Protein AF-A0A838IGV4-F1 (afdb_monomer_lite)

pLDDT: mean 86.22, std 18.33, range [22.19, 98.5]

Structure (mmCIF, N/CA/C/O backbone):
data_AF-A0A838IGV4-F1
#
_entry.id   AF-A0A838IGV4-F1
#
loop_
_atom_site.group_PDB
_atom_site.id
_atom_site.type_symbol
_atom_site.label_atom_id
_atom_site.label_alt_id
_atom_site.label_comp_id
_atom_site.label_asym_id
_atom_site.label_entity_id
_atom_site.label_seq_id
_atom_site.pdbx_PDB_ins_code
_atom_site.Cartn_x
_atom_site.Cartn_y
_atom_site.Cartn_z
_atom_site.occupancy
_atom_site.B_iso_or_equiv
_atom_site.auth_seq_id
_atom_site.auth_comp_id
_atom_site.auth_asym_id
_atom_site.auth_atom_id
_atom_site.pdbx_PDB_model_num
ATOM 1 N N . MET A 1 1 ? -0.440 34.270 -3.666 1.00 32.97 1 MET A N 1
ATOM 2 C CA . MET A 1 1 ? 0.703 34.297 -4.602 1.00 32.97 1 MET A CA 1
ATOM 3 C C . MET A 1 1 ? 0.413 33.243 -5.664 1.00 32.97 1 MET A C 1
ATOM 5 O O . MET A 1 1 ? 0.350 32.076 -5.325 1.00 32.97 1 MET A O 1
ATOM 9 N N . LYS A 1 2 ? 0.025 33.662 -6.878 1.00 31.09 2 LYS A N 1
ATOM 10 C CA . LYS A 1 2 ? -0.442 32.782 -7.965 1.00 31.09 2 LYS A CA 1
ATOM 11 C C . LYS A 1 2 ? 0.719 32.559 -8.929 1.00 31.09 2 LYS A C 1
ATOM 13 O O . LYS A 1 2 ? 1.104 33.513 -9.602 1.00 31.09 2 LYS A O 1
ATOM 18 N N . ILE A 1 3 ? 1.257 31.347 -8.999 1.00 28.14 3 ILE A N 1
ATOM 19 C CA . ILE A 1 3 ? 2.253 30.990 -10.011 1.00 28.14 3 ILE A CA 1
ATOM 20 C C . ILE A 1 3 ? 1.522 30.307 -11.167 1.00 28.14 3 ILE A C 1
ATOM 22 O O . ILE A 1 3 ? 1.052 29.181 -11.065 1.00 28.14 3 ILE A O 1
ATOM 26 N N . LYS A 1 4 ? 1.378 31.080 -12.246 1.00 29.06 4 LYS A N 1
ATOM 27 C CA . LYS A 1 4 ? 1.119 30.626 -13.611 1.00 29.06 4 LYS A CA 1
ATOM 28 C C . LYS A 1 4 ? 2.466 30.260 -14.240 1.00 29.06 4 LYS A C 1
ATOM 30 O O . LYS A 1 4 ? 3.323 31.134 -14.289 1.00 29.06 4 LYS A O 1
ATOM 35 N N . TYR A 1 5 ? 2.597 29.066 -14.802 1.00 30.11 5 TYR A N 1
ATOM 36 C CA . TYR A 1 5 ? 3.527 28.734 -15.891 1.00 30.11 5 TYR A CA 1
ATOM 37 C C . TYR A 1 5 ? 2.909 27.567 -16.681 1.00 30.11 5 TYR A C 1
ATOM 39 O O . TYR A 1 5 ? 2.267 26.724 -16.073 1.00 30.11 5 TYR A O 1
ATOM 47 N N . LEU A 1 6 ? 3.055 27.399 -17.992 1.00 26.36 6 LEU A N 1
ATOM 48 C CA . LEU A 1 6 ? 3.182 28.312 -19.130 1.00 26.36 6 LEU A CA 1
ATOM 49 C C . LEU A 1 6 ? 3.033 27.398 -20.359 1.00 26.36 6 LEU A C 1
ATOM 51 O O . LEU A 1 6 ? 3.820 26.479 -20.543 1.00 26.36 6 LEU A O 1
ATOM 55 N N . LEU A 1 7 ? 2.004 27.637 -21.167 1.00 26.16 7 LEU A N 1
ATOM 56 C CA . LEU A 1 7 ? 1.762 27.008 -22.467 1.00 26.16 7 LEU A CA 1
ATOM 57 C C . LEU A 1 7 ? 2.091 28.064 -23.535 1.00 26.16 7 LEU A C 1
ATOM 59 O O . LEU A 1 7 ? 1.450 29.114 -23.521 1.00 26.16 7 LEU A O 1
ATOM 63 N N . ALA A 1 8 ? 3.092 27.811 -24.393 1.00 24.94 8 ALA A N 1
ATOM 64 C CA . ALA A 1 8 ? 3.331 28.376 -25.746 1.00 24.94 8 ALA A CA 1
ATOM 65 C C . ALA A 1 8 ? 4.812 28.133 -26.139 1.00 24.94 8 ALA A C 1
ATOM 67 O O . ALA A 1 8 ? 5.703 28.612 -25.451 1.00 24.94 8 ALA A O 1
ATOM 68 N N . SER A 1 9 ? 5.131 27.279 -27.119 1.00 24.42 9 SER A N 1
ATOM 69 C CA . SER A 1 9 ? 5.064 27.457 -28.589 1.00 24.42 9 SER A CA 1
ATOM 70 C C . SER A 1 9 ? 6.417 27.856 -29.193 1.00 24.42 9 SER A C 1
ATOM 72 O O . SER A 1 9 ? 6.902 28.952 -28.925 1.00 24.42 9 SER A O 1
ATOM 74 N N . LEU A 1 10 ? 6.969 27.014 -30.080 1.00 22.19 10 LEU A N 1
ATOM 75 C CA . LEU A 1 10 ? 7.683 27.488 -31.273 1.00 22.19 10 LEU A CA 1
ATOM 76 C C . LEU A 1 10 ? 7.781 26.401 -32.360 1.00 22.19 10 LEU A C 1
ATOM 78 O O . LEU A 1 10 ? 8.513 25.424 -32.246 1.00 22.19 10 LEU A O 1
ATOM 82 N N . LEU A 1 11 ? 7.021 26.626 -33.434 1.00 23.59 11 LEU A N 1
ATOM 83 C CA . LEU A 1 11 ? 7.184 26.044 -34.765 1.00 23.59 11 LEU A CA 1
ATOM 84 C C . LEU A 1 11 ? 8.374 26.701 -35.479 1.00 23.59 11 LEU A C 1
ATOM 86 O O . LEU A 1 11 ? 8.467 27.929 -35.502 1.00 23.59 11 LEU A O 1
ATOM 90 N N . ALA A 1 12 ? 9.189 25.906 -36.172 1.00 23.08 12 ALA A N 1
ATOM 91 C CA . ALA A 1 12 ? 9.965 26.368 -37.322 1.00 23.08 12 ALA A CA 1
ATOM 92 C C . ALA A 1 12 ? 10.081 25.249 -38.368 1.00 23.08 12 ALA A C 1
ATOM 94 O O . ALA A 1 12 ? 10.734 24.229 -38.172 1.00 23.08 12 ALA A O 1
ATOM 95 N N . THR A 1 13 ? 9.399 25.466 -39.487 1.00 24.09 13 THR A N 1
ATOM 96 C CA . THR A 1 13 ? 9.387 24.665 -40.711 1.00 24.09 13 THR A CA 1
ATOM 97 C C . THR A 1 13 ? 10.686 24.855 -41.502 1.00 24.09 13 THR A C 1
ATOM 99 O O . THR A 1 13 ? 11.160 25.981 -41.652 1.00 24.09 13 THR A O 1
ATOM 102 N N . SER A 1 14 ? 11.209 23.801 -42.132 1.00 23.38 14 SER A N 1
ATOM 103 C CA . SER A 1 14 ? 11.954 23.930 -43.397 1.00 23.38 14 SER A CA 1
ATOM 104 C C . SER A 1 14 ? 11.794 22.660 -44.235 1.00 23.38 14 SER A C 1
ATOM 106 O O . SER A 1 14 ? 12.361 21.615 -43.934 1.00 23.38 14 SER A O 1
ATOM 108 N N . LEU A 1 15 ? 10.994 22.764 -45.300 1.00 22.91 15 LEU A N 1
ATOM 109 C CA . LEU A 1 15 ? 11.023 21.838 -46.428 1.00 22.91 15 LEU A CA 1
ATOM 110 C C . LEU A 1 15 ? 12.292 22.100 -47.246 1.00 22.91 15 LEU A C 1
ATOM 112 O O . LEU A 1 15 ? 12.503 23.228 -47.691 1.00 22.91 15 LEU A O 1
ATOM 116 N N . THR A 1 16 ? 13.045 21.044 -47.551 1.00 25.69 16 THR A N 1
ATOM 117 C CA . THR A 1 16 ? 13.975 21.044 -48.686 1.00 25.69 16 THR A CA 1
ATOM 118 C C . THR A 1 16 ? 13.707 19.803 -49.531 1.00 25.69 16 THR A C 1
ATOM 120 O O . THR A 1 16 ? 13.990 18.683 -49.121 1.00 25.69 16 THR A O 1
ATOM 123 N N . PHE A 1 17 ? 13.116 20.012 -50.709 1.00 26.23 17 PHE A N 1
ATOM 124 C CA . PHE A 1 17 ? 13.030 19.017 -51.776 1.00 26.23 17 PHE A CA 1
ATOM 125 C C . PHE A 1 17 ? 14.403 18.922 -52.453 1.00 26.23 17 PHE A C 1
ATOM 127 O O . PHE A 1 17 ? 14.853 19.894 -53.059 1.00 26.23 17 PHE A O 1
ATOM 134 N N . ALA A 1 18 ? 15.041 17.754 -52.392 1.00 26.88 18 ALA A N 1
ATOM 135 C CA . ALA A 1 18 ? 16.200 17.420 -53.213 1.00 26.88 18 ALA A CA 1
ATOM 136 C C . ALA A 1 18 ? 15.847 16.227 -54.110 1.00 26.88 18 ALA A C 1
ATOM 138 O O . ALA A 1 18 ? 15.678 15.104 -53.646 1.00 26.88 18 ALA A O 1
ATOM 139 N N . TRP A 1 19 ? 15.712 16.490 -55.411 1.00 27.39 19 TRP A N 1
ATOM 140 C CA . TRP A 1 19 ? 15.726 15.463 -56.448 1.00 27.39 19 TRP A CA 1
ATOM 141 C C . TRP A 1 19 ? 17.176 15.010 -56.651 1.00 27.39 19 TRP A C 1
ATOM 143 O O . TRP A 1 19 ? 17.990 15.769 -57.174 1.00 27.39 19 TRP A O 1
ATOM 153 N N . GLY A 1 20 ? 17.495 13.785 -56.236 1.00 29.52 20 GLY A N 1
ATOM 154 C CA . GLY A 1 20 ? 18.781 13.136 -56.483 1.00 29.52 20 GLY A CA 1
ATOM 155 C C . GLY A 1 20 ? 18.582 11.833 -57.252 1.00 29.52 20 GLY A C 1
ATOM 156 O O . GLY A 1 20 ? 17.887 10.939 -56.785 1.00 29.52 20 GLY A O 1
ATOM 157 N N . CYS A 1 21 ? 19.177 11.731 -58.441 1.00 29.00 21 CYS A N 1
ATOM 158 C CA . CYS A 1 21 ? 19.277 10.482 -59.193 1.00 29.00 21 CYS A CA 1
ATOM 159 C C . CYS A 1 21 ? 20.160 9.485 -58.425 1.00 29.00 21 CYS A C 1
ATOM 161 O O . CYS A 1 21 ? 21.349 9.749 -58.250 1.00 29.00 21 CYS A O 1
ATOM 163 N N . GLN A 1 22 ? 19.608 8.344 -58.007 1.00 31.97 22 GLN A N 1
ATOM 164 C CA . GLN A 1 22 ? 20.394 7.214 -57.506 1.00 31.97 22 GLN A CA 1
ATOM 165 C C . GLN A 1 22 ? 20.899 6.359 -58.683 1.00 31.97 22 GLN A C 1
ATOM 167 O O . GLN A 1 22 ? 20.092 5.950 -59.525 1.00 31.97 22 GLN A O 1
ATOM 172 N N . PRO A 1 23 ? 22.212 6.081 -58.780 1.00 34.94 23 PRO A N 1
ATOM 173 C CA . PRO A 1 23 ? 22.720 5.033 -59.652 1.00 34.94 23 PRO A CA 1
ATOM 174 C C . PRO A 1 23 ? 22.253 3.659 -59.150 1.00 34.94 23 PRO A C 1
ATOM 176 O O . PRO A 1 23 ? 22.049 3.438 -57.961 1.00 34.94 23 PRO A O 1
ATOM 179 N N . ARG A 1 24 ? 22.047 2.746 -60.098 1.00 34.66 24 ARG A N 1
ATOM 180 C CA . ARG A 1 24 ? 21.592 1.373 -59.877 1.00 34.66 24 ARG A CA 1
ATOM 181 C C . ARG A 1 24 ? 22.766 0.562 -59.320 1.00 34.66 24 ARG A C 1
ATOM 183 O O . ARG A 1 24 ? 23.705 0.296 -60.070 1.00 34.66 24 ARG A O 1
ATOM 190 N N . ASP A 1 25 ? 22.725 0.224 -58.033 1.00 44.06 25 ASP A N 1
ATOM 191 C CA . ASP A 1 25 ? 23.723 -0.655 -57.421 1.00 44.06 25 ASP A CA 1
ATOM 192 C C . ASP A 1 25 ? 23.622 -2.086 -57.987 1.00 44.06 25 ASP A C 1
ATOM 194 O O . ASP A 1 25 ? 22.524 -2.543 -58.331 1.00 44.06 25 ASP A O 1
ATOM 198 N N . PRO A 1 26 ? 24.763 -2.781 -58.145 1.00 47.31 26 PRO A N 1
ATOM 199 C CA . PRO A 1 26 ? 24.810 -4.163 -58.603 1.00 47.31 26 PRO A CA 1
ATOM 200 C C . PRO A 1 26 ? 24.131 -5.095 -57.591 1.00 47.31 26 PRO A C 1
ATOM 202 O O . PRO A 1 26 ? 24.249 -4.896 -56.385 1.00 47.31 26 PRO A O 1
ATOM 205 N N . GLU A 1 27 ? 23.426 -6.108 -58.103 1.00 50.34 27 GLU A N 1
ATOM 206 C CA . GLU A 1 27 ? 22.735 -7.142 -57.324 1.00 50.34 27 GLU A CA 1
ATOM 207 C C . GLU A 1 27 ? 23.624 -7.671 -56.190 1.00 50.34 27 GLU A C 1
ATOM 209 O O . GLU A 1 27 ? 24.684 -8.258 -56.430 1.00 50.34 27 GLU A O 1
ATOM 214 N N . ALA A 1 28 ? 23.186 -7.433 -54.952 1.00 52.56 28 ALA A N 1
ATOM 215 C CA . ALA A 1 28 ? 23.816 -7.982 -53.765 1.00 52.56 28 ALA A CA 1
ATOM 216 C C . ALA A 1 28 ? 23.734 -9.523 -53.801 1.00 52.56 28 ALA A C 1
ATOM 218 O O . ALA A 1 28 ? 22.724 -10.071 -54.256 1.00 52.56 28 ALA A O 1
ATOM 219 N N . PRO A 1 29 ? 24.783 -10.233 -53.348 1.00 55.28 29 PRO A N 1
ATOM 220 C CA . PRO A 1 29 ? 24.750 -11.685 -53.211 1.00 55.28 29 PRO A CA 1
ATOM 221 C C . PRO A 1 29 ? 23.560 -12.080 -52.333 1.00 55.28 29 PRO A C 1
ATOM 223 O O . PRO A 1 29 ? 23.349 -11.475 -51.285 1.00 55.28 29 PRO A O 1
ATOM 226 N N . GLY A 1 30 ? 22.773 -13.056 -52.797 1.00 54.28 30 GLY A N 1
ATOM 227 C CA . GLY A 1 30 ? 21.547 -13.487 -52.130 1.00 54.28 30 GLY A CA 1
ATOM 228 C C . GLY A 1 30 ? 21.794 -13.773 -50.653 1.00 54.28 30 GLY A C 1
ATOM 229 O O . GLY A 1 30 ? 22.644 -14.601 -50.327 1.00 54.28 30 GLY A O 1
ATOM 230 N N . GLU A 1 31 ? 21.068 -13.056 -49.794 1.00 56.09 31 GLU A N 1
ATOM 231 C CA . GLU A 1 31 ? 21.045 -13.277 -48.353 1.00 56.09 31 GLU A CA 1
ATOM 232 C C . GLU A 1 31 ? 20.677 -14.740 -48.101 1.00 56.09 31 GLU A C 1
ATOM 234 O O . GLU A 1 31 ? 19.576 -15.201 -48.411 1.00 56.09 31 GLU A O 1
ATOM 239 N N . GLU A 1 32 ? 21.653 -15.494 -47.604 1.00 60.25 32 GLU A N 1
ATOM 240 C CA . GLU A 1 32 ? 21.437 -16.819 -47.049 1.00 60.25 32 GLU A CA 1
ATOM 241 C C . GLU A 1 32 ? 20.386 -16.662 -45.938 1.00 60.25 32 GLU A C 1
ATOM 243 O O . GLU A 1 32 ? 20.561 -15.794 -45.077 1.00 60.25 32 GLU A O 1
ATOM 248 N N . PRO A 1 33 ? 19.257 -17.397 -45.979 1.00 61.00 33 PRO A N 1
ATOM 249 C CA . PRO A 1 33 ? 18.184 -17.208 -45.013 1.00 61.00 33 PRO A CA 1
ATOM 250 C C . PRO A 1 33 ? 18.763 -17.381 -43.611 1.00 61.00 33 PRO A C 1
ATOM 252 O O . PRO A 1 33 ? 19.333 -18.432 -43.308 1.00 61.00 33 PRO A O 1
ATOM 255 N N . ALA A 1 34 ? 18.657 -16.331 -42.791 1.00 68.38 34 ALA A N 1
ATOM 256 C CA . ALA A 1 34 ? 19.118 -16.355 -41.413 1.00 68.38 34 ALA A CA 1
ATOM 257 C C . ALA A 1 34 ? 18.563 -17.614 -40.738 1.00 68.38 34 ALA A C 1
ATOM 259 O O . ALA A 1 34 ? 17.371 -17.909 -40.863 1.00 68.38 34 ALA A O 1
ATOM 260 N N . ALA A 1 35 ? 19.442 -18.387 -40.095 1.00 70.12 35 ALA A N 1
ATOM 261 C CA . ALA A 1 35 ? 19.039 -19.575 -39.360 1.00 70.12 35 ALA A CA 1
ATOM 262 C C . ALA A 1 35 ? 17.891 -19.192 -38.417 1.00 70.12 35 ALA A C 1
ATOM 264 O O . ALA A 1 35 ? 18.025 -18.245 -37.643 1.00 70.12 35 ALA A O 1
ATOM 265 N N . VAL A 1 36 ? 16.758 -19.887 -38.543 1.00 74.31 36 VAL A N 1
ATOM 266 C CA . VAL A 1 36 ? 15.608 -19.678 -37.664 1.00 74.31 36 VAL A CA 1
ATOM 267 C C . VAL A 1 36 ? 16.079 -19.978 -36.246 1.00 74.31 36 VAL A C 1
ATOM 269 O O . VAL A 1 36 ? 16.580 -21.066 -35.964 1.00 74.31 36 VAL A O 1
ATOM 272 N N . ASP A 1 37 ? 16.009 -18.970 -35.387 1.00 80.75 37 ASP A N 1
ATOM 273 C CA . ASP A 1 37 ? 16.368 -19.090 -33.985 1.00 80.75 37 ASP A CA 1
ATOM 274 C C . ASP A 1 37 ? 15.240 -19.836 -33.260 1.00 80.75 37 ASP A C 1
ATOM 276 O O . ASP A 1 37 ? 14.283 -19.226 -32.794 1.00 80.75 37 ASP A O 1
ATOM 280 N N . ASP A 1 38 ? 15.324 -21.170 -33.220 1.00 86.81 38 ASP A N 1
ATOM 281 C CA . ASP A 1 38 ? 14.333 -22.073 -32.600 1.00 86.81 38 ASP A CA 1
ATOM 282 C C . ASP A 1 38 ? 14.332 -22.010 -31.052 1.00 86.81 38 ASP A C 1
ATOM 284 O O . ASP A 1 38 ? 13.921 -22.957 -30.375 1.00 86.81 38 ASP A O 1
ATOM 288 N N . ARG A 1 39 ? 14.837 -20.926 -30.450 1.00 91.06 39 ARG A N 1
ATOM 289 C CA . ARG A 1 39 ? 14.793 -20.749 -28.995 1.00 91.06 39 ARG A CA 1
ATOM 290 C C . ARG A 1 39 ? 13.345 -20.562 -28.521 1.00 91.06 39 ARG A C 1
ATOM 292 O O . ARG A 1 39 ? 12.575 -19.866 -29.183 1.00 91.06 39 ARG A O 1
ATOM 299 N N . PRO A 1 40 ? 12.963 -21.138 -27.367 1.00 92.69 40 PRO A N 1
ATOM 300 C CA . PRO A 1 40 ? 11.666 -20.868 -26.768 1.00 92.69 40 PRO A CA 1
ATOM 301 C C . PRO A 1 40 ? 11.620 -19.397 -26.342 1.00 92.69 40 PRO A C 1
ATOM 303 O O . PRO A 1 40 ? 12.495 -18.915 -25.616 1.00 92.69 40 PRO A O 1
ATOM 306 N N . THR A 1 41 ? 10.606 -18.676 -26.814 1.00 96.19 41 THR A N 1
ATOM 307 C CA . THR A 1 41 ? 10.474 -17.233 -26.593 1.00 96.19 41 THR A CA 1
ATOM 308 C C . THR A 1 41 ? 9.123 -16.862 -26.003 1.00 96.19 41 THR A C 1
ATOM 310 O O . THR A 1 41 ? 8.152 -17.611 -26.105 1.00 96.19 41 THR A O 1
ATOM 313 N N . ALA A 1 42 ? 9.071 -15.689 -25.382 1.00 97.44 42 ALA A N 1
ATOM 314 C CA . ALA A 1 42 ? 7.843 -15.017 -24.978 1.00 97.44 42 ALA A CA 1
ATOM 315 C C . ALA A 1 42 ? 7.909 -13.544 -25.395 1.00 97.44 42 ALA A C 1
ATOM 317 O O . ALA A 1 42 ? 8.995 -13.011 -25.643 1.00 97.44 42 ALA A O 1
ATOM 318 N N . THR A 1 43 ? 6.753 -12.893 -25.468 1.00 97.62 43 THR A N 1
ATOM 319 C CA . THR A 1 43 ? 6.628 -11.499 -25.901 1.00 97.62 43 THR A CA 1
ATOM 320 C C . THR A 1 43 ? 6.075 -10.634 -24.777 1.00 97.62 43 THR A C 1
ATOM 322 O O . THR A 1 43 ? 5.102 -10.997 -24.118 1.00 97.62 43 THR A O 1
ATOM 325 N N . ILE A 1 44 ? 6.693 -9.474 -24.565 1.00 97.69 44 ILE A N 1
ATOM 326 C CA . ILE A 1 44 ? 6.247 -8.461 -23.611 1.00 97.69 44 ILE A CA 1
ATOM 327 C C . ILE A 1 44 ? 5.888 -7.190 -24.377 1.00 97.69 44 ILE A C 1
ATOM 329 O O . ILE A 1 44 ? 6.705 -6.660 -25.127 1.00 97.69 44 ILE A O 1
ATOM 333 N N . GLN A 1 45 ? 4.675 -6.697 -24.165 1.00 97.75 45 GLN A N 1
ATOM 334 C CA . GLN A 1 45 ? 4.131 -5.489 -24.773 1.00 97.75 45 GLN A CA 1
ATOM 335 C C . GLN A 1 45 ? 3.900 -4.426 -23.704 1.00 97.75 45 GLN A C 1
ATOM 337 O O . GLN A 1 45 ? 3.455 -4.726 -22.596 1.00 97.75 45 GLN A O 1
ATOM 342 N N . GLY A 1 46 ? 4.174 -3.170 -24.035 1.00 97.31 46 GLY A N 1
ATOM 343 C CA . GLY A 1 46 ? 3.955 -2.067 -23.111 1.00 97.31 46 GLY A CA 1
ATOM 344 C C . GLY A 1 46 ? 4.032 -0.707 -23.784 1.00 97.31 46 GLY A C 1
ATOM 345 O O . GLY A 1 46 ? 4.146 -0.596 -25.006 1.00 97.31 46 GLY A O 1
ATOM 346 N N . ARG A 1 47 ? 3.960 0.340 -22.961 1.00 96.75 47 ARG A N 1
ATOM 347 C CA . ARG A 1 47 ? 4.023 1.739 -23.392 1.00 96.75 47 ARG A CA 1
ATOM 348 C C . ARG A 1 47 ? 4.981 2.523 -22.505 1.00 96.75 47 ARG A C 1
ATOM 350 O O . ARG A 1 47 ? 5.049 2.276 -21.308 1.00 96.75 47 ARG A O 1
ATOM 357 N N . LEU A 1 48 ? 5.739 3.443 -23.087 1.00 96.19 48 LEU A N 1
ATOM 358 C CA . LEU A 1 48 ? 6.649 4.344 -22.387 1.00 96.19 48 LEU A CA 1
ATOM 359 C C . LEU A 1 48 ? 6.028 5.739 -22.281 1.00 96.19 48 LEU A C 1
ATOM 361 O O . LEU A 1 48 ? 5.903 6.433 -23.288 1.00 96.19 48 LEU A O 1
ATOM 365 N N . GLU A 1 49 ? 5.689 6.150 -21.060 1.00 92.94 49 GLU A N 1
ATOM 366 C CA . GLU A 1 49 ? 5.106 7.448 -20.707 1.00 92.94 49 GLU A CA 1
ATOM 367 C C . GLU A 1 49 ? 6.071 8.223 -19.802 1.00 92.94 49 GLU A C 1
ATOM 369 O O . GLU A 1 49 ? 5.857 8.388 -18.602 1.00 92.94 49 GLU A O 1
ATOM 374 N N . ALA A 1 50 ? 7.172 8.710 -20.376 1.00 82.94 50 ALA A N 1
ATOM 375 C CA . ALA A 1 50 ? 8.075 9.578 -19.625 1.00 82.94 50 ALA A CA 1
ATOM 376 C C . ALA A 1 50 ? 7.358 10.878 -19.197 1.00 82.94 50 ALA A C 1
ATOM 378 O O . ALA A 1 50 ? 6.307 11.230 -19.728 1.00 82.94 50 ALA A O 1
ATOM 379 N N . GLU A 1 51 ? 7.968 11.652 -18.292 1.00 79.75 51 GLU A N 1
ATOM 380 C CA . GLU A 1 51 ? 7.399 12.903 -17.745 1.00 79.75 51 GLU A CA 1
ATOM 381 C C . GLU A 1 51 ? 6.856 13.886 -18.805 1.00 79.75 51 GLU A C 1
ATOM 383 O O . GLU A 1 51 ? 5.942 14.662 -18.533 1.00 79.75 51 GLU A O 1
ATOM 388 N N . LEU A 1 52 ? 7.426 13.873 -20.015 1.00 79.81 52 LEU A N 1
ATOM 389 C CA . LEU A 1 52 ? 7.069 14.769 -21.120 1.00 79.81 52 LEU A CA 1
ATOM 390 C C . LEU A 1 52 ? 6.172 14.112 -22.186 1.00 79.81 52 LEU A C 1
ATOM 392 O O . LEU A 1 52 ? 5.962 14.698 -23.250 1.00 79.81 52 LEU A O 1
ATOM 396 N N . GLY A 1 53 ? 5.642 12.920 -21.908 1.00 87.25 53 GLY A N 1
ATOM 397 C CA . GLY A 1 53 ? 4.810 12.133 -22.813 1.00 87.25 53 GLY A CA 1
ATOM 398 C C . GLY A 1 53 ? 5.558 10.970 -23.481 1.00 87.25 53 GLY A C 1
ATOM 399 O O . GLY A 1 53 ? 6.627 10.562 -23.015 1.00 87.25 53 GLY A O 1
ATOM 400 N N . PRO A 1 54 ? 4.998 10.407 -24.569 1.00 90.81 54 PRO A N 1
ATOM 401 C CA . PRO A 1 54 ? 5.560 9.231 -25.220 1.00 90.81 54 PRO A CA 1
ATOM 402 C C . PRO A 1 54 ? 6.948 9.504 -25.805 1.00 90.81 54 PRO A C 1
ATOM 404 O O . PRO A 1 54 ? 7.189 10.553 -26.408 1.00 90.81 54 PRO A O 1
ATOM 407 N N . VAL A 1 55 ? 7.860 8.538 -25.660 1.00 91.94 55 VAL A N 1
ATOM 408 C CA . VAL A 1 55 ? 9.239 8.648 -26.164 1.00 91.94 55 VAL A CA 1
ATOM 409 C C . VAL A 1 55 ? 9.492 7.611 -27.247 1.00 91.94 55 VAL A C 1
ATOM 411 O O . VAL A 1 55 ? 9.404 6.412 -26.998 1.00 91.94 55 VAL A O 1
ATOM 414 N N . ALA A 1 56 ? 9.860 8.082 -28.437 1.00 93.56 56 ALA A N 1
ATOM 415 C CA . ALA A 1 56 ? 10.182 7.242 -29.584 1.00 93.56 56 ALA A CA 1
ATOM 416 C C . ALA A 1 56 ? 11.652 6.816 -29.620 1.00 93.56 56 ALA A C 1
ATOM 418 O O . ALA A 1 56 ? 12.535 7.541 -29.156 1.00 93.56 56 ALA A O 1
ATOM 419 N N . ASN A 1 57 ? 11.922 5.686 -30.277 1.00 93.69 57 ASN A N 1
ATOM 420 C CA . ASN A 1 57 ? 13.259 5.132 -30.506 1.00 93.69 57 ASN A CA 1
ATOM 421 C C . ASN A 1 57 ? 14.062 4.824 -29.228 1.00 93.69 57 ASN A C 1
ATOM 423 O O . ASN A 1 57 ? 15.287 4.667 -29.318 1.00 93.69 57 ASN A O 1
ATOM 427 N N . ALA A 1 58 ? 13.403 4.728 -28.070 1.00 94.56 58 ALA A N 1
ATOM 428 C CA . ALA A 1 58 ? 14.025 4.270 -26.835 1.00 94.56 58 ALA A CA 1
ATOM 429 C C . ALA A 1 58 ? 14.384 2.792 -26.979 1.00 94.56 58 ALA A C 1
ATOM 431 O O . ALA A 1 58 ? 13.575 2.020 -27.484 1.00 94.56 58 ALA A O 1
ATOM 432 N N . THR A 1 59 ? 15.587 2.400 -26.568 1.00 95.44 59 THR A N 1
ATOM 433 C CA . THR A 1 59 ? 16.000 0.993 -26.598 1.00 95.44 59 THR A CA 1
ATOM 434 C C . THR A 1 59 ? 15.362 0.263 -25.426 1.00 95.44 59 THR A C 1
ATOM 436 O O . THR A 1 59 ? 15.490 0.710 -24.286 1.00 95.44 59 THR A O 1
ATOM 439 N N . MET A 1 60 ? 14.725 -0.871 -25.702 1.00 97.00 60 MET A N 1
ATOM 440 C CA . MET A 1 60 ? 14.062 -1.680 -24.683 1.00 97.00 60 MET A CA 1
ATOM 441 C C . MET A 1 60 ? 14.934 -2.865 -24.286 1.00 97.00 60 MET A C 1
ATOM 443 O O . MET A 1 60 ? 15.443 -3.586 -25.144 1.00 97.00 60 MET A O 1
ATOM 447 N N . VAL A 1 61 ? 15.097 -3.071 -22.981 1.00 97.19 61 VAL A N 1
ATOM 448 C CA . VAL A 1 61 ? 15.849 -4.193 -22.415 1.00 97.19 61 VAL A CA 1
ATOM 449 C C . VAL A 1 61 ? 14.995 -4.861 -21.350 1.00 97.19 61 VAL A C 1
ATOM 451 O O . VAL A 1 61 ? 14.500 -4.196 -20.450 1.00 97.19 61 VAL A O 1
ATOM 454 N N . VAL A 1 62 ? 14.852 -6.179 -21.421 1.00 97.62 62 VAL A N 1
ATOM 455 C CA . VAL A 1 62 ? 14.257 -6.990 -20.361 1.00 97.62 62 VAL A CA 1
ATOM 456 C C . VAL A 1 62 ? 15.359 -7.680 -19.573 1.00 97.62 62 VAL A C 1
ATOM 458 O O . VAL A 1 62 ? 16.263 -8.313 -20.132 1.00 97.62 62 VAL A O 1
ATOM 461 N N . GLN A 1 63 ? 15.280 -7.549 -18.255 1.00 97.75 63 GLN A N 1
ATOM 462 C CA . GLN A 1 63 ? 16.226 -8.117 -17.314 1.00 97.75 63 GLN A CA 1
ATOM 463 C C . GLN A 1 63 ? 15.492 -8.981 -16.294 1.00 97.75 63 GLN A C 1
ATOM 465 O O . GLN A 1 63 ? 14.452 -8.589 -15.775 1.00 97.75 63 GLN A O 1
ATOM 470 N N . ARG A 1 64 ? 16.051 -10.143 -15.973 1.00 96.31 64 ARG A N 1
ATOM 471 C CA . ARG A 1 64 ? 15.649 -10.934 -14.814 1.00 96.31 64 ARG A CA 1
ATOM 472 C C . ARG A 1 64 ? 16.291 -10.355 -13.557 1.00 96.31 64 ARG A C 1
ATOM 474 O O . ARG A 1 64 ? 17.486 -10.057 -13.568 1.00 96.31 64 ARG A O 1
ATOM 481 N N . VAL A 1 65 ? 15.510 -10.223 -12.491 1.00 96.50 65 VAL A N 1
ATOM 482 C CA . VAL A 1 65 ? 15.983 -9.840 -11.160 1.00 96.50 65 VAL A CA 1
ATOM 483 C C . VAL A 1 65 ? 16.331 -11.105 -10.382 1.00 96.50 65 VAL A C 1
ATOM 485 O O . VAL A 1 65 ? 15.479 -11.944 -10.102 1.00 96.50 65 VAL A O 1
ATOM 488 N N . GLU A 1 66 ? 17.602 -11.257 -10.034 1.00 95.69 66 GLU A N 1
ATOM 489 C CA . GLU A 1 66 ? 18.079 -12.360 -9.207 1.00 95.69 66 GLU A CA 1
ATOM 490 C C . GLU A 1 66 ? 17.734 -12.142 -7.725 1.00 95.69 66 GLU A C 1
ATOM 492 O O . GLU A 1 66 ? 17.413 -11.037 -7.283 1.00 95.69 66 GLU A O 1
ATOM 497 N N . ALA A 1 67 ? 17.847 -13.197 -6.910 1.00 91.62 67 ALA A N 1
ATOM 498 C CA . ALA A 1 67 ? 17.500 -13.141 -5.485 1.00 91.62 67 ALA A CA 1
ATOM 499 C C . ALA A 1 67 ? 18.279 -12.070 -4.691 1.00 91.62 67 ALA A C 1
ATOM 501 O O . ALA A 1 67 ? 17.782 -11.576 -3.686 1.00 91.62 67 ALA A O 1
ATOM 502 N N . ASN A 1 68 ? 19.479 -11.705 -5.152 1.00 94.31 68 ASN A N 1
ATOM 503 C CA . ASN A 1 68 ? 20.333 -10.657 -4.587 1.00 94.31 68 ASN A CA 1
ATOM 504 C C . ASN A 1 68 ? 20.177 -9.295 -5.295 1.00 94.31 68 ASN A C 1
ATOM 506 O O . ASN A 1 68 ? 21.079 -8.463 -5.214 1.00 94.31 68 ASN A O 1
ATOM 510 N N . GLY A 1 69 ? 19.112 -9.096 -6.074 1.00 95.50 69 GLY A N 1
ATOM 511 C CA . GLY A 1 69 ? 18.851 -7.867 -6.826 1.00 95.50 69 GLY A CA 1
ATOM 512 C C . GLY A 1 69 ? 19.729 -7.656 -8.065 1.00 95.50 69 GLY A C 1
ATOM 513 O O . GLY A 1 69 ? 19.582 -6.636 -8.734 1.00 95.50 69 GLY A O 1
ATOM 514 N N . ALA A 1 70 ? 20.636 -8.582 -8.404 1.00 96.94 70 ALA A N 1
ATOM 515 C CA . ALA A 1 70 ? 21.417 -8.477 -9.634 1.00 96.94 70 ALA A CA 1
ATOM 516 C C . ALA A 1 70 ? 20.512 -8.606 -10.870 1.00 96.94 70 ALA A C 1
ATOM 518 O O . ALA A 1 70 ? 19.563 -9.387 -10.876 1.00 96.94 70 ALA A O 1
ATOM 519 N N . LEU A 1 71 ? 20.822 -7.853 -11.927 1.00 96.44 71 LEU A N 1
ATOM 520 C CA . LEU A 1 71 ? 20.029 -7.822 -13.157 1.00 96.44 71 LEU A CA 1
ATOM 521 C C . LEU A 1 71 ? 20.722 -8.613 -14.273 1.00 96.44 71 LEU A C 1
ATOM 523 O O . LEU A 1 71 ? 21.832 -8.268 -14.683 1.00 96.44 71 LEU A O 1
ATOM 527 N N . GLN A 1 72 ? 20.055 -9.636 -14.807 1.00 96.56 72 GLN A N 1
ATOM 528 C CA . GLN A 1 72 ? 20.530 -10.435 -15.940 1.00 96.56 72 GLN A CA 1
ATOM 529 C C . GLN A 1 72 ? 19.732 -10.096 -17.205 1.00 96.56 72 GLN A C 1
ATOM 531 O O . GLN A 1 72 ? 18.527 -10.307 -17.243 1.00 96.56 72 GLN A O 1
ATOM 536 N N . ASN A 1 73 ? 20.387 -9.607 -18.264 1.00 95.62 73 ASN A N 1
ATOM 537 C CA . ASN A 1 73 ? 19.715 -9.352 -19.546 1.00 95.62 73 ASN A CA 1
ATOM 538 C C . ASN A 1 73 ? 19.276 -10.668 -20.214 1.00 95.62 73 ASN A C 1
ATOM 540 O O . ASN A 1 73 ? 20.089 -11.580 -20.360 1.00 95.62 73 ASN A O 1
ATOM 544 N N . ILE A 1 74 ? 18.014 -10.725 -20.641 1.00 96.56 74 ILE A N 1
ATOM 545 C CA . ILE A 1 74 ? 17.386 -11.872 -21.319 1.00 96.56 74 ILE A CA 1
ATOM 546 C C . ILE A 1 74 ? 16.699 -11.479 -22.641 1.00 96.56 74 ILE A C 1
ATOM 548 O O . ILE A 1 74 ? 15.943 -12.257 -23.219 1.00 96.56 74 ILE A O 1
ATOM 552 N N . THR A 1 75 ? 16.939 -10.257 -23.118 1.00 96.19 75 THR A N 1
ATOM 553 C CA . THR A 1 75 ? 16.367 -9.719 -24.362 1.00 96.19 75 THR A CA 1
ATOM 554 C C . THR A 1 75 ? 16.950 -10.428 -25.584 1.00 96.19 75 THR A C 1
ATOM 556 O O . THR A 1 75 ? 18.170 -10.585 -25.673 1.00 96.19 75 THR A O 1
ATOM 559 N N . ILE A 1 76 ? 16.109 -10.801 -26.556 1.00 94.00 76 ILE A N 1
ATOM 560 C CA . ILE A 1 76 ? 16.552 -11.366 -27.841 1.00 94.00 76 ILE A CA 1
ATOM 561 C C . ILE A 1 76 ? 16.361 -10.347 -28.965 1.00 94.00 76 ILE A C 1
ATOM 563 O O . ILE A 1 76 ? 15.295 -10.266 -29.563 1.00 94.00 76 ILE A O 1
ATOM 567 N N . GLY A 1 77 ? 17.426 -9.623 -29.300 1.00 91.56 77 GLY A N 1
ATOM 568 C CA . GLY A 1 77 ? 17.436 -8.660 -30.403 1.00 91.56 77 GLY A CA 1
ATOM 569 C C . GLY A 1 77 ? 17.401 -7.207 -29.940 1.00 91.56 77 GLY A C 1
ATOM 570 O O . GLY A 1 77 ? 17.554 -6.913 -28.755 1.00 91.56 77 GLY A O 1
ATOM 571 N N . ASP A 1 78 ? 17.223 -6.305 -30.905 1.00 93.06 78 ASP A N 1
ATOM 572 C CA . ASP A 1 78 ? 17.236 -4.859 -30.695 1.00 93.06 78 ASP A CA 1
ATOM 573 C C . ASP A 1 78 ? 15.822 -4.292 -30.850 1.00 93.06 78 ASP A C 1
ATOM 575 O O . ASP A 1 78 ? 15.346 -4.056 -31.963 1.00 93.06 78 ASP A O 1
ATOM 579 N N . PHE A 1 79 ? 15.151 -4.046 -29.726 1.00 96.19 79 PHE A N 1
ATOM 580 C CA . PHE A 1 79 ? 13.794 -3.503 -29.710 1.00 96.19 79 PHE A CA 1
ATOM 581 C C . PHE A 1 79 ? 13.786 -2.016 -29.400 1.00 96.19 79 PHE A C 1
ATOM 583 O O . PHE A 1 79 ? 14.578 -1.520 -28.591 1.00 96.19 79 PHE A O 1
ATOM 590 N N . ARG A 1 80 ? 12.863 -1.302 -30.046 1.00 96.50 80 ARG A N 1
ATOM 591 C CA . ARG A 1 80 ? 12.684 0.135 -29.865 1.00 96.50 80 ARG A CA 1
ATOM 592 C C . ARG A 1 80 ? 11.221 0.502 -29.704 1.00 96.50 80 ARG A C 1
ATOM 594 O O . ARG A 1 80 ? 10.367 -0.120 -30.328 1.00 96.50 80 ARG A O 1
ATOM 601 N N . SER A 1 81 ? 10.961 1.543 -28.922 1.00 97.00 81 SER A N 1
ATOM 602 C CA . SER A 1 81 ? 9.634 2.150 -28.862 1.00 97.00 81 SER A CA 1
ATOM 603 C C . SER A 1 81 ? 9.279 2.887 -30.160 1.00 97.00 81 SER A C 1
ATOM 605 O O . SER A 1 81 ? 10.139 3.499 -30.808 1.00 97.00 81 SER A O 1
ATOM 607 N N . ASP A 1 82 ? 8.004 2.846 -30.538 1.00 97.00 82 ASP A N 1
ATOM 608 C CA . ASP A 1 82 ? 7.452 3.559 -31.690 1.00 97.00 82 ASP A CA 1
ATOM 609 C C . ASP A 1 82 ? 7.197 5.055 -31.397 1.00 97.00 82 ASP A C 1
ATOM 611 O O . ASP A 1 82 ? 7.546 5.584 -30.341 1.00 97.00 82 ASP A O 1
ATOM 615 N N . ALA A 1 83 ? 6.584 5.773 -32.344 1.00 95.25 83 ALA A N 1
ATOM 616 C CA . ALA A 1 83 ? 6.280 7.200 -32.194 1.00 95.25 83 ALA A CA 1
ATOM 617 C C . ALA A 1 83 ? 5.257 7.516 -31.083 1.00 95.25 83 ALA A C 1
ATOM 619 O O . ALA A 1 83 ? 5.175 8.659 -30.636 1.00 95.25 83 ALA A O 1
ATOM 620 N N . GLN A 1 84 ? 4.476 6.524 -30.663 1.00 95.62 84 GLN A N 1
ATOM 621 C CA . GLN A 1 84 ? 3.491 6.587 -29.590 1.00 95.62 84 GLN A CA 1
ATOM 622 C C . GLN A 1 84 ? 4.057 6.043 -28.269 1.00 95.62 84 GLN A C 1
ATOM 624 O O . GLN A 1 84 ? 3.345 6.015 -27.269 1.00 95.62 84 GLN A O 1
ATOM 629 N N . GLY A 1 85 ? 5.334 5.648 -28.243 1.00 95.75 85 GLY A N 1
ATOM 630 C CA . GLY A 1 85 ? 5.982 5.062 -27.077 1.00 95.75 85 GLY A CA 1
ATOM 631 C C . GLY A 1 85 ? 5.628 3.591 -26.850 1.00 95.75 85 GLY A C 1
ATOM 632 O O . GLY A 1 85 ? 6.064 3.036 -25.844 1.00 95.75 85 GLY A O 1
ATOM 633 N N . ASN A 1 86 ? 4.871 2.944 -27.740 1.00 97.69 86 ASN A N 1
ATOM 634 C CA . ASN A 1 86 ? 4.567 1.520 -27.608 1.00 97.69 86 ASN A CA 1
ATOM 635 C C . ASN A 1 86 ? 5.790 0.688 -27.978 1.00 97.69 86 ASN A C 1
ATOM 637 O O . ASN A 1 86 ? 6.575 1.068 -28.849 1.00 97.69 86 ASN A O 1
ATOM 641 N N . TYR A 1 87 ? 5.935 -0.466 -27.344 1.00 97.81 87 TYR A N 1
ATOM 642 C CA . TYR A 1 87 ? 6.997 -1.411 -27.647 1.00 97.81 87 TYR A CA 1
ATOM 643 C C . TYR A 1 87 ? 6.507 -2.851 -27.531 1.00 97.81 87 TYR A C 1
ATOM 645 O O . TYR A 1 87 ? 5.587 -3.161 -26.776 1.00 97.81 87 TYR A O 1
ATOM 653 N N . GLU A 1 88 ? 7.186 -3.730 -28.258 1.00 98.19 88 GLU A N 1
ATOM 654 C CA . GLU A 1 88 ? 7.048 -5.178 -28.174 1.00 98.19 88 GLU A CA 1
ATOM 655 C C . GLU A 1 88 ? 8.459 -5.767 -28.103 1.00 98.19 88 GLU A C 1
ATOM 657 O O . GLU A 1 88 ? 9.300 -5.445 -28.943 1.00 98.19 88 GLU A O 1
ATOM 662 N N . VAL A 1 89 ? 8.743 -6.559 -27.070 1.00 97.81 89 VAL A N 1
ATOM 663 C CA . VAL A 1 89 ? 10.066 -7.132 -26.799 1.00 97.81 89 VAL A CA 1
ATOM 664 C C . VAL A 1 89 ? 9.960 -8.642 -26.696 1.00 97.81 89 VAL A C 1
ATOM 666 O O . VAL A 1 89 ? 9.159 -9.161 -25.922 1.00 97.81 89 VAL A O 1
ATOM 669 N N . THR A 1 90 ? 10.813 -9.349 -27.428 1.00 97.44 90 THR A N 1
ATOM 670 C CA . THR A 1 90 ? 10.955 -10.802 -27.316 1.00 97.44 90 THR A CA 1
ATOM 671 C C . THR A 1 90 ? 12.062 -11.156 -26.330 1.00 97.44 90 THR A C 1
ATOM 673 O O . THR A 1 90 ? 13.158 -10.585 -26.361 1.00 97.44 90 THR A O 1
ATOM 676 N N . ILE A 1 91 ? 11.784 -12.123 -25.461 1.00 97.19 91 ILE A N 1
ATOM 677 C CA . ILE A 1 91 ? 12.716 -12.594 -24.435 1.00 97.19 91 ILE A CA 1
ATOM 678 C C . ILE A 1 91 ? 13.017 -14.080 -24.570 1.00 97.19 91 ILE A C 1
ATOM 680 O O . ILE A 1 91 ? 12.204 -14.854 -25.079 1.00 97.19 91 ILE A O 1
ATOM 684 N N . ASP A 1 92 ? 14.191 -14.460 -24.075 1.00 95.38 92 ASP A N 1
ATOM 685 C CA . ASP A 1 92 ? 14.627 -15.847 -23.961 1.00 95.38 92 ASP A CA 1
ATOM 686 C C . ASP A 1 92 ? 14.021 -16.491 -22.712 1.00 95.38 92 ASP A C 1
ATOM 688 O O . ASP A 1 92 ? 14.309 -16.050 -21.600 1.00 95.38 92 ASP A O 1
ATOM 692 N N . VAL A 1 93 ? 13.211 -17.541 -22.880 1.00 95.19 93 VAL A N 1
ATOM 693 C CA . VAL A 1 93 ? 12.687 -18.356 -21.764 1.00 95.19 93 VAL A CA 1
ATOM 694 C C . VAL A 1 93 ? 13.349 -19.740 -21.704 1.00 95.19 93 VAL A C 1
ATOM 696 O O . VAL A 1 93 ? 12.822 -20.695 -21.123 1.00 95.19 93 VAL A O 1
ATOM 699 N N . THR A 1 94 ? 14.535 -19.879 -22.305 1.00 91.88 94 THR A N 1
ATOM 700 C CA . THR A 1 94 ? 15.334 -21.104 -22.227 1.00 91.88 94 THR A CA 1
ATOM 701 C C . THR A 1 94 ? 15.690 -21.402 -20.772 1.00 91.88 94 THR A C 1
ATOM 703 O O . THR A 1 94 ? 16.337 -20.611 -20.090 1.00 91.88 94 THR A O 1
ATOM 706 N N . GLY A 1 95 ? 15.301 -22.586 -20.296 1.00 87.50 95 GLY A N 1
ATOM 707 C CA . GLY A 1 95 ? 15.502 -23.001 -18.903 1.00 87.50 95 GLY A CA 1
ATOM 708 C C . GLY A 1 95 ? 14.218 -23.066 -18.077 1.00 87.50 95 GLY A C 1
ATOM 709 O O . GLY A 1 95 ? 14.265 -23.544 -16.945 1.00 87.50 95 GLY A O 1
ATOM 710 N N . GLY A 1 96 ? 13.079 -22.684 -18.660 1.00 89.31 96 GLY A N 1
ATOM 711 C CA . GLY A 1 96 ? 11.757 -22.833 -18.061 1.00 89.31 96 GLY A CA 1
ATOM 712 C C . GLY A 1 96 ? 11.103 -21.492 -17.733 1.00 89.31 96 GLY A C 1
ATOM 713 O O . GLY A 1 96 ? 11.590 -20.445 -18.156 1.00 89.31 96 GLY A O 1
ATOM 714 N N . PRO A 1 97 ? 9.983 -21.520 -16.994 1.00 86.69 97 PRO A N 1
ATOM 715 C CA . PRO A 1 97 ? 9.216 -20.319 -16.722 1.00 86.69 97 PRO A CA 1
ATOM 716 C C . PRO A 1 97 ? 10.020 -19.275 -15.949 1.00 86.69 97 PRO A C 1
ATOM 718 O O . PRO A 1 97 ? 10.693 -19.600 -14.966 1.00 86.69 97 PRO A O 1
ATOM 721 N N . LEU A 1 98 ? 9.918 -18.021 -16.379 1.00 90.88 98 LEU A N 1
ATOM 722 C CA . LEU A 1 98 ? 10.596 -16.897 -15.742 1.00 90.88 98 LEU A CA 1
ATOM 723 C C . LEU A 1 98 ? 9.679 -16.173 -14.757 1.00 90.88 98 LEU A C 1
ATOM 725 O O . LEU A 1 98 ? 8.462 -16.157 -14.925 1.00 90.88 98 LEU A O 1
ATOM 729 N N . TRP A 1 99 ? 10.301 -15.567 -13.749 1.00 91.69 99 TRP A N 1
ATOM 730 C CA . TRP A 1 99 ? 9.686 -14.723 -12.725 1.00 91.69 99 TRP A CA 1
ATOM 731 C C . TRP A 1 99 ? 10.558 -13.485 -12.511 1.00 91.69 99 TRP A C 1
ATOM 733 O O . TRP A 1 99 ? 11.733 -13.495 -12.887 1.00 91.69 99 TRP A O 1
ATOM 743 N N . ASP A 1 100 ? 9.994 -12.468 -11.858 1.00 92.19 100 ASP A N 1
ATOM 744 C CA . ASP A 1 100 ? 10.704 -11.273 -11.395 1.00 92.19 100 ASP A CA 1
ATOM 745 C C . ASP A 1 100 ? 11.478 -10.575 -12.524 1.00 92.19 100 ASP A C 1
ATOM 747 O O . ASP A 1 100 ? 12.705 -10.469 -12.493 1.00 92.19 100 ASP A O 1
ATOM 751 N N . LEU A 1 101 ? 10.764 -10.123 -13.557 1.00 96.94 101 LEU A N 1
ATOM 752 C CA . LEU A 1 101 ? 11.374 -9.401 -14.673 1.00 96.94 101 LEU A CA 1
ATOM 753 C C . LEU A 1 101 ? 11.239 -7.890 -14.497 1.00 96.94 101 LEU A C 1
ATOM 755 O O . LEU A 1 101 ? 10.295 -7.402 -13.886 1.00 96.94 101 LEU A O 1
ATOM 759 N N . ILE A 1 102 ? 12.168 -7.146 -15.086 1.00 97.75 102 ILE A N 1
ATOM 760 C CA . ILE A 1 102 ? 12.094 -5.699 -15.254 1.00 97.75 102 ILE A CA 1
ATOM 761 C C . ILE A 1 102 ? 12.257 -5.391 -16.729 1.00 97.75 102 ILE A C 1
ATOM 763 O O . ILE A 1 102 ? 13.214 -5.837 -17.362 1.00 97.75 102 ILE A O 1
ATOM 767 N N . VAL A 1 103 ? 11.333 -4.605 -17.264 1.00 97.88 103 VAL A N 1
ATOM 768 C CA . VAL A 1 103 ? 11.498 -3.980 -18.572 1.00 97.88 103 VAL A CA 1
ATOM 769 C C . VAL A 1 103 ? 12.060 -2.583 -18.331 1.00 97.88 103 VAL A C 1
ATOM 771 O O . VAL A 1 103 ? 11.517 -1.818 -17.538 1.00 97.88 103 VAL A O 1
ATOM 774 N N . GLU A 1 104 ? 13.161 -2.246 -18.992 1.00 97.56 104 GLU A N 1
ATOM 775 C CA . GLU A 1 104 ? 13.845 -0.960 -18.898 1.00 97.56 104 GLU A CA 1
ATOM 776 C C . GLU A 1 104 ? 13.869 -0.277 -20.265 1.00 97.56 104 GLU A C 1
ATOM 778 O O . GLU A 1 104 ? 14.271 -0.874 -21.267 1.00 97.56 104 GLU A O 1
ATOM 783 N N . ALA A 1 105 ? 13.484 0.997 -20.290 1.00 96.75 105 ALA A N 1
ATOM 784 C CA . ALA A 1 105 ? 13.668 1.870 -21.437 1.00 96.75 105 ALA A CA 1
ATOM 785 C C . ALA A 1 105 ? 14.927 2.722 -21.261 1.00 96.75 105 ALA A C 1
ATOM 787 O O . ALA A 1 105 ? 15.095 3.434 -20.264 1.00 96.75 105 ALA A O 1
ATOM 788 N N . ARG A 1 106 ? 15.794 2.701 -22.269 1.00 94.25 106 ARG A N 1
ATOM 789 C CA . ARG A 1 106 ? 17.008 3.516 -22.346 1.00 94.25 106 ARG A CA 1
ATOM 790 C C . ARG A 1 106 ? 16.875 4.560 -23.440 1.00 94.25 106 ARG A C 1
ATOM 792 O O . ARG A 1 106 ? 16.336 4.285 -24.512 1.00 94.25 106 ARG A O 1
ATOM 799 N N . GLY A 1 107 ? 17.394 5.753 -23.174 1.00 87.25 107 GLY A N 1
ATOM 800 C CA . GLY A 1 107 ? 17.429 6.845 -24.135 1.00 87.25 107 GLY A CA 1
ATOM 801 C C . GLY A 1 107 ? 18.091 6.420 -25.445 1.00 87.25 107 GLY A C 1
ATOM 802 O O . GLY A 1 107 ? 18.938 5.519 -25.442 1.00 87.25 107 GLY A O 1
ATOM 803 N N . PRO A 1 108 ? 17.721 7.046 -26.577 1.00 74.25 108 PRO A N 1
ATOM 804 C CA . PRO A 1 108 ? 18.383 6.770 -27.839 1.00 74.25 108 PRO A CA 1
ATOM 805 C C . PRO A 1 108 ? 19.881 7.005 -27.652 1.00 74.25 108 PRO A C 1
ATOM 807 O O . PRO A 1 108 ? 20.288 8.086 -27.229 1.00 74.25 108 PRO A O 1
ATOM 810 N N . GLN A 1 109 ? 20.696 5.991 -27.943 1.00 67.00 109 GLN A N 1
ATOM 811 C CA . GLN A 1 109 ? 22.148 6.125 -27.905 1.00 67.00 109 GLN A CA 1
ATOM 812 C C . GLN A 1 109 ? 22.530 7.234 -28.893 1.00 67.00 109 GLN A C 1
ATOM 814 O O . GLN A 1 109 ? 22.386 7.080 -30.110 1.00 67.00 109 GLN A O 1
ATOM 819 N N . THR A 1 110 ? 22.895 8.406 -28.371 1.00 58.03 110 THR A N 1
ATOM 820 C CA . THR A 1 110 ? 23.171 9.591 -29.183 1.00 58.03 110 THR A CA 1
ATOM 821 C C . THR A 1 110 ? 24.518 9.405 -29.869 1.00 58.03 110 THR A C 1
ATOM 823 O O . THR A 1 110 ? 25.541 9.825 -29.345 1.00 58.03 110 THR A O 1
ATOM 826 N N . ALA A 1 111 ? 24.479 8.775 -31.044 1.00 56.75 111 ALA A N 1
ATOM 827 C CA . ALA A 1 111 ? 25.608 8.388 -31.888 1.00 56.75 111 ALA A CA 1
ATOM 828 C C . ALA A 1 111 ? 26.532 7.301 -31.290 1.00 56.75 111 ALA A C 1
ATOM 830 O O . ALA A 1 111 ? 26.765 7.266 -30.084 1.00 56.75 111 ALA A O 1
ATOM 831 N N . PRO A 1 112 ? 27.083 6.401 -32.131 1.00 57.97 112 PRO A N 1
ATOM 832 C CA . PRO A 1 112 ? 28.200 5.557 -31.726 1.00 57.97 112 PRO A CA 1
ATOM 833 C C . PRO A 1 112 ? 29.345 6.451 -31.238 1.00 57.97 112 PRO A C 1
ATOM 835 O O . PRO A 1 112 ? 29.538 7.523 -31.828 1.00 57.97 112 PRO A O 1
ATOM 838 N N . PRO A 1 113 ? 30.118 6.029 -30.226 1.00 58.19 113 PRO A N 1
ATOM 839 C CA . PRO A 1 113 ? 31.272 6.791 -29.785 1.00 58.19 113 PRO A CA 1
ATOM 840 C C . PRO A 1 113 ? 32.170 7.087 -30.988 1.00 58.19 113 PRO A C 1
ATOM 842 O O . PRO A 1 113 ? 32.588 6.182 -31.717 1.00 58.19 113 PRO A O 1
ATOM 845 N N . THR A 1 114 ? 32.401 8.369 -31.272 1.00 70.12 114 THR A N 1
ATOM 846 C CA . THR A 1 114 ? 33.317 8.752 -32.347 1.00 70.12 114 THR A CA 1
ATOM 847 C C . THR A 1 114 ? 34.740 8.449 -31.889 1.00 70.12 114 THR A C 1
ATOM 849 O O . THR A 1 114 ? 35.056 8.565 -30.708 1.00 70.12 114 THR A O 1
ATOM 852 N N . ALA A 1 115 ? 35.637 8.095 -32.815 1.00 74.44 115 ALA A N 1
ATOM 853 C CA . ALA A 1 115 ? 37.041 7.784 -32.502 1.00 74.44 115 ALA A CA 1
ATOM 854 C C . ALA A 1 115 ? 37.816 8.937 -31.815 1.00 74.44 115 ALA A C 1
ATOM 856 O O . ALA A 1 115 ? 38.965 8.758 -31.422 1.00 74.44 115 ALA A O 1
ATOM 857 N N . GLU A 1 116 ? 37.204 10.119 -31.695 1.00 77.25 116 GLU A N 1
ATOM 858 C CA . GLU A 1 116 ? 37.749 11.309 -31.041 1.00 77.25 116 GLU A CA 1
ATOM 859 C C . GLU A 1 116 ? 37.235 11.508 -29.601 1.00 77.25 116 GLU A C 1
ATOM 861 O O . GLU A 1 116 ? 37.668 12.452 -28.938 1.00 77.25 116 GLU A O 1
ATOM 866 N N . GLN A 1 117 ? 36.333 10.658 -29.088 1.00 66.19 117 GLN A N 1
ATOM 867 C CA . GLN A 1 117 ? 35.927 10.738 -27.684 1.00 66.19 117 GLN A CA 1
ATOM 868 C C . GLN A 1 117 ? 37.089 10.302 -26.775 1.00 66.19 117 GLN A C 1
ATOM 870 O O . GLN A 1 117 ? 37.637 9.215 -26.964 1.00 66.19 117 GLN A O 1
ATOM 875 N N . PRO A 1 118 ? 37.496 11.138 -25.801 1.00 66.44 118 PRO A N 1
ATOM 876 C CA . PRO A 1 118 ? 38.594 10.798 -24.913 1.00 66.44 118 PRO A CA 1
ATOM 877 C C . PRO A 1 118 ? 38.269 9.526 -24.124 1.00 66.44 118 PRO A C 1
ATOM 879 O O . PRO A 1 118 ? 37.222 9.445 -23.478 1.00 66.44 118 PRO A O 1
ATOM 882 N N . GLU A 1 119 ? 39.183 8.550 -24.161 1.00 61.03 119 GLU A N 1
ATOM 883 C CA . GLU A 1 119 ? 39.155 7.382 -23.276 1.00 61.03 119 GLU A CA 1
ATOM 884 C C . GLU A 1 119 ? 38.986 7.866 -21.825 1.00 61.03 119 GLU A C 1
ATOM 886 O O . GLU A 1 119 ? 39.833 8.592 -21.303 1.00 61.03 119 GLU A O 1
ATOM 891 N N . GLY A 1 120 ? 37.869 7.504 -21.187 1.00 56.06 120 GLY A N 1
ATOM 892 C CA . GLY A 1 120 ? 37.564 7.876 -19.800 1.00 56.06 120 GLY A CA 1
ATOM 893 C C . GLY A 1 120 ? 36.416 8.870 -19.607 1.00 56.06 120 GLY A C 1
ATOM 894 O O . GLY A 1 120 ? 36.087 9.170 -18.462 1.00 56.06 120 GLY A O 1
ATOM 895 N N . VAL A 1 121 ? 35.766 9.351 -20.673 1.00 55.25 121 VAL A N 1
ATOM 896 C CA . VAL A 1 121 ? 34.374 9.809 -20.537 1.00 55.25 121 VAL A CA 1
ATOM 897 C C . VAL A 1 121 ? 33.551 8.538 -20.433 1.00 55.25 121 VAL A C 1
ATOM 899 O O . VAL A 1 121 ? 33.434 7.822 -21.426 1.00 55.25 121 VAL A O 1
ATOM 902 N N . GLU A 1 122 ? 33.078 8.206 -19.228 1.00 53.28 122 GLU A N 1
ATOM 903 C CA . GLU A 1 122 ? 32.072 7.157 -19.066 1.00 53.28 122 GLU A CA 1
ATOM 904 C C . GLU A 1 122 ? 30.987 7.431 -20.103 1.00 53.28 122 GLU A C 1
ATOM 906 O O . GLU A 1 122 ? 30.387 8.510 -20.113 1.00 53.28 122 GLU A O 1
ATOM 911 N N . ASP A 1 123 ? 30.863 6.490 -21.045 1.00 49.59 123 ASP A N 1
ATOM 912 C CA . ASP A 1 123 ? 29.807 6.433 -22.046 1.00 49.59 123 ASP A CA 1
ATOM 913 C C . ASP A 1 123 ? 28.541 6.865 -21.321 1.00 49.59 123 ASP A C 1
ATOM 915 O O . ASP A 1 123 ? 28.250 6.276 -20.278 1.00 49.59 123 ASP A O 1
ATOM 919 N N . VAL A 1 124 ? 27.902 7.964 -21.748 1.00 48.19 124 VAL A N 1
ATOM 920 C CA . VAL A 1 124 ? 26.732 8.516 -21.053 1.00 48.19 124 VAL A CA 1
ATOM 921 C C . VAL A 1 124 ? 25.724 7.385 -21.034 1.00 48.19 124 VAL A C 1
ATOM 923 O O . VAL A 1 124 ? 25.066 7.139 -22.046 1.00 48.19 124 VAL A O 1
ATOM 926 N N . ALA A 1 125 ? 25.713 6.632 -19.930 1.00 54.31 125 ALA A N 1
ATOM 927 C CA . ALA A 1 125 ? 25.031 5.361 -19.832 1.00 54.31 125 ALA A CA 1
ATOM 928 C C . ALA A 1 125 ? 23.610 5.660 -20.256 1.00 54.31 125 ALA A C 1
ATOM 930 O O . ALA A 1 125 ? 23.008 6.568 -19.678 1.00 54.31 125 ALA A O 1
ATOM 931 N N . ALA A 1 126 ? 23.175 5.029 -21.354 1.00 61.69 126 ALA A N 1
ATOM 932 C CA . ALA A 1 126 ? 22.005 5.458 -22.104 1.00 61.69 126 ALA A CA 1
ATOM 933 C C . ALA A 1 126 ? 20.903 5.858 -21.123 1.00 61.69 126 ALA A C 1
ATOM 935 O O . ALA A 1 126 ? 20.452 5.017 -20.346 1.00 61.69 126 ALA A O 1
ATOM 936 N N . MET A 1 127 ? 20.595 7.163 -21.087 1.00 81.38 127 MET A N 1
ATOM 937 C CA . MET A 1 127 ? 19.832 7.777 -20.000 1.00 81.38 127 MET A CA 1
ATOM 938 C C . MET A 1 127 ? 18.598 6.926 -19.721 1.00 81.38 127 MET A C 1
ATOM 940 O O . MET A 1 127 ? 17.764 6.759 -20.609 1.00 81.38 127 MET A O 1
ATOM 944 N N . ARG A 1 128 ? 18.502 6.345 -18.524 1.00 90.31 128 ARG A N 1
ATOM 945 C CA . ARG A 1 128 ? 17.354 5.516 -18.154 1.00 90.31 128 ARG A CA 1
ATOM 946 C C . ARG A 1 128 ? 16.097 6.382 -18.199 1.00 90.31 128 ARG A C 1
ATOM 948 O O . ARG A 1 128 ? 16.019 7.382 -17.488 1.00 90.31 128 ARG A O 1
ATOM 955 N N . LEU A 1 129 ? 15.151 6.005 -19.053 1.00 93.38 129 LEU A N 1
ATOM 956 C CA . LEU A 1 129 ? 13.905 6.740 -19.269 1.00 93.38 129 LEU A CA 1
ATOM 957 C C . LEU A 1 129 ? 12.774 6.227 -18.383 1.00 93.38 129 LEU A C 1
ATOM 959 O O . LEU A 1 129 ? 11.937 7.019 -17.967 1.00 93.38 129 LEU A O 1
ATOM 963 N N . GLY A 1 130 ? 12.765 4.927 -18.087 1.00 95.25 130 GLY A N 1
ATOM 964 C CA . GLY A 1 130 ? 11.765 4.321 -17.218 1.00 95.25 130 GLY A CA 1
ATOM 965 C C . GLY A 1 130 ? 12.002 2.833 -16.994 1.00 95.25 130 GLY A C 1
ATOM 966 O O . GLY A 1 130 ? 12.807 2.206 -17.694 1.00 95.25 130 GLY A O 1
ATOM 967 N N . ARG A 1 131 ? 11.312 2.284 -15.994 1.00 97.00 131 ARG A N 1
ATOM 968 C CA . ARG A 1 131 ? 11.267 0.853 -15.682 1.00 97.00 131 ARG A CA 1
ATOM 969 C C . ARG A 1 131 ? 9.855 0.431 -15.288 1.00 97.00 131 ARG A C 1
ATOM 971 O O . ARG A 1 131 ? 9.078 1.245 -14.795 1.00 97.00 131 ARG A O 1
ATOM 978 N N . VAL A 1 132 ? 9.544 -0.844 -15.485 1.00 97.31 132 VAL A N 1
ATOM 979 C CA . VAL A 1 132 ? 8.350 -1.493 -14.930 1.00 97.31 132 VAL A CA 1
ATOM 980 C C . VAL A 1 132 ? 8.698 -2.919 -14.518 1.00 97.31 132 VAL A C 1
ATOM 982 O O . VAL A 1 132 ? 9.424 -3.617 -15.236 1.00 97.31 132 VAL A O 1
ATOM 985 N N . ILE A 1 133 ? 8.202 -3.341 -13.355 1.00 96.06 133 ILE A N 1
ATOM 986 C CA . ILE A 1 133 ? 8.357 -4.710 -12.860 1.00 96.06 133 ILE A CA 1
ATOM 987 C C . ILE A 1 133 ? 7.238 -5.574 -13.430 1.00 96.06 133 ILE A C 1
ATOM 989 O O . ILE A 1 133 ? 6.081 -5.165 -13.468 1.00 96.06 133 ILE A O 1
AT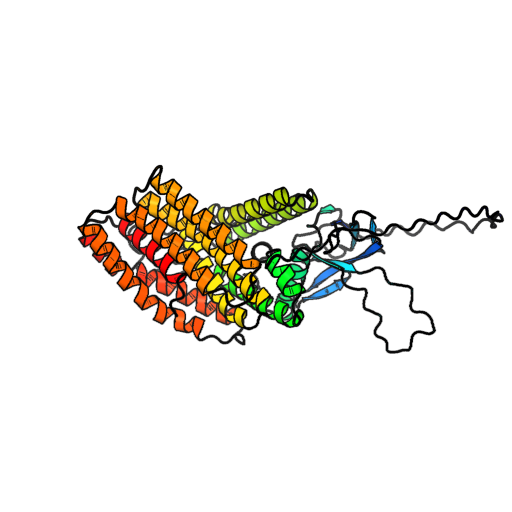OM 993 N N . LEU A 1 134 ? 7.578 -6.800 -13.801 1.00 94.00 134 LEU A N 1
ATOM 994 C CA . LEU A 1 134 ? 6.644 -7.842 -14.176 1.00 94.00 134 LEU A CA 1
ATOM 995 C C . LEU A 1 134 ? 6.797 -9.038 -13.228 1.00 94.00 134 LEU A C 1
ATOM 997 O O . LEU A 1 134 ? 7.738 -9.829 -13.342 1.00 94.00 134 LEU A O 1
ATOM 1001 N N . VAL A 1 135 ? 5.854 -9.171 -12.291 1.00 82.69 135 VAL A N 1
ATOM 1002 C CA . VAL A 1 135 ? 5.848 -10.232 -11.266 1.00 82.69 135 VAL A CA 1
ATOM 1003 C C . VAL A 1 135 ? 4.753 -11.247 -11.556 1.00 82.69 135 VAL A C 1
ATOM 1005 O O . VAL A 1 135 ? 3.732 -11.352 -10.878 1.00 82.69 135 VAL A O 1
ATOM 1008 N N . ARG A 1 136 ? 4.979 -12.015 -12.617 1.00 89.81 136 ARG A N 1
ATOM 1009 C CA . ARG A 1 136 ? 4.184 -13.191 -12.966 1.00 89.81 136 ARG A CA 1
ATOM 1010 C C . ARG A 1 136 ? 5.071 -14.240 -13.602 1.00 89.81 136 ARG A C 1
ATOM 1012 O O . ARG A 1 136 ? 6.136 -13.927 -14.129 1.00 89.81 136 ARG A O 1
ATOM 1019 N N . GLN A 1 137 ? 4.577 -15.470 -13.601 1.00 92.38 137 GLN A N 1
ATOM 1020 C CA . GLN A 1 137 ? 5.163 -16.527 -14.401 1.00 92.38 137 GLN A CA 1
ATOM 1021 C C . GLN A 1 137 ? 5.009 -16.200 -15.892 1.00 92.38 137 GLN A C 1
ATOM 1023 O O . GLN A 1 137 ? 3.906 -15.872 -16.341 1.00 92.38 137 GLN A O 1
ATOM 1028 N N . ILE A 1 138 ? 6.098 -16.328 -16.649 1.00 94.62 138 ILE A N 1
ATOM 1029 C CA . ILE A 1 138 ? 6.095 -16.235 -18.113 1.00 94.62 138 ILE A CA 1
ATOM 1030 C C . ILE A 1 138 ? 6.575 -17.556 -18.695 1.00 94.62 138 ILE A C 1
ATOM 1032 O O . ILE A 1 138 ? 7.665 -18.024 -18.363 1.00 94.62 138 ILE A O 1
ATOM 1036 N N . ASN A 1 139 ? 5.751 -18.152 -19.549 1.00 95.88 139 ASN A N 1
ATOM 1037 C CA . ASN A 1 139 ? 6.012 -19.408 -20.239 1.00 95.88 139 ASN A CA 1
ATOM 1038 C C . ASN A 1 139 ? 6.311 -19.165 -21.724 1.00 95.88 139 ASN A C 1
ATOM 1040 O O . ASN A 1 139 ? 6.094 -18.080 -22.260 1.00 95.88 139 ASN A O 1
ATOM 1044 N N . GLU A 1 140 ? 6.802 -20.202 -22.398 1.00 96.31 140 GLU A N 1
ATOM 1045 C CA . GLU A 1 140 ? 6.992 -20.191 -23.848 1.00 96.31 140 GLU A CA 1
ATOM 1046 C C . GLU A 1 140 ? 5.678 -19.893 -24.583 1.00 96.31 140 GLU A C 1
ATOM 1048 O O . GLU A 1 140 ? 4.643 -20.500 -24.305 1.00 96.31 140 GLU A O 1
ATOM 1053 N N . GLY A 1 141 ? 5.741 -18.968 -25.539 1.00 95.75 141 GLY A N 1
ATOM 1054 C CA . GLY A 1 141 ? 4.605 -18.531 -26.344 1.00 95.75 141 GLY A CA 1
ATOM 1055 C C . GLY A 1 141 ? 3.682 -17.524 -25.656 1.00 95.75 141 GLY A C 1
ATOM 1056 O O . GLY A 1 141 ? 2.740 -17.059 -26.298 1.00 95.75 141 GLY A O 1
ATOM 1057 N N . ASP A 1 142 ? 3.936 -17.160 -24.394 1.00 97.06 142 ASP A N 1
ATOM 1058 C CA . ASP A 1 142 ? 3.144 -16.138 -23.711 1.00 97.06 142 ASP A CA 1
ATOM 1059 C C . ASP A 1 142 ? 3.314 -14.770 -24.395 1.00 97.06 142 ASP A C 1
ATOM 1061 O O . ASP A 1 142 ? 4.409 -14.383 -24.813 1.00 97.06 142 ASP A O 1
ATOM 1065 N N . SER A 1 143 ? 2.216 -14.015 -24.454 1.00 96.25 143 SER A N 1
ATOM 1066 C CA . SER A 1 143 ? 2.198 -12.588 -24.782 1.00 96.25 143 SER A CA 1
ATOM 1067 C C . SER A 1 143 ? 1.646 -11.838 -23.578 1.00 96.25 143 SER A C 1
ATOM 1069 O O . SER A 1 143 ? 0.538 -12.133 -23.123 1.00 96.25 143 SER A O 1
ATOM 1071 N N . VAL A 1 144 ? 2.428 -10.911 -23.031 1.00 95.31 144 VAL A N 1
ATOM 1072 C CA . VAL A 1 144 ? 2.137 -10.257 -21.752 1.00 95.31 144 VAL A CA 1
ATOM 1073 C C . VAL A 1 144 ? 2.128 -8.746 -21.907 1.00 95.31 144 VAL A C 1
ATOM 1075 O O . VAL A 1 144 ? 3.112 -8.172 -22.362 1.00 95.31 144 VAL A O 1
ATOM 1078 N N . THR A 1 145 ? 1.046 -8.108 -21.470 1.00 95.44 145 THR A N 1
ATOM 1079 C CA . THR A 1 145 ? 0.952 -6.652 -21.336 1.00 95.44 145 THR A CA 1
ATOM 1080 C C . THR A 1 145 ? 1.479 -6.221 -19.972 1.00 95.44 145 THR A C 1
ATOM 1082 O O . THR A 1 145 ? 1.174 -6.864 -18.966 1.00 95.44 145 THR A O 1
ATOM 1085 N N . VAL A 1 146 ? 2.245 -5.134 -19.929 1.00 95.81 146 VAL A N 1
ATOM 1086 C CA . VAL A 1 146 ? 2.685 -4.487 -18.683 1.00 95.81 146 VAL A CA 1
ATOM 1087 C C . VAL A 1 146 ? 2.096 -3.086 -18.553 1.00 95.81 146 VAL A C 1
ATOM 1089 O O . VAL A 1 146 ? 1.752 -2.455 -19.561 1.00 95.81 146 VAL A O 1
ATOM 1092 N N . ALA A 1 147 ? 2.024 -2.584 -17.316 1.00 95.25 147 ALA A N 1
ATOM 1093 C CA . ALA A 1 147 ? 1.673 -1.192 -17.062 1.00 95.25 147 ALA A CA 1
ATOM 1094 C C . ALA A 1 147 ? 2.573 -0.223 -17.856 1.00 95.25 147 ALA A C 1
ATOM 1096 O O . ALA A 1 147 ? 3.728 -0.551 -18.165 1.00 95.25 147 ALA A O 1
ATOM 1097 N N . PRO A 1 148 ? 2.075 0.985 -18.175 1.00 95.75 148 PRO A N 1
ATOM 1098 C CA . PRO A 1 148 ? 2.902 2.030 -18.760 1.00 95.75 148 PRO A CA 1
ATOM 1099 C C . PRO A 1 148 ? 4.138 2.309 -17.898 1.00 95.75 148 PRO A C 1
ATOM 1101 O O . PRO A 1 148 ? 4.043 2.370 -16.677 1.00 95.75 148 PRO A O 1
ATOM 1104 N N . MET A 1 149 ? 5.298 2.492 -18.531 1.00 97.06 149 MET A N 1
ATOM 1105 C CA . MET A 1 149 ? 6.497 2.952 -17.837 1.00 97.06 149 MET A CA 1
ATOM 1106 C C . MET A 1 149 ? 6.382 4.447 -17.565 1.00 97.06 149 MET A C 1
ATOM 1108 O O . MET A 1 149 ? 6.549 5.247 -18.488 1.00 97.06 149 MET A O 1
ATOM 1112 N N . ASP A 1 150 ? 6.159 4.806 -16.311 1.00 95.25 150 ASP A N 1
ATOM 1113 C CA . ASP A 1 150 ? 6.111 6.184 -15.837 1.00 95.25 150 ASP A CA 1
ATOM 1114 C C . ASP A 1 150 ? 6.957 6.357 -14.564 1.00 95.25 150 ASP A C 1
ATOM 1116 O O . ASP A 1 150 ? 7.806 5.519 -14.235 1.00 95.25 150 ASP A O 1
ATOM 1120 N N . LEU A 1 151 ? 6.788 7.479 -13.858 1.00 95.00 151 LEU A N 1
ATOM 1121 C CA . LEU A 1 151 ? 7.509 7.722 -12.610 1.00 95.00 151 LEU A CA 1
ATOM 1122 C C . LEU A 1 151 ? 7.148 6.715 -11.513 1.00 95.00 151 LEU A C 1
ATOM 1124 O O . LEU A 1 151 ? 8.041 6.315 -10.765 1.00 95.00 151 LEU A O 1
ATOM 1128 N N . GLU A 1 152 ? 5.881 6.305 -11.416 1.00 95.31 152 GLU A N 1
ATOM 1129 C CA . GLU A 1 152 ? 5.398 5.385 -10.382 1.00 95.31 152 GLU A CA 1
ATOM 1130 C C . GLU A 1 152 ? 6.033 4.010 -10.571 1.00 95.31 152 GLU A C 1
ATOM 1132 O O . GLU A 1 152 ? 6.697 3.509 -9.662 1.00 95.31 152 GLU A O 1
ATOM 1137 N N . THR A 1 153 ? 5.927 3.437 -11.773 1.00 96.88 153 THR A N 1
ATOM 1138 C CA . THR A 1 153 ? 6.491 2.108 -12.061 1.00 96.88 153 THR A CA 1
ATOM 1139 C C . THR A 1 153 ? 8.018 2.108 -12.027 1.00 96.88 153 THR A C 1
ATOM 1141 O O . THR A 1 153 ? 8.646 1.095 -11.696 1.00 96.88 153 THR A O 1
ATOM 1144 N N . THR A 1 154 ? 8.645 3.246 -12.345 1.00 97.25 154 THR A N 1
ATOM 1145 C CA . THR A 1 154 ? 10.102 3.391 -12.260 1.00 97.25 154 THR A CA 1
ATOM 1146 C C . THR A 1 154 ? 10.565 3.404 -10.809 1.00 97.25 154 THR A C 1
ATOM 1148 O O . THR A 1 154 ? 11.497 2.670 -10.472 1.00 97.25 154 THR A O 1
ATOM 1151 N N . LEU A 1 155 ? 9.911 4.192 -9.946 1.00 97.75 155 LEU A N 1
ATOM 1152 C CA . LEU A 1 155 ? 10.228 4.216 -8.519 1.00 97.75 155 LEU A CA 1
ATOM 1153 C C . LEU A 1 155 ? 9.961 2.850 -7.877 1.00 97.75 155 LEU A C 1
ATOM 1155 O O . LEU A 1 155 ? 10.789 2.365 -7.111 1.00 97.75 155 LEU A O 1
ATOM 1159 N N . GLU A 1 156 ? 8.852 2.201 -8.227 1.00 97.88 156 GLU A N 1
ATOM 1160 C CA . GLU A 1 156 ? 8.535 0.843 -7.783 1.00 97.88 156 GLU A CA 1
ATOM 1161 C C . GLU A 1 156 ? 9.645 -0.147 -8.140 1.00 97.88 156 GLU A C 1
ATOM 1163 O O . GLU A 1 156 ? 10.142 -0.860 -7.267 1.00 97.88 156 GLU A O 1
ATOM 1168 N N . SER A 1 157 ? 10.083 -0.145 -9.402 1.00 98.12 157 SER A N 1
ATOM 1169 C CA . SER A 1 157 ? 11.175 -0.997 -9.883 1.00 98.12 157 SER A CA 1
ATOM 1170 C C . SER A 1 157 ? 12.469 -0.767 -9.114 1.00 98.12 157 SER A C 1
ATOM 1172 O O . SER A 1 157 ? 13.144 -1.723 -8.734 1.00 98.12 157 SER A O 1
ATOM 1174 N N . ASP A 1 158 ? 12.812 0.494 -8.862 1.00 98.19 158 ASP A N 1
ATOM 1175 C CA . ASP A 1 158 ? 14.024 0.851 -8.134 1.00 98.19 158 ASP A CA 1
ATOM 1176 C C . ASP A 1 158 ? 13.951 0.438 -6.657 1.00 98.19 158 ASP A C 1
ATOM 1178 O O . ASP A 1 158 ? 14.913 -0.136 -6.145 1.00 98.19 158 ASP A O 1
ATOM 1182 N N . ILE A 1 159 ? 12.803 0.629 -5.998 1.00 98.50 159 ILE A N 1
ATOM 1183 C CA . ILE A 1 159 ? 12.564 0.152 -4.629 1.00 98.50 159 ILE A CA 1
ATOM 1184 C C . ILE A 1 159 ? 12.677 -1.373 -4.556 1.00 98.50 159 ILE A C 1
ATOM 1186 O O . ILE A 1 159 ? 13.333 -1.897 -3.656 1.00 98.50 159 ILE A O 1
ATOM 1190 N N . TYR A 1 160 ? 12.074 -2.096 -5.500 1.00 98.06 160 TYR A N 1
ATOM 1191 C CA . TYR A 1 160 ? 12.114 -3.556 -5.527 1.00 98.06 160 TYR A CA 1
ATOM 1192 C C . TYR A 1 160 ? 13.539 -4.097 -5.700 1.00 98.06 160 TYR A C 1
ATOM 1194 O O . TYR A 1 160 ? 13.969 -4.964 -4.932 1.00 98.06 160 TYR A O 1
ATOM 1202 N N . ILE A 1 161 ? 14.300 -3.555 -6.660 1.00 97.88 161 ILE A N 1
ATOM 1203 C CA . ILE A 1 161 ? 15.711 -3.921 -6.859 1.00 97.88 161 ILE A CA 1
ATOM 1204 C C . ILE A 1 161 ? 16.515 -3.620 -5.594 1.00 97.88 161 ILE A C 1
ATOM 1206 O O . ILE A 1 161 ? 17.280 -4.473 -5.144 1.00 97.88 161 ILE A O 1
ATOM 1210 N N . GLN A 1 162 ? 16.334 -2.433 -5.010 1.00 98.19 162 GLN A N 1
ATOM 1211 C CA . GLN A 1 162 ? 17.067 -2.009 -3.821 1.00 98.19 162 GLN A CA 1
ATOM 1212 C C . GLN A 1 162 ? 16.743 -2.881 -2.599 1.00 98.19 162 GLN A C 1
ATOM 1214 O O . GLN A 1 162 ? 17.636 -3.270 -1.851 1.00 98.19 162 GLN A O 1
ATOM 1219 N N . ALA A 1 163 ? 15.477 -3.249 -2.408 1.00 97.94 163 ALA A N 1
ATOM 1220 C CA . ALA A 1 163 ? 15.063 -4.151 -1.341 1.00 97.94 163 ALA A CA 1
ATOM 1221 C C . ALA A 1 163 ? 15.663 -5.558 -1.508 1.00 97.94 163 ALA A C 1
ATOM 1223 O O . ALA A 1 163 ? 16.122 -6.157 -0.534 1.00 97.94 163 ALA A O 1
ATOM 1224 N N . ARG A 1 164 ? 15.692 -6.089 -2.738 1.00 97.25 164 ARG A N 1
ATOM 1225 C CA . ARG A 1 164 ? 16.323 -7.383 -3.055 1.00 97.25 164 ARG A CA 1
ATOM 1226 C C . ARG A 1 164 ? 17.837 -7.338 -2.852 1.00 97.25 164 ARG A C 1
ATOM 1228 O O . ARG A 1 164 ? 18.393 -8.251 -2.247 1.00 97.25 164 ARG A O 1
ATOM 1235 N N . SER A 1 165 ? 18.502 -6.279 -3.313 1.00 97.75 165 SER A N 1
ATOM 1236 C CA . SER A 1 165 ? 19.957 -6.126 -3.191 1.00 97.75 165 SER A CA 1
ATOM 1237 C C . SER A 1 165 ? 20.417 -5.986 -1.741 1.00 97.75 165 SER A C 1
ATOM 1239 O O . SER A 1 165 ? 21.444 -6.553 -1.364 1.00 97.75 165 SER A O 1
ATOM 1241 N N . ALA A 1 166 ? 19.615 -5.324 -0.907 1.00 97.06 166 ALA A N 1
ATOM 1242 C CA . ALA A 1 166 ? 19.839 -5.217 0.530 1.00 97.06 166 ALA A CA 1
ATOM 1243 C C . ALA A 1 166 ? 19.489 -6.502 1.311 1.00 97.06 166 ALA A C 1
ATOM 1245 O O . ALA A 1 166 ? 19.757 -6.577 2.509 1.00 97.06 166 ALA A O 1
ATOM 1246 N N . GLY A 1 167 ? 18.888 -7.513 0.667 1.00 96.88 167 GLY A N 1
ATOM 1247 C CA . GLY A 1 167 ? 18.384 -8.715 1.341 1.00 96.88 167 GLY A CA 1
ATOM 1248 C C . GLY A 1 167 ? 17.176 -8.446 2.247 1.00 96.88 167 GLY A C 1
ATOM 1249 O O . GLY A 1 167 ? 16.887 -9.233 3.145 1.00 96.88 167 GLY A O 1
ATOM 1250 N N . GLU A 1 168 ? 16.480 -7.329 2.031 1.00 96.19 168 GLU A N 1
ATOM 1251 C CA . GLU A 1 168 ? 15.310 -6.919 2.807 1.00 96.19 168 GLU A CA 1
ATOM 1252 C C . GLU A 1 168 ? 14.005 -7.488 2.232 1.00 96.19 168 GLU A C 1
ATOM 1254 O O . GLU A 1 168 ? 13.005 -7.554 2.943 1.00 96.19 168 GLU A O 1
ATOM 1259 N N . TRP A 1 169 ? 13.996 -7.936 0.976 1.00 96.69 169 TRP A N 1
ATOM 1260 C CA . TRP A 1 169 ? 12.832 -8.569 0.355 1.00 96.69 169 TRP A CA 1
ATOM 1261 C C . TRP A 1 169 ? 12.758 -10.072 0.673 1.00 96.69 169 TRP A C 1
ATOM 1263 O O . TRP A 1 169 ? 13.606 -10.840 0.217 1.00 96.69 169 TRP A O 1
ATOM 1273 N N . ASP A 1 170 ? 11.732 -10.502 1.414 1.00 94.88 170 ASP A N 1
ATOM 1274 C CA . ASP A 1 170 ? 11.468 -11.912 1.737 1.00 94.88 170 ASP A CA 1
ATOM 1275 C C . ASP A 1 170 ? 10.050 -12.351 1.322 1.00 94.88 170 ASP A C 1
ATOM 1277 O O . ASP A 1 170 ? 9.348 -11.643 0.601 1.00 94.88 170 ASP A O 1
ATOM 1281 N N . ASP A 1 171 ? 9.635 -13.545 1.742 1.00 92.19 171 ASP A N 1
ATOM 1282 C CA . ASP A 1 171 ? 8.334 -14.153 1.439 1.00 92.19 171 ASP A CA 1
ATOM 1283 C C . ASP A 1 171 ? 7.133 -13.442 2.089 1.00 92.19 171 ASP A C 1
ATOM 1285 O O . ASP A 1 171 ? 5.983 -13.818 1.847 1.00 92.19 171 ASP A O 1
ATOM 1289 N N . ARG A 1 172 ? 7.369 -12.408 2.902 1.00 93.50 172 ARG A N 1
ATOM 1290 C CA . ARG A 1 172 ? 6.330 -11.536 3.463 1.00 93.50 172 ARG A CA 1
ATOM 1291 C C . ARG A 1 172 ? 6.117 -10.270 2.639 1.00 93.50 172 ARG A C 1
ATOM 1293 O O . ARG A 1 172 ? 5.151 -9.555 2.892 1.00 93.50 172 ARG A O 1
ATOM 1300 N N . CYS A 1 173 ? 6.979 -10.004 1.662 1.00 95.69 173 CYS A N 1
ATOM 1301 C CA . CYS A 1 173 ? 6.850 -8.883 0.740 1.00 95.69 173 CYS A CA 1
ATOM 1302 C C . CYS A 1 173 ? 6.114 -9.314 -0.538 1.00 95.69 173 CYS A C 1
ATOM 1304 O O . CYS A 1 173 ? 6.337 -10.408 -1.057 1.00 95.69 173 CYS A O 1
ATOM 1306 N N . ASP A 1 174 ? 5.260 -8.439 -1.071 1.00 93.50 174 ASP A N 1
ATOM 1307 C CA . ASP A 1 174 ? 4.508 -8.684 -2.305 1.00 93.50 174 ASP A CA 1
ATOM 1308 C C . ASP A 1 174 ? 4.465 -7.411 -3.160 1.00 93.50 174 ASP A C 1
ATOM 1310 O O . ASP A 1 174 ? 4.258 -6.307 -2.649 1.00 93.50 174 ASP A O 1
ATOM 1314 N N . THR A 1 175 ? 4.674 -7.539 -4.470 1.00 93.88 175 THR A N 1
ATOM 1315 C CA . THR A 1 175 ? 4.696 -6.380 -5.370 1.00 93.88 175 THR A CA 1
ATOM 1316 C C . THR A 1 175 ? 3.329 -5.737 -5.554 1.00 93.88 175 THR A C 1
ATOM 1318 O O . THR A 1 175 ? 3.277 -4.542 -5.809 1.00 93.88 175 THR A O 1
ATOM 1321 N N . ALA A 1 176 ? 2.223 -6.459 -5.345 1.00 93.19 176 ALA A N 1
ATOM 1322 C CA . ALA A 1 176 ? 0.896 -5.845 -5.312 1.00 93.19 176 ALA A CA 1
ATOM 1323 C C . ALA A 1 176 ? 0.772 -4.838 -4.161 1.00 93.19 176 ALA A C 1
ATOM 1325 O O . ALA A 1 176 ? 0.225 -3.749 -4.337 1.00 93.19 176 ALA A O 1
ATOM 1326 N N . VAL A 1 177 ? 1.339 -5.165 -2.996 1.00 92.50 177 VAL A N 1
ATOM 1327 C CA . VAL A 1 177 ? 1.361 -4.247 -1.851 1.00 92.50 177 VAL A CA 1
ATOM 1328 C C . VAL A 1 177 ? 2.344 -3.101 -2.097 1.00 92.50 177 VAL A C 1
ATOM 1330 O O . VAL A 1 177 ? 2.014 -1.957 -1.797 1.00 92.50 177 VAL A O 1
ATOM 1333 N N . LEU A 1 178 ? 3.507 -3.371 -2.705 1.00 96.00 178 LEU A N 1
ATOM 1334 C CA . LEU A 1 178 ? 4.445 -2.316 -3.111 1.00 96.00 178 LEU A CA 1
ATOM 1335 C C . LEU A 1 178 ? 3.804 -1.315 -4.089 1.00 96.00 178 LEU A C 1
ATOM 1337 O O . LEU A 1 178 ? 3.946 -0.109 -3.907 1.00 96.00 178 LEU A O 1
ATOM 1341 N N . ARG A 1 179 ? 3.064 -1.800 -5.092 1.00 94.56 179 ARG A N 1
ATOM 1342 C CA . ARG A 1 179 ? 2.355 -0.956 -6.062 1.00 94.56 179 ARG A CA 1
ATOM 1343 C C . ARG A 1 179 ? 1.321 -0.061 -5.390 1.00 94.56 179 ARG A C 1
ATOM 1345 O O . ARG A 1 179 ? 1.158 1.082 -5.794 1.00 94.56 179 ARG A O 1
ATOM 1352 N N . ALA A 1 180 ? 0.636 -0.568 -4.367 1.00 91.31 180 ALA A N 1
ATOM 1353 C CA . ALA A 1 180 ? -0.370 0.198 -3.641 1.00 91.31 180 ALA A CA 1
ATOM 1354 C C . ALA A 1 180 ? 0.237 1.427 -2.946 1.00 91.31 180 ALA A C 1
ATOM 1356 O O . ALA A 1 180 ? -0.362 2.495 -2.978 1.00 91.31 180 ALA A O 1
ATOM 1357 N N . VAL A 1 181 ? 1.430 1.283 -2.355 1.00 92.44 181 VAL A N 1
ATOM 1358 C CA . VAL A 1 181 ? 2.062 2.320 -1.516 1.00 92.44 181 VAL A CA 1
ATOM 1359 C C . VAL A 1 181 ? 2.840 3.385 -2.289 1.00 92.44 181 VAL A C 1
ATOM 1361 O O . VAL A 1 181 ? 3.356 4.324 -1.681 1.00 92.44 181 VAL A O 1
ATOM 1364 N N . ILE A 1 182 ? 2.943 3.264 -3.612 1.00 95.31 182 ILE A N 1
ATOM 1365 C CA . ILE A 1 182 ? 3.643 4.232 -4.459 1.00 95.31 182 ILE A CA 1
ATOM 1366 C C . ILE A 1 182 ? 2.607 5.059 -5.205 1.00 95.31 182 ILE A C 1
ATOM 1368 O O . ILE A 1 182 ? 1.950 4.578 -6.119 1.00 95.31 182 ILE A O 1
ATOM 1372 N N . SER A 1 183 ? 2.476 6.321 -4.800 1.00 93.62 183 SER A N 1
ATOM 1373 C CA . SER A 1 183 ? 1.599 7.293 -5.448 1.00 93.62 183 SER A CA 1
ATOM 1374 C C . SER A 1 183 ? 2.347 8.127 -6.497 1.00 93.62 183 SER A C 1
ATOM 1376 O O . SER A 1 183 ? 3.572 8.297 -6.388 1.00 93.62 183 SER A O 1
ATOM 1378 N N . PRO A 1 184 ? 1.635 8.753 -7.457 1.00 92.88 184 PRO A N 1
ATOM 1379 C CA . PRO A 1 184 ? 2.253 9.655 -8.430 1.00 92.88 184 PRO A CA 1
ATOM 1380 C C . PRO A 1 184 ? 3.024 10.800 -7.760 1.00 92.88 184 PRO A C 1
ATOM 1382 O O . PRO A 1 184 ? 4.089 11.211 -8.222 1.00 92.88 184 PRO A O 1
ATOM 1385 N N . GLN A 1 185 ? 2.498 11.316 -6.645 1.00 94.38 185 GLN A N 1
ATOM 1386 C CA . GLN A 1 185 ? 3.111 12.406 -5.891 1.00 94.38 185 GLN A CA 1
ATOM 1387 C C . GLN A 1 185 ? 4.399 11.957 -5.197 1.00 94.38 185 GLN A C 1
ATOM 1389 O O . GLN A 1 185 ? 5.394 12.676 -5.273 1.00 94.38 185 GLN A O 1
ATOM 1394 N N . LEU A 1 186 ? 4.412 10.764 -4.588 1.00 96.00 186 LEU A N 1
ATOM 1395 C CA . LEU A 1 186 ? 5.623 10.201 -3.988 1.00 96.00 186 LEU A CA 1
ATOM 1396 C C . LEU A 1 186 ? 6.707 9.971 -5.044 1.00 96.00 186 LEU A C 1
ATOM 1398 O O . LEU A 1 186 ? 7.848 10.389 -4.849 1.00 96.00 186 LEU A O 1
ATOM 1402 N N . ALA A 1 187 ? 6.340 9.378 -6.181 1.00 96.44 187 ALA A N 1
ATOM 1403 C CA . ALA A 1 187 ? 7.257 9.147 -7.289 1.00 96.44 187 ALA A CA 1
ATOM 1404 C C . ALA A 1 187 ? 7.885 10.447 -7.808 1.00 96.44 187 ALA A C 1
ATOM 1406 O O . ALA A 1 187 ? 9.107 10.543 -7.936 1.00 96.44 187 ALA A O 1
ATOM 1407 N N . ALA A 1 188 ? 7.068 11.480 -8.020 1.00 95.06 188 ALA A N 1
ATOM 1408 C CA . ALA A 1 188 ? 7.549 12.799 -8.415 1.00 95.06 188 ALA A CA 1
ATOM 1409 C C . ALA A 1 188 ? 8.442 13.450 -7.343 1.00 95.06 188 ALA A C 1
ATOM 1411 O O . ALA A 1 188 ? 9.477 14.027 -7.676 1.00 95.06 188 ALA A O 1
ATOM 1412 N N . ALA A 1 189 ? 8.076 13.353 -6.061 1.00 95.19 189 ALA A N 1
ATOM 1413 C CA . ALA A 1 189 ? 8.830 13.954 -4.965 1.00 95.19 189 ALA A CA 1
ATOM 1414 C C . ALA A 1 189 ? 10.232 13.346 -4.814 1.00 95.19 189 ALA A C 1
ATOM 1416 O O . ALA A 1 189 ? 11.201 14.091 -4.672 1.00 95.19 189 ALA A O 1
ATOM 1417 N N . VAL A 1 190 ? 10.345 12.018 -4.909 1.00 96.38 190 VAL A N 1
ATOM 1418 C CA . VAL A 1 190 ? 11.632 11.302 -4.893 1.00 96.38 190 VAL A CA 1
ATOM 1419 C C . VAL A 1 190 ? 12.447 11.645 -6.135 1.00 96.38 190 VAL A C 1
ATOM 1421 O O . VAL A 1 190 ? 13.627 11.973 -6.039 1.00 96.38 190 VAL A O 1
ATOM 1424 N N . ARG A 1 191 ? 11.815 11.631 -7.316 1.00 94.75 191 ARG A N 1
ATOM 1425 C CA . ARG A 1 191 ? 12.485 11.916 -8.591 1.00 94.75 191 ARG A CA 1
ATOM 1426 C C . ARG A 1 191 ? 13.117 13.307 -8.637 1.00 94.75 191 ARG A C 1
ATOM 1428 O O . ARG A 1 191 ? 14.199 13.463 -9.199 1.00 94.75 191 ARG A O 1
ATOM 1435 N N . MET A 1 192 ? 12.432 14.297 -8.069 1.00 92.19 192 MET A N 1
ATOM 1436 C CA . MET A 1 192 ? 12.881 15.690 -8.009 1.00 92.19 192 MET A CA 1
ATOM 1437 C C . MET A 1 192 ? 13.842 15.972 -6.845 1.00 92.19 192 MET A C 1
ATOM 1439 O O . MET A 1 192 ? 14.404 17.068 -6.780 1.00 92.19 192 MET A O 1
ATOM 1443 N N . GLY A 1 193 ? 14.014 15.023 -5.921 1.00 92.38 193 GLY A N 1
ATOM 1444 C CA . GLY A 1 193 ? 14.931 15.133 -4.794 1.00 92.38 193 GLY A CA 1
ATOM 1445 C C . GLY A 1 193 ? 16.398 15.109 -5.230 1.00 92.38 193 GLY A C 1
ATOM 1446 O O . GLY A 1 193 ? 16.785 14.415 -6.168 1.00 92.38 193 GLY A O 1
ATOM 1447 N N . GLU A 1 194 ? 17.250 15.849 -4.516 1.00 94.12 194 GLU A N 1
ATOM 1448 C CA . GLU A 1 194 ? 18.704 15.844 -4.752 1.00 94.12 194 GLU A CA 1
ATOM 1449 C C . GLU A 1 194 ? 19.366 14.519 -4.327 1.00 94.12 194 GLU A C 1
ATOM 1451 O O . GLU A 1 194 ? 20.499 14.238 -4.715 1.00 94.12 194 GLU A O 1
ATOM 1456 N N . GLN A 1 195 ? 18.662 13.707 -3.533 1.00 95.25 195 GLN A N 1
ATOM 1457 C CA . GLN A 1 195 ? 19.163 12.493 -2.890 1.00 95.25 195 GLN A CA 1
ATOM 1458 C C . GLN A 1 195 ? 18.411 11.239 -3.360 1.00 95.25 195 GLN A C 1
ATOM 1460 O O . GLN A 1 195 ? 18.126 10.355 -2.560 1.00 95.25 195 GLN A O 1
ATOM 1465 N N . TYR A 1 196 ? 18.115 11.143 -4.663 1.00 95.06 196 TYR A N 1
ATOM 1466 C CA . TYR A 1 196 ? 17.315 10.056 -5.249 1.00 95.06 196 TYR A CA 1
ATOM 1467 C C . TYR A 1 196 ? 17.689 8.652 -4.741 1.00 95.06 196 TYR A C 1
ATOM 1469 O O . TYR A 1 196 ? 16.821 7.906 -4.307 1.00 95.06 196 TYR A O 1
ATOM 1477 N N . GLU A 1 197 ? 18.976 8.286 -4.757 1.00 96.81 197 GLU A N 1
ATOM 1478 C CA . GLU A 1 197 ? 19.425 6.950 -4.328 1.00 96.81 197 GLU A CA 1
ATOM 1479 C C . GLU A 1 197 ? 19.181 6.695 -2.833 1.00 96.81 197 GLU A C 1
ATOM 1481 O O . GLU A 1 197 ? 18.750 5.607 -2.453 1.00 96.81 197 GLU A O 1
ATOM 1486 N N . GLN A 1 198 ? 19.403 7.707 -1.991 1.00 97.12 198 GLN A N 1
ATOM 1487 C CA . GLN A 1 198 ? 19.149 7.627 -0.553 1.00 97.12 198 GLN A CA 1
ATOM 1488 C C . GLN A 1 198 ? 17.644 7.549 -0.260 1.00 97.12 198 GLN A C 1
ATOM 1490 O O . GLN A 1 198 ? 17.230 6.767 0.596 1.00 97.12 198 GLN A O 1
ATOM 1495 N N . ASP A 1 199 ? 16.827 8.313 -0.988 1.00 97.69 199 ASP A N 1
ATOM 1496 C CA . ASP A 1 199 ? 15.368 8.268 -0.876 1.00 97.69 199 ASP A CA 1
ATOM 1497 C C . ASP A 1 199 ? 14.826 6.892 -1.297 1.00 97.69 199 ASP A C 1
ATOM 1499 O O . ASP A 1 199 ? 13.979 6.323 -0.608 1.00 97.69 199 ASP A O 1
ATOM 1503 N N . VAL A 1 200 ? 15.353 6.309 -2.382 1.00 98.25 200 VAL A N 1
ATOM 1504 C CA . VAL A 1 200 ? 15.017 4.944 -2.821 1.00 98.25 200 VAL A CA 1
ATOM 1505 C C . VAL A 1 200 ? 15.418 3.909 -1.768 1.00 98.25 200 VAL A C 1
ATOM 1507 O O . VAL A 1 200 ? 14.626 3.017 -1.468 1.00 98.25 200 VAL A O 1
ATOM 1510 N N . GLU A 1 201 ? 16.607 4.016 -1.166 1.00 98.19 201 GLU A N 1
ATOM 1511 C CA . GLU A 1 201 ? 17.030 3.112 -0.088 1.00 98.19 201 GLU A CA 1
ATOM 1512 C C . GLU A 1 201 ? 16.112 3.209 1.137 1.00 98.19 201 GLU A C 1
ATOM 1514 O O . GLU A 1 201 ? 15.659 2.184 1.658 1.00 98.19 201 GLU A O 1
ATOM 1519 N N . ALA A 1 202 ? 15.807 4.427 1.586 1.00 97.44 202 ALA A N 1
ATOM 1520 C CA . ALA A 1 202 ? 14.929 4.654 2.726 1.00 97.44 202 ALA A CA 1
ATOM 1521 C C . ALA A 1 202 ? 13.504 4.148 2.451 1.00 97.44 202 ALA A C 1
ATOM 1523 O O . ALA A 1 202 ? 12.929 3.464 3.299 1.00 97.44 202 ALA A O 1
ATOM 1524 N N . LEU A 1 203 ? 12.956 4.389 1.253 1.00 98.06 203 LEU A N 1
ATOM 1525 C CA . LEU A 1 203 ? 11.655 3.848 0.849 1.00 98.06 203 LEU A CA 1
ATOM 1526 C C . LEU A 1 203 ? 11.666 2.326 0.731 1.00 98.06 203 LEU A C 1
ATOM 1528 O O . LEU A 1 203 ? 10.694 1.687 1.131 1.00 98.06 203 LEU A O 1
ATOM 1532 N N . ALA A 1 204 ? 12.749 1.716 0.250 1.00 98.25 204 ALA A N 1
ATOM 1533 C CA . ALA A 1 204 ? 12.869 0.263 0.217 1.00 98.25 204 ALA A CA 1
ATOM 1534 C C . ALA A 1 204 ? 12.802 -0.344 1.620 1.00 98.25 204 ALA A C 1
ATOM 1536 O O . ALA A 1 204 ? 12.077 -1.316 1.835 1.00 98.25 204 ALA A O 1
ATOM 1537 N N . ARG A 1 205 ? 13.467 0.260 2.610 1.00 98.06 205 ARG A N 1
ATOM 1538 C CA . ARG A 1 205 ? 13.361 -0.173 4.013 1.00 98.06 205 ARG A CA 1
ATOM 1539 C C . ARG A 1 205 ? 11.979 0.100 4.608 1.00 98.06 205 ARG A C 1
ATOM 1541 O O . ARG A 1 205 ? 11.427 -0.777 5.268 1.00 98.06 205 ARG A O 1
ATOM 1548 N N . ALA A 1 206 ? 11.399 1.271 4.338 1.00 97.75 206 ALA A N 1
ATOM 1549 C CA . ALA A 1 206 ? 10.074 1.649 4.827 1.00 97.75 206 ALA A CA 1
ATOM 1550 C C . ALA A 1 206 ? 8.984 0.696 4.321 1.00 97.75 206 ALA A C 1
ATOM 1552 O O . ALA A 1 206 ? 8.204 0.161 5.106 1.00 97.75 206 ALA A O 1
ATOM 1553 N N . THR A 1 207 ? 8.957 0.441 3.013 1.00 98.06 207 THR A N 1
ATOM 1554 C CA . THR A 1 207 ? 7.953 -0.414 2.363 1.00 98.06 207 THR A CA 1
ATOM 1555 C C . THR A 1 207 ? 8.127 -1.886 2.736 1.00 98.06 207 THR A C 1
ATOM 1557 O O . THR A 1 207 ? 7.142 -2.550 3.056 1.00 98.06 207 THR A O 1
ATOM 1560 N N . THR A 1 208 ? 9.358 -2.406 2.791 1.00 98.31 208 THR A N 1
ATOM 1561 C CA . THR A 1 208 ? 9.604 -3.783 3.262 1.00 98.31 208 THR A CA 1
ATOM 1562 C C . THR A 1 208 ? 9.269 -3.960 4.738 1.00 98.31 208 THR A C 1
ATOM 1564 O O . THR A 1 208 ? 8.608 -4.934 5.095 1.00 98.31 208 THR A O 1
ATOM 1567 N N . GLY A 1 209 ? 9.652 -3.013 5.600 1.00 97.81 209 GLY A N 1
ATOM 1568 C CA . GLY A 1 209 ? 9.302 -3.027 7.023 1.00 97.81 209 GLY A CA 1
ATOM 1569 C C . GLY A 1 209 ? 7.788 -3.006 7.222 1.00 97.81 209 GLY A C 1
ATOM 1570 O O . GLY A 1 209 ? 7.249 -3.806 7.983 1.00 97.81 209 GLY A O 1
ATOM 1571 N N . SER A 1 210 ? 7.101 -2.164 6.453 1.00 98.06 210 SER A N 1
ATOM 1572 C CA . SER A 1 210 ? 5.645 -2.068 6.410 1.00 98.06 210 SER A CA 1
ATOM 1573 C C . SER A 1 210 ? 4.966 -3.387 6.017 1.00 98.06 210 SER A C 1
ATOM 1575 O O . SER A 1 210 ? 4.128 -3.891 6.768 1.00 98.06 210 SER A O 1
ATOM 1577 N N . MET A 1 211 ? 5.368 -4.005 4.899 1.00 97.94 211 MET A N 1
ATOM 1578 C CA . MET A 1 211 ? 4.822 -5.292 4.438 1.00 97.94 211 MET A CA 1
ATOM 1579 C C . MET A 1 211 ? 5.084 -6.424 5.438 1.00 97.94 211 MET A C 1
ATOM 1581 O O . MET A 1 211 ? 4.177 -7.184 5.786 1.00 97.94 211 MET A O 1
ATOM 1585 N N . LYS A 1 212 ? 6.310 -6.507 5.969 1.00 97.62 212 LYS A N 1
ATOM 1586 C CA . LYS A 1 212 ? 6.671 -7.498 6.990 1.00 97.62 212 LYS A CA 1
ATOM 1587 C C . LYS A 1 212 ? 5.855 -7.317 8.262 1.00 97.62 212 LYS A C 1
ATOM 1589 O O . LYS A 1 212 ? 5.421 -8.317 8.832 1.00 97.62 212 LYS A O 1
ATOM 1594 N N . ALA A 1 213 ? 5.647 -6.080 8.716 1.00 97.00 213 ALA A N 1
ATOM 1595 C CA . ALA A 1 213 ? 4.853 -5.786 9.905 1.00 97.00 213 ALA A CA 1
ATOM 1596 C C . ALA A 1 213 ? 3.384 -6.156 9.694 1.00 97.00 213 ALA A C 1
ATOM 1598 O O . ALA A 1 213 ? 2.788 -6.756 10.588 1.00 97.00 213 ALA A O 1
ATOM 1599 N N . TYR A 1 214 ? 2.838 -5.873 8.506 1.00 96.38 214 TYR A N 1
ATOM 1600 C CA . TYR A 1 214 ? 1.480 -6.251 8.123 1.00 96.38 214 TYR A CA 1
ATOM 1601 C C . TYR A 1 214 ? 1.288 -7.768 8.233 1.00 96.38 214 TYR A C 1
ATOM 1603 O O . TYR A 1 214 ? 0.498 -8.244 9.048 1.00 96.38 214 TYR A O 1
ATOM 1611 N N . VAL A 1 215 ? 2.085 -8.542 7.490 1.00 94.44 215 VAL A N 1
ATOM 1612 C CA . VAL A 1 215 ? 1.984 -10.010 7.466 1.00 94.44 215 VAL A CA 1
ATOM 1613 C C . VAL A 1 215 ? 2.267 -10.613 8.841 1.00 94.44 215 VAL A C 1
ATOM 1615 O O . VAL A 1 215 ? 1.521 -11.473 9.299 1.00 94.44 215 VAL A O 1
ATOM 1618 N N . SER A 1 216 ? 3.302 -10.139 9.542 1.00 93.12 216 SER A N 1
ATOM 1619 C CA . SER A 1 216 ? 3.644 -10.665 10.871 1.00 93.12 216 SER A CA 1
ATOM 1620 C C . SER A 1 216 ? 2.544 -10.380 11.894 1.00 93.12 216 SER A C 1
ATOM 1622 O O . SER A 1 216 ? 2.303 -11.208 12.764 1.00 93.12 216 SER A O 1
ATOM 1624 N N . THR A 1 217 ? 1.858 -9.239 11.790 1.00 93.50 217 THR A N 1
ATOM 1625 C CA . THR A 1 217 ? 0.711 -8.919 12.652 1.00 93.50 217 THR A CA 1
ATOM 1626 C C . THR A 1 217 ? -0.473 -9.824 12.360 1.00 93.50 217 THR A C 1
ATOM 1628 O O . THR A 1 217 ? -1.057 -10.347 13.304 1.00 93.50 217 THR A O 1
ATOM 1631 N N . LEU A 1 218 ? -0.786 -10.068 11.082 1.00 91.31 218 LEU A N 1
ATOM 1632 C CA . LEU A 1 218 ? -1.829 -11.023 10.708 1.00 91.31 218 LEU A CA 1
ATOM 1633 C C . LEU A 1 218 ? -1.534 -12.404 11.311 1.00 91.31 218 LEU A C 1
ATOM 1635 O O . LEU A 1 218 ? -2.366 -12.948 12.028 1.00 91.31 218 LEU A O 1
ATOM 1639 N N . MET A 1 219 ? -0.326 -12.936 11.106 1.00 86.06 219 MET A N 1
ATOM 1640 C CA . MET A 1 219 ? 0.061 -14.271 11.593 1.00 86.06 219 MET A CA 1
ATOM 1641 C C . MET A 1 219 ? 0.195 -14.371 13.125 1.00 86.06 219 MET A C 1
ATOM 1643 O O . MET A 1 219 ? 0.220 -15.470 13.676 1.00 86.06 219 MET A O 1
ATOM 1647 N N . ARG A 1 220 ? 0.335 -13.243 13.833 1.00 80.31 220 ARG A N 1
ATOM 1648 C CA . ARG A 1 220 ? 0.394 -13.188 15.306 1.00 80.31 220 ARG A CA 1
ATOM 1649 C C . ARG A 1 220 ? -0.966 -13.028 15.961 1.00 80.31 220 ARG A C 1
ATOM 1651 O O . ARG A 1 220 ? -1.063 -13.210 17.174 1.00 80.31 220 ARG A O 1
ATOM 1658 N N . ASP A 1 221 ? -1.981 -12.635 15.211 1.00 69.69 221 ASP A N 1
ATOM 1659 C CA . ASP A 1 221 ? -3.304 -12.452 15.772 1.00 69.69 221 ASP A CA 1
ATOM 1660 C C . ASP A 1 221 ? -3.844 -13.813 16.263 1.00 69.69 221 ASP A C 1
ATOM 1662 O O . ASP A 1 221 ? -3.628 -14.823 15.590 1.00 69.69 221 ASP A O 1
ATOM 1666 N N . PRO A 1 222 ? -4.526 -13.890 17.421 1.00 55.97 222 PRO A N 1
ATOM 1667 C CA . PRO A 1 222 ? -4.977 -15.154 18.026 1.00 55.97 222 PRO A CA 1
ATOM 1668 C C . PRO A 1 222 ? -5.914 -16.016 17.154 1.00 55.97 222 PRO A C 1
ATOM 1670 O O . PRO A 1 222 ? -6.232 -17.141 17.531 1.00 55.97 222 PRO A O 1
ATOM 1673 N N . GLY A 1 223 ? -6.325 -15.526 15.979 1.00 55.56 223 GLY A N 1
ATOM 1674 C CA . GLY A 1 223 ? -6.971 -16.309 14.925 1.00 55.56 223 GLY A CA 1
ATOM 1675 C C . GLY A 1 223 ? -6.021 -17.120 14.027 1.00 55.56 223 GLY A C 1
ATOM 1676 O O . GLY A 1 223 ? -6.496 -17.792 13.126 1.00 55.56 223 GLY A O 1
ATOM 1677 N N . PHE A 1 224 ? -4.702 -17.100 14.201 1.00 47.84 224 PHE A N 1
ATOM 1678 C CA . PHE A 1 224 ? -3.812 -17.918 13.367 1.00 47.84 224 PHE A CA 1
ATOM 1679 C C . PHE A 1 224 ? -3.608 -19.331 13.946 1.00 47.84 224 PHE A C 1
ATOM 1681 O O . PHE A 1 224 ? -3.318 -19.492 15.137 1.00 47.84 224 PHE A O 1
ATOM 1688 N N . GLU A 1 225 ? -3.735 -20.371 13.110 1.00 49.19 225 GLU A N 1
ATOM 1689 C CA . GLU A 1 225 ? -3.509 -21.767 13.518 1.00 49.19 225 GLU A CA 1
ATOM 1690 C C . GLU A 1 225 ? -2.103 -21.957 14.130 1.00 49.19 225 GLU A C 1
ATOM 1692 O O . GLU A 1 225 ? -1.084 -21.760 13.471 1.00 49.19 225 GLU A O 1
ATOM 1697 N N . GLY A 1 226 ? -2.036 -22.389 15.397 1.00 49.28 226 GLY A N 1
ATOM 1698 C CA . GLY A 1 226 ? -0.779 -22.779 16.052 1.00 49.28 226 GLY A CA 1
ATOM 1699 C C . GLY A 1 226 ? -0.317 -21.912 17.226 1.00 49.28 226 GLY A C 1
ATOM 1700 O O . GLY A 1 226 ? 0.736 -22.209 17.797 1.00 49.28 226 GLY A O 1
ATOM 1701 N N . GLN A 1 227 ? -1.078 -20.897 17.650 1.00 51.78 227 GLN A N 1
ATOM 1702 C CA . GLN A 1 227 ? -0.806 -20.272 18.949 1.00 51.78 227 GLN A CA 1
ATOM 1703 C C . GLN A 1 227 ? -1.088 -21.250 20.107 1.00 51.78 227 GLN A C 1
ATOM 1705 O O . GLN A 1 227 ? -2.044 -22.029 20.036 1.00 51.78 227 GLN A O 1
ATOM 1710 N N . PRO A 1 228 ? -0.267 -21.251 21.178 1.00 46.78 228 PRO A N 1
ATOM 1711 C CA . PRO A 1 228 ? -0.514 -22.088 22.345 1.00 46.78 228 PRO A CA 1
ATOM 1712 C C . PRO A 1 228 ? -1.922 -21.833 22.898 1.00 46.78 228 PRO A C 1
ATOM 1714 O O . PRO A 1 228 ? -2.242 -20.706 23.270 1.00 46.78 228 PRO A O 1
ATOM 1717 N N . GLN A 1 229 ? -2.733 -22.890 23.013 1.00 49.41 229 GLN A N 1
ATOM 1718 C CA . GLN A 1 229 ? -4.091 -22.875 23.593 1.00 49.41 229 GLN A CA 1
ATOM 1719 C C . GLN A 1 229 ? -4.154 -22.402 25.062 1.00 49.41 229 GLN A C 1
ATOM 1721 O O . GLN A 1 229 ? -5.226 -22.390 25.662 1.00 49.41 229 GLN A O 1
ATOM 1726 N N . ASP A 1 230 ? -3.020 -22.029 25.656 1.00 50.62 230 ASP A N 1
ATOM 1727 C CA . ASP A 1 230 ? -2.911 -21.607 27.050 1.00 50.62 230 ASP A CA 1
ATOM 1728 C C . ASP A 1 230 ? -3.302 -20.134 27.271 1.00 50.62 230 ASP A C 1
ATOM 1730 O O . ASP A 1 230 ? -3.402 -19.698 28.420 1.00 50.62 230 ASP A O 1
ATOM 1734 N N . GLN A 1 231 ? -3.545 -19.351 26.211 1.00 50.78 231 GLN A N 1
ATOM 1735 C CA . GLN A 1 231 ? -4.255 -18.081 26.365 1.00 50.78 231 GLN A CA 1
ATOM 1736 C C . GLN A 1 231 ? -5.756 -18.368 26.451 1.00 50.78 231 GLN A C 1
ATOM 1738 O O . GLN A 1 231 ? -6.297 -18.999 25.541 1.00 50.78 231 GLN A O 1
ATOM 1743 N N . PRO A 1 232 ? -6.447 -17.939 27.525 1.00 49.59 232 PRO A N 1
ATOM 1744 C CA . PRO A 1 232 ? -7.887 -18.102 27.606 1.00 49.59 232 PRO A CA 1
ATOM 1745 C C . PRO A 1 232 ? -8.494 -17.372 26.413 1.00 49.59 232 PRO A C 1
ATOM 1747 O O . PRO A 1 232 ? -8.400 -16.147 26.320 1.00 49.59 232 PRO A O 1
ATOM 1750 N N . ALA A 1 233 ? -9.081 -18.132 25.487 1.00 49.97 233 ALA A N 1
ATOM 1751 C CA . ALA A 1 233 ? -9.915 -17.561 24.447 1.00 49.97 233 ALA A CA 1
ATOM 1752 C C . ALA A 1 233 ? -10.906 -16.624 25.144 1.00 49.97 233 ALA A C 1
ATOM 1754 O O . ALA A 1 233 ? -11.546 -17.024 26.121 1.00 49.97 233 ALA A O 1
ATOM 1755 N N . LEU A 1 234 ? -10.982 -15.369 24.698 1.00 53.56 234 LEU A N 1
ATOM 1756 C CA . LEU A 1 234 ? -12.025 -14.456 25.149 1.00 53.56 234 LEU A CA 1
ATOM 1757 C C . LEU A 1 234 ? -13.358 -15.145 24.833 1.00 53.56 234 LEU A C 1
ATOM 1759 O O . LEU A 1 234 ? -13.730 -15.236 23.666 1.00 53.56 234 LEU A O 1
ATOM 1763 N N . GLU A 1 235 ? -14.018 -15.699 25.853 1.00 48.88 235 GLU A N 1
ATOM 1764 C CA . GLU A 1 235 ? -15.258 -16.463 25.704 1.00 48.88 235 GLU A CA 1
ATOM 1765 C C . GLU A 1 235 ? -16.259 -15.656 24.855 1.00 48.88 235 GLU A C 1
ATOM 1767 O O . GLU A 1 235 ? -16.547 -14.502 25.178 1.00 48.88 235 GLU A O 1
ATOM 1772 N N . GLY A 1 236 ? -16.753 -16.239 23.755 1.00 47.34 236 GLY A N 1
ATOM 1773 C CA . GLY A 1 236 ? -17.905 -15.705 23.012 1.00 47.34 236 GLY A CA 1
ATOM 1774 C C . GLY A 1 236 ? -17.792 -15.675 21.488 1.00 47.34 236 GLY A C 1
ATOM 1775 O O . GLY A 1 236 ? -18.800 -15.880 20.824 1.00 47.34 236 GLY A O 1
ATOM 1776 N N . GLU A 1 237 ? -16.599 -15.515 20.919 1.00 48.38 237 GLU A N 1
ATOM 1777 C CA . GLU A 1 237 ? -16.416 -15.464 19.461 1.00 48.38 237 GLU A CA 1
ATOM 1778 C C . GLU A 1 237 ? -15.681 -16.729 18.997 1.00 48.38 237 GLU A C 1
ATOM 1780 O O . GLU A 1 237 ? -14.612 -17.036 19.540 1.00 48.38 237 GLU A O 1
ATOM 1785 N N . PRO A 1 238 ? -16.192 -17.493 18.011 1.00 48.62 238 PRO A N 1
ATOM 1786 C CA . PRO A 1 238 ? -15.319 -18.383 17.270 1.00 48.62 238 PRO A CA 1
ATOM 1787 C C . PRO A 1 238 ? -14.286 -17.477 16.602 1.00 48.62 238 PRO A C 1
ATOM 1789 O O . PRO A 1 238 ? -14.612 -16.776 15.650 1.00 48.62 238 PRO A O 1
ATOM 1792 N N . PHE A 1 239 ? -13.056 -17.443 17.126 1.00 54.81 239 PHE A N 1
ATOM 1793 C CA . PHE A 1 239 ? -11.947 -16.846 16.394 1.00 54.81 239 PHE A CA 1
ATOM 1794 C C . PHE A 1 239 ? -11.993 -17.454 15.002 1.00 54.81 239 PHE A C 1
ATOM 1796 O O . PHE A 1 239 ? -11.876 -18.673 14.865 1.00 54.81 239 PHE A O 1
ATOM 1803 N N . ASN A 1 240 ? -12.272 -16.623 13.997 1.00 54.62 240 ASN A N 1
ATOM 1804 C CA . ASN A 1 240 ? -12.292 -17.082 12.626 1.00 54.62 240 ASN A CA 1
ATOM 1805 C C . ASN A 1 240 ? -10.838 -17.409 12.314 1.00 54.62 240 ASN A C 1
ATOM 1807 O O . ASN A 1 240 ? -10.021 -16.509 12.102 1.00 54.62 240 ASN A O 1
ATOM 1811 N N . THR A 1 241 ? -10.486 -18.683 12.482 1.00 65.94 241 THR A N 1
ATOM 1812 C CA . THR A 1 241 ? -9.102 -19.080 12.354 1.00 65.94 241 THR A CA 1
ATOM 1813 C C . THR A 1 241 ? -8.773 -19.073 10.880 1.00 65.94 241 THR A C 1
ATOM 1815 O O . THR A 1 241 ? -9.375 -19.849 10.139 1.00 65.94 241 THR A O 1
ATOM 1818 N N . PHE A 1 242 ? -7.865 -18.204 10.452 1.00 81.56 242 PHE A N 1
ATOM 1819 C CA . PHE A 1 242 ? -7.357 -18.252 9.090 1.00 81.56 242 PHE A CA 1
ATOM 1820 C C . PHE A 1 242 ? -6.021 -18.998 9.083 1.00 81.56 242 PHE A C 1
ATOM 1822 O O . PHE A 1 242 ? -5.264 -19.015 10.059 1.00 81.56 242 PHE A O 1
ATOM 1829 N N . SER A 1 243 ? -5.762 -19.664 7.972 1.00 85.38 243 SER A N 1
ATOM 1830 C CA . SER A 1 243 ? -4.620 -20.540 7.758 1.00 85.38 243 SER A CA 1
ATOM 1831 C C . SER A 1 243 ? -3.559 -19.873 6.881 1.00 85.38 243 SER A C 1
ATOM 1833 O O . SER A 1 243 ? -3.811 -18.891 6.181 1.00 85.38 243 SER A O 1
ATOM 1835 N N . GLU A 1 244 ? -2.367 -20.467 6.828 1.00 87.31 244 GLU A N 1
ATOM 1836 C CA . GLU A 1 244 ? -1.352 -20.100 5.830 1.00 87.31 244 GLU A CA 1
ATOM 1837 C C . GLU A 1 244 ? -1.895 -20.221 4.391 1.00 87.31 244 GLU A C 1
ATOM 1839 O O . GLU A 1 244 ? -1.532 -19.455 3.501 1.00 87.31 244 GLU A O 1
ATOM 1844 N N . ASN A 1 245 ? -2.816 -21.164 4.161 1.00 90.62 245 ASN A N 1
ATOM 1845 C CA . ASN A 1 245 ? -3.452 -21.346 2.861 1.00 90.62 245 ASN A CA 1
ATOM 1846 C C . ASN A 1 245 ? -4.387 -20.179 2.509 1.00 90.62 245 ASN A C 1
ATOM 1848 O O . ASN A 1 245 ? -4.421 -19.765 1.354 1.00 90.62 245 ASN A O 1
ATOM 1852 N N . ASP A 1 246 ? -5.096 -19.617 3.489 1.00 92.12 246 ASP A N 1
ATOM 1853 C CA . ASP A 1 246 ? -5.917 -18.417 3.296 1.00 92.12 246 ASP A CA 1
ATOM 1854 C C . ASP A 1 246 ? -5.049 -17.206 2.921 1.00 92.12 246 ASP A C 1
ATOM 1856 O O . ASP A 1 246 ? -5.344 -16.502 1.955 1.00 92.12 246 ASP A O 1
ATOM 1860 N N . MET A 1 247 ? -3.912 -17.020 3.603 1.00 90.94 247 MET A N 1
ATOM 1861 C CA . MET A 1 247 ? -2.927 -15.990 3.241 1.00 90.94 247 MET A CA 1
ATOM 1862 C C . MET A 1 247 ? -2.384 -16.184 1.824 1.00 90.94 247 MET A C 1
ATOM 1864 O O . MET A 1 247 ? -2.266 -15.222 1.060 1.00 90.94 247 MET A O 1
ATOM 1868 N N . GLN A 1 248 ? -2.058 -17.422 1.448 1.00 92.12 248 GLN A N 1
ATOM 1869 C CA . GLN A 1 248 ? -1.568 -17.722 0.108 1.00 92.12 248 GLN A CA 1
ATOM 1870 C C . GLN A 1 248 ? -2.640 -17.477 -0.963 1.00 92.12 248 GLN A C 1
ATOM 1872 O O . GLN A 1 248 ? -2.316 -16.958 -2.033 1.00 92.12 248 GLN A O 1
ATOM 1877 N N . ASN A 1 249 ? -3.902 -17.814 -0.689 1.00 94.69 249 ASN A N 1
ATOM 1878 C CA . ASN A 1 249 ? -5.018 -17.547 -1.592 1.00 94.69 249 ASN A CA 1
ATOM 1879 C C . ASN A 1 249 ? -5.256 -16.044 -1.763 1.00 94.69 249 ASN A C 1
ATOM 1881 O O . ASN A 1 249 ? -5.326 -15.589 -2.904 1.00 94.69 249 ASN A O 1
ATOM 1885 N N . ALA A 1 250 ? -5.259 -15.272 -0.671 1.00 94.00 250 ALA A N 1
ATOM 1886 C CA . ALA A 1 250 ? -5.357 -13.815 -0.732 1.00 94.00 250 ALA A CA 1
ATOM 1887 C C . ALA A 1 250 ? -4.243 -13.233 -1.615 1.00 94.00 250 ALA A C 1
ATOM 1889 O O . ALA A 1 250 ? -4.515 -12.492 -2.554 1.00 94.00 250 ALA A O 1
ATOM 1890 N N . ARG A 1 251 ? -2.985 -13.649 -1.414 1.00 92.38 251 ARG A N 1
ATOM 1891 C CA . ARG A 1 251 ? -1.854 -13.226 -2.263 1.00 92.38 251 ARG A CA 1
ATOM 1892 C C . ARG A 1 251 ? -2.025 -13.622 -3.731 1.00 92.38 251 ARG A C 1
ATOM 1894 O O . ARG A 1 251 ? -1.662 -12.854 -4.615 1.00 92.38 251 ARG A O 1
ATOM 1901 N N . ASN A 1 252 ? -2.569 -14.805 -4.016 1.00 92.50 252 ASN A N 1
ATOM 1902 C CA . ASN A 1 252 ? -2.863 -15.216 -5.390 1.00 92.50 252 ASN A CA 1
ATOM 1903 C C . ASN A 1 252 ? -3.941 -14.320 -6.030 1.00 92.50 252 ASN A C 1
ATOM 1905 O O . ASN A 1 252 ? -3.791 -13.942 -7.190 1.00 92.50 252 ASN A O 1
ATOM 1909 N N . GLU A 1 253 ? -4.987 -13.945 -5.287 1.00 95.00 253 GLU A N 1
ATOM 1910 C CA . GLU A 1 253 ? -5.992 -12.974 -5.743 1.00 95.00 253 GLU A CA 1
ATOM 1911 C C . GLU A 1 253 ? -5.361 -11.605 -6.027 1.00 95.00 253 GLU A C 1
ATOM 1913 O O . GLU A 1 253 ? -5.604 -11.034 -7.089 1.00 95.00 253 GLU A O 1
ATOM 1918 N N . LEU A 1 254 ? -4.466 -11.122 -5.158 1.00 93.44 254 LEU A N 1
ATOM 1919 C CA . LEU A 1 254 ? -3.742 -9.862 -5.374 1.00 93.44 254 LEU A CA 1
ATOM 1920 C C . LEU A 1 254 ? -2.858 -9.885 -6.628 1.00 93.44 254 LEU A C 1
ATOM 1922 O O . LEU A 1 254 ? -2.809 -8.900 -7.366 1.00 93.44 254 LEU A O 1
ATOM 1926 N N . ARG A 1 255 ? -2.203 -11.016 -6.921 1.00 91.25 255 ARG A N 1
ATOM 1927 C CA . ARG A 1 255 ? -1.425 -11.192 -8.163 1.00 91.25 255 ARG A CA 1
ATOM 1928 C C . ARG A 1 255 ? -2.289 -11.159 -9.420 1.00 91.25 255 ARG A C 1
ATOM 1930 O O . ARG A 1 255 ? -1.798 -10.762 -10.472 1.00 91.25 255 ARG A O 1
ATOM 1937 N N . ASN A 1 256 ? -3.552 -11.565 -9.337 1.00 92.69 256 ASN A N 1
ATOM 1938 C CA . ASN A 1 256 ? -4.485 -11.417 -10.453 1.00 92.69 256 ASN A CA 1
ATOM 1939 C C . ASN A 1 256 ? -4.982 -9.968 -10.554 1.00 92.69 256 ASN A C 1
ATOM 1941 O O . ASN A 1 256 ? -5.066 -9.427 -11.652 1.00 92.69 256 ASN A O 1
ATOM 1945 N N . ALA A 1 257 ? -5.245 -9.321 -9.416 1.00 93.81 257 ALA A N 1
ATOM 1946 C CA . ALA A 1 257 ? -5.684 -7.930 -9.365 1.00 93.81 257 ALA A CA 1
ATOM 1947 C C . ALA A 1 257 ? -4.643 -6.956 -9.941 1.00 93.81 257 ALA A C 1
ATOM 1949 O O . ALA A 1 257 ? -5.016 -6.022 -10.644 1.00 93.81 257 ALA A O 1
ATOM 1950 N N . ILE A 1 258 ? -3.342 -7.180 -9.702 1.00 93.81 258 ILE A N 1
ATOM 1951 C CA . ILE A 1 258 ? -2.296 -6.342 -10.312 1.00 93.81 258 ILE A CA 1
ATOM 1952 C C . ILE A 1 258 ? -2.216 -6.538 -11.833 1.00 93.81 258 ILE A C 1
ATOM 1954 O O . ILE A 1 258 ? -1.969 -5.576 -12.546 1.00 93.81 258 ILE A O 1
ATOM 1958 N N . GLN A 1 259 ? -2.488 -7.742 -12.350 1.00 92.62 259 GLN A N 1
ATOM 1959 C CA . GLN A 1 259 ? -2.538 -7.973 -13.800 1.00 92.62 259 GLN A CA 1
ATOM 1960 C C . GLN A 1 259 ? -3.720 -7.244 -14.448 1.00 92.62 259 GLN A C 1
ATOM 1962 O O . GLN A 1 259 ? -3.562 -6.667 -15.522 1.00 92.62 259 GLN A O 1
ATOM 1967 N N . ASP A 1 260 ? -4.887 -7.249 -13.795 1.00 94.50 260 ASP A N 1
ATOM 1968 C CA . ASP A 1 260 ? -6.044 -6.464 -14.239 1.00 94.50 260 ASP A CA 1
ATOM 1969 C C . ASP A 1 260 ? -5.743 -4.959 -14.201 1.00 94.50 260 ASP A C 1
ATOM 1971 O O . ASP A 1 260 ? -5.989 -4.255 -15.180 1.00 94.50 260 ASP A O 1
ATOM 1975 N N . LEU A 1 261 ? -5.125 -4.475 -13.117 1.00 94.62 261 LEU A N 1
ATOM 1976 C CA . LEU A 1 261 ? -4.687 -3.084 -13.007 1.00 94.62 261 LEU A CA 1
ATOM 1977 C C . LEU A 1 261 ? -3.715 -2.712 -14.132 1.00 94.62 261 LEU A C 1
ATOM 1979 O O . LEU A 1 261 ? -3.934 -1.709 -14.806 1.00 94.62 261 LEU A O 1
ATOM 1983 N N . ASP A 1 262 ? -2.667 -3.505 -14.355 1.00 94.62 262 ASP A N 1
ATOM 1984 C CA . ASP A 1 262 ? -1.662 -3.249 -15.388 1.00 94.62 262 ASP A CA 1
ATOM 1985 C C . ASP A 1 262 ? -2.299 -3.185 -16.784 1.00 94.62 262 ASP A C 1
ATOM 1987 O O . ASP A 1 262 ? -1.993 -2.274 -17.555 1.00 94.62 262 ASP A O 1
ATOM 1991 N N . GLN A 1 263 ? -3.232 -4.095 -17.091 1.00 94.88 263 GLN A N 1
ATOM 1992 C CA . GLN A 1 263 ? -3.974 -4.084 -18.352 1.00 94.88 263 GLN A CA 1
ATOM 1993 C C . GLN A 1 263 ? -4.855 -2.833 -18.480 1.00 94.88 263 GLN A C 1
ATOM 1995 O O . GLN A 1 263 ? -4.820 -2.166 -19.512 1.00 94.88 263 GLN A O 1
ATOM 2000 N N . ARG A 1 264 ? -5.596 -2.454 -17.431 1.00 96.12 264 ARG A N 1
ATOM 2001 C CA . ARG A 1 264 ? -6.428 -1.239 -17.439 1.00 96.12 264 ARG A CA 1
ATOM 2002 C C . ARG A 1 264 ? -5.590 0.025 -17.612 1.00 96.12 264 ARG A C 1
ATOM 2004 O O . ARG A 1 264 ? -5.948 0.881 -18.415 1.00 96.12 264 ARG A O 1
ATOM 2011 N N . LEU A 1 265 ? -4.469 0.136 -16.897 1.00 94.69 265 LEU A N 1
ATOM 2012 C CA . LEU A 1 265 ? -3.535 1.257 -17.034 1.00 94.69 265 LEU A CA 1
ATOM 2013 C C . LEU A 1 265 ? -2.899 1.293 -18.426 1.00 94.69 265 LEU A C 1
ATOM 2015 O O . LEU A 1 265 ? -2.653 2.373 -18.956 1.00 94.69 265 LEU A O 1
ATOM 2019 N N . HIS A 1 266 ? -2.645 0.134 -19.033 1.00 94.31 266 HIS A N 1
ATOM 2020 C CA . HIS A 1 266 ? -2.182 0.059 -20.412 1.00 94.31 266 HIS A CA 1
ATOM 2021 C C . HIS A 1 266 ? -3.256 0.537 -21.398 1.00 94.31 266 HIS A C 1
ATOM 2023 O O . HIS A 1 266 ? -2.952 1.298 -22.312 1.00 94.31 266 HIS A O 1
ATOM 2029 N N . ASP A 1 267 ? -4.512 0.141 -21.218 1.00 95.31 267 ASP A N 1
ATOM 2030 C CA . ASP A 1 267 ? -5.583 0.445 -22.172 1.00 95.31 267 ASP A CA 1
ATOM 2031 C C . ASP A 1 267 ? -6.039 1.911 -22.142 1.00 95.31 267 ASP A C 1
ATOM 2033 O O . ASP A 1 267 ? -6.591 2.398 -23.131 1.00 95.31 267 ASP A O 1
ATOM 2037 N N . THR A 1 268 ? -5.778 2.636 -21.048 1.00 94.50 268 THR A N 1
ATOM 2038 C CA . THR A 1 268 ? -6.156 4.048 -20.907 1.00 94.50 268 THR A CA 1
ATOM 2039 C C . THR A 1 268 ? -4.962 5.001 -20.837 1.00 94.50 268 THR A C 1
ATOM 2041 O O . THR A 1 268 ? -3.893 4.676 -20.327 1.00 94.50 268 THR A O 1
ATOM 2044 N N . THR A 1 269 ? -5.150 6.219 -21.339 1.00 90.94 269 THR A N 1
ATOM 2045 C CA . THR A 1 269 ? -4.275 7.377 -21.079 1.00 90.94 269 THR A CA 1
ATOM 2046 C C . THR A 1 269 ? -5.000 8.469 -20.291 1.00 90.94 269 THR A C 1
ATOM 2048 O O . THR A 1 269 ? -4.413 9.504 -19.977 1.00 90.94 269 THR A O 1
ATOM 2051 N N . GLU A 1 270 ? -6.287 8.271 -19.996 1.00 93.31 270 GLU A N 1
ATOM 2052 C CA . GLU A 1 270 ? -7.132 9.254 -19.329 1.00 93.31 270 GLU A CA 1
ATOM 2053 C C . GLU A 1 270 ? -6.915 9.190 -17.814 1.00 93.31 270 GLU A C 1
ATOM 2055 O O . GLU A 1 270 ? -7.022 8.137 -17.184 1.00 93.31 270 GLU A O 1
ATOM 2060 N N . ILE A 1 271 ? -6.618 10.340 -17.205 1.00 89.62 271 ILE A N 1
ATOM 2061 C CA . ILE A 1 271 ? -6.288 10.428 -15.773 1.00 89.62 271 ILE A CA 1
ATOM 2062 C C . ILE A 1 271 ? -7.449 9.924 -14.904 1.00 89.62 271 ILE A C 1
ATOM 2064 O O . ILE A 1 271 ? -7.214 9.244 -13.908 1.00 89.62 271 ILE A O 1
ATOM 2068 N N . GLU A 1 272 ? -8.694 10.233 -15.276 1.00 90.88 272 GLU A N 1
ATOM 2069 C CA . GLU A 1 272 ? -9.882 9.823 -14.516 1.00 90.88 272 GLU A CA 1
ATOM 2070 C C . GLU A 1 272 ? -10.036 8.294 -14.476 1.00 90.88 272 GLU A C 1
ATOM 2072 O O . GLU A 1 272 ? -10.237 7.734 -13.398 1.00 90.88 272 GLU A O 1
ATOM 2077 N N . GLU A 1 273 ? -9.850 7.616 -15.612 1.00 94.19 273 GLU A N 1
ATOM 2078 C CA . GLU A 1 273 ? -9.915 6.151 -15.708 1.00 94.19 273 GLU A CA 1
ATOM 2079 C C . GLU A 1 273 ? -8.744 5.478 -14.976 1.00 94.19 273 GLU A C 1
ATOM 2081 O O . GLU A 1 273 ? -8.936 4.460 -14.308 1.00 94.19 273 GLU A O 1
ATOM 2086 N N . ARG A 1 274 ? -7.538 6.068 -15.020 1.00 92.81 274 ARG A N 1
ATOM 2087 C CA . ARG A 1 274 ? -6.384 5.597 -14.228 1.00 92.81 274 ARG A CA 1
ATOM 2088 C C . ARG A 1 274 ? -6.659 5.682 -12.727 1.00 92.81 274 ARG A C 1
ATOM 2090 O O . ARG A 1 274 ? -6.398 4.727 -11.998 1.00 92.81 274 ARG A O 1
ATOM 2097 N N . MET A 1 275 ? -7.209 6.806 -12.262 1.00 88.94 275 MET A N 1
ATOM 2098 C CA . MET A 1 275 ? -7.574 6.996 -10.854 1.00 88.94 275 MET A CA 1
ATOM 2099 C C . MET A 1 275 ? -8.681 6.032 -10.411 1.00 88.94 275 MET A C 1
ATOM 2101 O O . MET A 1 275 ? -8.661 5.554 -9.275 1.00 88.94 275 MET A O 1
ATOM 2105 N N . GLU A 1 276 ? -9.650 5.747 -11.282 1.00 92.31 276 GLU A N 1
ATOM 2106 C CA . GLU A 1 276 ? -10.682 4.737 -11.034 1.00 92.31 276 GLU A CA 1
ATOM 2107 C C . GLU A 1 276 ? -10.072 3.335 -10.927 1.00 92.31 276 GLU A C 1
ATOM 2109 O O . GLU A 1 276 ? -10.304 2.657 -9.929 1.00 92.31 276 GLU A O 1
ATOM 2114 N N . ALA A 1 277 ? -9.207 2.941 -11.868 1.00 94.31 277 ALA A N 1
ATOM 2115 C CA . ALA A 1 277 ? -8.517 1.652 -11.826 1.00 94.31 277 ALA A CA 1
ATOM 2116 C C . ALA A 1 277 ? -7.679 1.474 -10.551 1.00 94.31 277 ALA A C 1
ATOM 2118 O O . ALA A 1 277 ? -7.753 0.433 -9.897 1.00 94.31 277 ALA A O 1
ATOM 2119 N N . GLN A 1 278 ? -6.947 2.510 -10.136 1.00 91.81 278 GLN A N 1
ATOM 2120 C CA . GLN A 1 278 ? -6.217 2.497 -8.868 1.00 91.81 278 GLN A CA 1
ATOM 2121 C C . GLN A 1 278 ? -7.163 2.358 -7.665 1.00 91.81 278 GLN A C 1
ATOM 2123 O O . GLN A 1 278 ? -6.874 1.589 -6.748 1.00 91.81 278 GLN A O 1
ATOM 2128 N N . ARG A 1 279 ? -8.307 3.055 -7.638 1.00 89.00 279 ARG A N 1
ATOM 2129 C CA . ARG A 1 279 ? -9.290 2.939 -6.544 1.00 89.00 279 ARG A CA 1
ATOM 2130 C C . ARG A 1 279 ? -9.901 1.536 -6.461 1.00 89.00 279 ARG A C 1
ATOM 2132 O O . ARG A 1 279 ? -10.051 1.002 -5.358 1.00 89.00 279 ARG A O 1
ATOM 2139 N N . ASP A 1 280 ? -10.233 0.943 -7.601 1.00 93.38 280 ASP A N 1
ATOM 2140 C CA . ASP A 1 280 ? -10.764 -0.421 -7.675 1.00 93.38 280 ASP A CA 1
ATOM 2141 C C . ASP A 1 280 ? -9.727 -1.438 -7.190 1.00 93.38 280 ASP A C 1
ATOM 2143 O O . ASP A 1 280 ? -10.052 -2.356 -6.435 1.00 93.38 280 ASP A O 1
ATOM 2147 N N . PHE A 1 281 ? -8.453 -1.230 -7.534 1.00 94.00 281 PHE A N 1
ATOM 2148 C CA . PHE A 1 281 ? -7.354 -2.047 -7.030 1.00 94.00 281 PHE A CA 1
ATOM 2149 C C . PHE A 1 281 ? -7.220 -1.968 -5.500 1.00 94.00 281 PHE A C 1
ATOM 2151 O O . PHE A 1 281 ? -7.113 -3.001 -4.843 1.00 94.00 281 PHE A O 1
ATOM 2158 N N . HIS A 1 282 ? -7.321 -0.777 -4.898 1.00 90.56 282 HIS A N 1
ATOM 2159 C CA . HIS A 1 282 ? -7.327 -0.622 -3.432 1.00 90.56 282 HIS A CA 1
ATOM 2160 C C . HIS A 1 282 ? -8.507 -1.330 -2.760 1.00 90.56 282 HIS A C 1
ATOM 2162 O O . HIS A 1 282 ? -8.364 -1.909 -1.683 1.00 90.56 282 HIS A O 1
ATOM 2168 N N . THR A 1 283 ? -9.672 -1.308 -3.403 1.00 92.31 283 THR A N 1
ATOM 2169 C CA . THR A 1 283 ? -10.853 -2.045 -2.940 1.00 92.31 283 THR A CA 1
ATOM 2170 C C . THR A 1 283 ? -10.603 -3.551 -2.980 1.00 92.31 283 THR A C 1
ATOM 2172 O O . THR A 1 283 ? -10.801 -4.232 -1.972 1.00 92.31 283 THR A O 1
ATOM 2175 N N . THR A 1 284 ? -10.059 -4.037 -4.097 1.00 94.38 284 THR A N 1
ATOM 2176 C CA . THR A 1 284 ? -9.695 -5.444 -4.300 1.00 94.38 284 THR A CA 1
ATOM 2177 C C . THR A 1 284 ? -8.639 -5.908 -3.296 1.00 94.38 284 THR A C 1
ATOM 2179 O O . THR A 1 284 ? -8.717 -7.033 -2.815 1.00 94.38 284 THR A O 1
ATOM 2182 N N . LEU A 1 285 ? -7.692 -5.040 -2.914 1.00 91.25 285 LEU A N 1
ATOM 2183 C CA . LEU A 1 285 ? -6.681 -5.350 -1.898 1.00 91.25 285 LEU A CA 1
ATOM 2184 C C . LEU A 1 285 ? -7.307 -5.762 -0.562 1.00 91.25 285 LEU A C 1
ATOM 2186 O O . LEU A 1 285 ? -6.920 -6.776 0.011 1.00 91.25 285 LEU A O 1
ATOM 2190 N N . VAL A 1 286 ? -8.288 -4.998 -0.079 1.00 92.44 286 VAL A N 1
ATOM 2191 C CA . VAL A 1 286 ? -8.984 -5.297 1.183 1.00 92.44 286 VAL A CA 1
ATOM 2192 C C . VAL A 1 286 ? -9.907 -6.507 1.038 1.00 92.44 286 VAL A C 1
ATOM 2194 O O . VAL A 1 286 ? -9.980 -7.353 1.931 1.00 92.44 286 VAL A O 1
ATOM 2197 N N . GLU A 1 287 ? -10.604 -6.605 -0.095 1.00 94.94 287 GLU A N 1
ATOM 2198 C CA . GLU A 1 287 ? -11.545 -7.694 -0.362 1.00 94.94 287 GLU A CA 1
ATOM 2199 C C . GLU A 1 287 ? -10.852 -9.046 -0.517 1.00 94.94 287 GLU A C 1
ATOM 2201 O O . GLU A 1 287 ? -11.369 -10.029 0.000 1.00 94.94 287 GLU A O 1
ATOM 2206 N N . ALA A 1 288 ? -9.663 -9.109 -1.119 1.00 95.19 288 ALA A N 1
ATOM 2207 C CA . ALA A 1 288 ? -8.908 -10.353 -1.255 1.00 95.19 288 ALA A CA 1
ATOM 2208 C C . ALA A 1 288 ? -8.604 -11.001 0.105 1.00 95.19 288 ALA A C 1
ATOM 2210 O O . ALA A 1 288 ? -8.730 -12.214 0.266 1.00 95.19 288 ALA A O 1
ATOM 2211 N N . TYR A 1 289 ? -8.259 -10.205 1.120 1.00 94.00 289 TYR A N 1
ATOM 2212 C CA . TYR A 1 289 ? -8.071 -10.716 2.478 1.00 94.00 289 TYR A CA 1
ATOM 2213 C C . TYR A 1 289 ? -9.405 -11.125 3.122 1.00 94.00 289 TYR A C 1
ATOM 2215 O O . TYR A 1 289 ? -9.497 -12.198 3.718 1.00 94.00 289 TYR A O 1
ATOM 2223 N N . SER A 1 290 ? -10.465 -10.326 2.958 1.00 93.81 290 SER A N 1
ATOM 2224 C CA . SER A 1 290 ? -11.790 -10.650 3.511 1.00 93.81 290 SER A CA 1
ATOM 2225 C C . SER A 1 290 ? -12.422 -11.903 2.892 1.00 93.81 290 SER A C 1
ATOM 2227 O O . SER A 1 290 ? -13.018 -12.700 3.615 1.00 93.81 290 SER A O 1
ATOM 2229 N N . ASN A 1 291 ? -12.239 -12.125 1.589 1.00 95.00 291 ASN A N 1
ATOM 2230 C CA . ASN A 1 291 ? -12.677 -13.328 0.874 1.00 95.00 291 ASN A CA 1
ATOM 2231 C C . ASN A 1 291 ? -11.965 -14.594 1.365 1.00 95.00 291 ASN A C 1
ATOM 2233 O O . ASN A 1 291 ? -12.484 -15.698 1.211 1.00 95.00 291 ASN A O 1
ATOM 2237 N N . ASN A 1 292 ? -10.798 -14.426 1.988 1.00 93.88 292 ASN A N 1
ATOM 2238 C CA . ASN A 1 292 ? -9.966 -15.489 2.531 1.00 93.88 292 ASN A CA 1
ATOM 2239 C C . ASN A 1 292 ? -9.947 -15.444 4.068 1.00 93.88 292 ASN A C 1
ATOM 2241 O O . ASN A 1 292 ? -8.911 -15.599 4.698 1.00 93.88 292 ASN A O 1
ATOM 2245 N N . ASN A 1 293 ? -11.110 -15.219 4.688 1.00 92.06 293 ASN A N 1
ATOM 2246 C CA . ASN A 1 293 ? -11.340 -15.347 6.135 1.00 92.06 293 ASN A CA 1
ATOM 2247 C C . ASN A 1 293 ? -10.540 -14.392 7.045 1.00 92.06 293 ASN A C 1
ATOM 2249 O O . ASN A 1 293 ? -10.623 -14.519 8.267 1.00 92.06 293 ASN A O 1
ATOM 2253 N N . ILE A 1 294 ? -9.821 -13.411 6.495 1.00 91.25 294 ILE A N 1
ATOM 2254 C CA . ILE A 1 294 ? -9.069 -12.425 7.277 1.00 91.25 294 ILE A CA 1
ATOM 2255 C C . ILE A 1 294 ? -9.953 -11.200 7.500 1.00 91.25 294 ILE A C 1
ATOM 2257 O O . ILE A 1 294 ? -10.257 -10.422 6.588 1.00 91.25 294 ILE A O 1
ATOM 2261 N N . THR A 1 295 ? -10.390 -11.036 8.746 1.00 92.38 295 THR A N 1
ATOM 2262 C CA . THR A 1 295 ? -11.396 -10.038 9.122 1.00 92.38 295 THR A CA 1
ATOM 2263 C C . THR A 1 295 ? -10.879 -8.611 8.955 1.00 92.38 295 THR A C 1
ATOM 2265 O O . THR A 1 295 ? -9.683 -8.341 9.069 1.00 92.38 295 THR A O 1
ATOM 2268 N N . ILE A 1 296 ? -11.784 -7.655 8.747 1.00 93.38 296 ILE A N 1
ATOM 2269 C CA . ILE A 1 296 ? -11.396 -6.248 8.596 1.00 93.38 296 ILE A CA 1
ATOM 2270 C C . ILE A 1 296 ? -10.707 -5.687 9.858 1.00 93.38 296 ILE A C 1
ATOM 2272 O O . ILE A 1 296 ? -9.788 -4.880 9.749 1.00 93.38 296 ILE A O 1
ATOM 2276 N N . HIS A 1 297 ? -11.052 -6.188 11.051 1.00 92.88 297 HIS A N 1
ATOM 2277 C CA . HIS A 1 297 ? -10.383 -5.833 12.311 1.00 92.88 297 HIS A CA 1
ATOM 2278 C C . HIS A 1 297 ? -8.923 -6.307 12.352 1.00 92.88 297 HIS A C 1
ATOM 2280 O O . HIS A 1 297 ? -8.038 -5.570 12.789 1.00 92.88 297 HIS A O 1
ATOM 2286 N N . GLN A 1 298 ? -8.655 -7.526 11.868 1.00 93.19 298 GLN A N 1
ATOM 2287 C CA . GLN A 1 298 ? -7.293 -8.052 11.723 1.00 93.19 298 GLN A CA 1
ATOM 2288 C C . GLN A 1 298 ? -6.481 -7.210 10.749 1.00 93.19 298 GLN A C 1
ATOM 2290 O O . GLN A 1 298 ? -5.350 -6.826 11.053 1.00 93.19 298 GLN A O 1
ATOM 2295 N N . GLN A 1 299 ? -7.087 -6.871 9.611 1.00 94.69 299 GLN A N 1
ATOM 2296 C CA . GLN A 1 299 ? -6.463 -6.005 8.622 1.00 94.69 299 GLN A CA 1
ATOM 2297 C C . GLN A 1 299 ? -6.141 -4.630 9.213 1.00 94.69 299 GLN A C 1
ATOM 2299 O O . GLN A 1 299 ? -5.028 -4.160 9.021 1.00 94.69 299 GLN A O 1
ATOM 2304 N N . ALA A 1 300 ? -7.037 -4.008 9.990 1.00 95.69 300 ALA A N 1
ATOM 2305 C CA . ALA A 1 300 ? -6.761 -2.708 10.606 1.00 95.69 300 ALA A CA 1
ATOM 2306 C C . ALA A 1 300 ? -5.580 -2.754 11.581 1.00 95.69 300 ALA A C 1
ATOM 2308 O O . ALA A 1 300 ? -4.696 -1.903 11.497 1.00 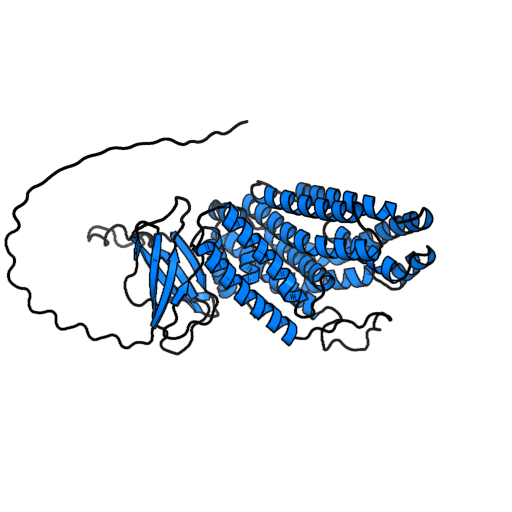95.69 300 ALA A O 1
ATOM 2309 N N . ARG A 1 301 ? -5.496 -3.770 12.453 1.00 95.00 301 ARG A N 1
ATOM 2310 C CA . ARG A 1 301 ? -4.324 -3.965 13.329 1.00 95.00 301 ARG A CA 1
ATOM 2311 C C . ARG A 1 301 ? -3.037 -4.137 12.522 1.00 95.00 301 ARG A C 1
ATOM 2313 O O . ARG A 1 301 ? -2.020 -3.522 12.838 1.00 95.00 301 ARG A O 1
ATOM 2320 N N . ALA A 1 302 ? -3.081 -4.939 11.463 1.00 95.81 302 ALA A N 1
ATOM 2321 C CA . ALA A 1 302 ? -1.938 -5.134 10.581 1.00 95.81 302 ALA A CA 1
ATOM 2322 C C . ALA A 1 302 ? -1.535 -3.840 9.856 1.00 95.81 302 ALA A C 1
ATOM 2324 O O . ALA A 1 302 ? -0.344 -3.539 9.766 1.00 95.81 302 ALA A O 1
ATOM 2325 N N . THR A 1 303 ? -2.499 -3.035 9.403 1.00 96.44 303 THR A N 1
ATOM 2326 C CA . THR A 1 303 ? -2.247 -1.734 8.770 1.00 96.44 303 THR A CA 1
ATOM 2327 C C . THR A 1 303 ? -1.675 -0.718 9.758 1.00 96.44 303 THR A C 1
ATOM 2329 O O . THR A 1 303 ? -0.771 0.034 9.402 1.00 96.44 303 THR A O 1
ATOM 2332 N N . HIS A 1 304 ? -2.127 -0.721 11.014 1.00 96.00 304 HIS A N 1
ATOM 2333 C CA . HIS A 1 304 ? -1.504 0.074 12.072 1.00 96.00 304 HIS A CA 1
ATOM 2334 C C . HIS A 1 304 ? -0.023 -0.280 12.208 1.00 96.00 304 HIS A C 1
ATOM 2336 O O . HIS A 1 304 ? 0.817 0.596 12.025 1.00 96.00 304 HIS A O 1
ATOM 2342 N N . ALA A 1 305 ? 0.310 -1.560 12.405 1.00 96.56 305 ALA A N 1
ATOM 2343 C CA . ALA A 1 305 ? 1.699 -2.014 12.547 1.00 96.56 305 ALA A CA 1
ATOM 2344 C C . ALA A 1 305 ? 2.564 -1.709 11.312 1.00 96.56 305 ALA A C 1
ATOM 2346 O O . ALA A 1 305 ? 3.737 -1.361 11.433 1.00 96.56 305 ALA A O 1
ATOM 2347 N N . SER A 1 306 ? 1.969 -1.830 10.128 1.00 97.38 306 SER A N 1
ATOM 2348 C CA . SER A 1 306 ? 2.560 -1.505 8.830 1.00 97.38 306 SER A CA 1
ATOM 2349 C C . SER A 1 306 ? 2.998 -0.043 8.733 1.00 97.38 306 SER A C 1
ATOM 2351 O O . SER A 1 306 ? 4.152 0.225 8.391 1.00 97.38 306 SER A O 1
ATOM 2353 N N . VAL A 1 307 ? 2.128 0.903 9.088 1.00 96.44 307 VAL A N 1
ATOM 2354 C CA . VAL A 1 307 ? 2.483 2.329 9.075 1.00 96.44 307 VAL A CA 1
ATOM 2355 C C . VAL A 1 307 ? 3.524 2.648 10.147 1.00 96.44 307 VAL A C 1
ATOM 2357 O O . VAL A 1 307 ? 4.509 3.312 9.844 1.00 96.44 307 VAL A O 1
ATOM 2360 N N . GLU A 1 308 ? 3.389 2.105 11.357 1.00 95.44 308 GLU A N 1
ATOM 2361 C CA . GLU A 1 308 ? 4.353 2.333 12.446 1.00 95.44 308 GLU A CA 1
ATOM 2362 C C . GLU A 1 308 ? 5.762 1.843 12.083 1.00 95.44 308 GLU A C 1
ATOM 2364 O O . GLU A 1 308 ? 6.756 2.516 12.341 1.00 95.44 308 GLU A O 1
ATOM 2369 N N . ALA A 1 309 ? 5.868 0.694 11.405 1.00 96.69 309 ALA A N 1
ATOM 2370 C CA . ALA A 1 309 ? 7.148 0.212 10.890 1.00 96.69 309 ALA A CA 1
ATOM 2371 C C . ALA A 1 309 ? 7.723 1.113 9.779 1.00 96.69 309 ALA A C 1
ATOM 2373 O O . ALA A 1 309 ? 8.941 1.276 9.702 1.00 96.69 309 ALA A O 1
ATOM 2374 N N . ALA A 1 310 ? 6.878 1.703 8.926 1.00 96.38 310 ALA A N 1
ATOM 2375 C CA . ALA A 1 310 ? 7.318 2.608 7.863 1.00 96.38 310 ALA A CA 1
ATOM 2376 C C . ALA A 1 310 ? 7.853 3.940 8.414 1.00 96.38 310 ALA A C 1
ATOM 2378 O O . ALA A 1 310 ? 8.871 4.443 7.931 1.00 96.38 310 ALA A O 1
ATOM 2379 N N . VAL A 1 311 ? 7.187 4.496 9.434 1.00 94.19 311 VAL A N 1
ATOM 2380 C CA . VAL A 1 311 ? 7.506 5.807 10.027 1.00 94.19 311 VAL A CA 1
ATOM 2381 C C . VAL A 1 311 ? 8.935 5.868 10.575 1.00 94.19 311 VAL A C 1
ATOM 2383 O O . VAL A 1 311 ? 9.562 6.919 10.474 1.00 94.19 311 VAL A O 1
ATOM 2386 N N . VAL A 1 312 ? 9.505 4.746 11.034 1.00 95.69 312 VAL A N 1
ATOM 2387 C CA . VAL A 1 312 ? 10.912 4.650 11.488 1.00 95.69 312 VAL A CA 1
ATOM 2388 C C . VAL A 1 312 ? 11.910 5.164 10.438 1.00 95.69 312 VAL A C 1
ATOM 2390 O O . VAL A 1 312 ? 12.948 5.724 10.785 1.00 95.69 312 VAL A O 1
ATOM 2393 N N . PHE A 1 313 ? 11.605 4.998 9.150 1.00 96.56 313 PHE A N 1
ATOM 2394 C CA . PHE A 1 313 ? 12.517 5.321 8.047 1.00 96.56 313 PHE A CA 1
ATOM 2395 C C . PHE A 1 313 ? 12.217 6.663 7.372 1.00 96.56 313 PHE A C 1
ATOM 2397 O O . PHE A 1 313 ? 13.089 7.223 6.707 1.00 96.56 313 PHE A O 1
ATOM 2404 N N . MET A 1 314 ? 11.010 7.206 7.554 1.00 94.75 314 MET A N 1
ATOM 2405 C CA . MET A 1 314 ? 10.580 8.449 6.907 1.00 94.75 314 MET A CA 1
ATOM 2406 C C . MET A 1 314 ? 11.472 9.672 7.201 1.00 94.75 314 MET A C 1
ATOM 2408 O O . MET A 1 314 ? 11.654 10.466 6.280 1.00 94.75 314 MET A O 1
ATOM 2412 N N . PRO A 1 315 ? 12.085 9.842 8.394 1.00 94.94 315 PRO A N 1
ATOM 2413 C CA . PRO A 1 315 ? 12.980 10.972 8.667 1.00 94.94 315 PRO A CA 1
ATOM 2414 C C . PRO A 1 315 ? 14.246 11.037 7.798 1.00 94.94 315 PRO A C 1
ATOM 2416 O O . PRO A 1 315 ? 14.926 12.060 7.805 1.00 94.94 315 PRO A O 1
ATOM 2419 N N . VAL A 1 316 ? 14.600 9.955 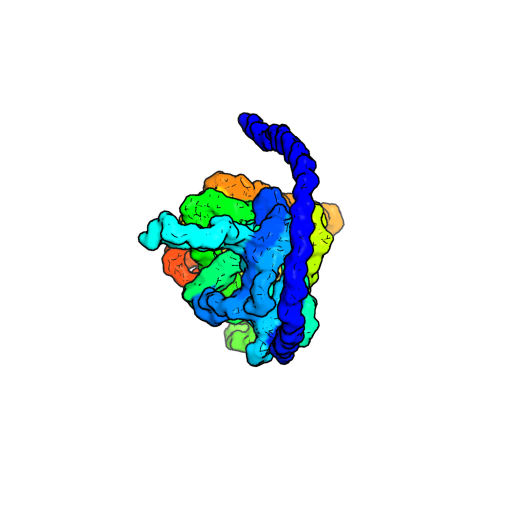7.093 1.00 95.56 316 VAL A N 1
ATOM 2420 C CA . VAL A 1 316 ? 15.764 9.916 6.184 1.00 95.56 316 VAL A CA 1
ATOM 2421 C C . VAL A 1 316 ? 15.427 10.498 4.811 1.00 95.56 316 VAL A C 1
ATOM 2423 O O . VAL A 1 316 ? 16.337 10.895 4.088 1.00 95.56 316 VAL A O 1
ATOM 2426 N N . LEU A 1 317 ? 14.138 10.554 4.463 1.00 95.38 317 LEU A N 1
ATOM 2427 C CA . LEU A 1 317 ? 13.673 11.033 3.169 1.00 95.38 317 LEU A CA 1
ATOM 2428 C C . LEU A 1 317 ? 13.843 12.547 3.037 1.00 95.38 317 LEU A C 1
ATOM 2430 O O . LEU A 1 317 ? 13.670 13.305 3.995 1.00 95.38 317 LEU A O 1
ATOM 2434 N N . ALA A 1 318 ? 14.069 13.008 1.809 1.00 94.88 318 ALA A N 1
ATOM 2435 C CA . ALA A 1 318 ? 13.916 14.414 1.476 1.00 94.88 318 ALA A CA 1
ATOM 2436 C C . ALA A 1 318 ? 12.504 14.903 1.851 1.00 94.88 318 ALA A C 1
ATOM 2438 O O . ALA A 1 318 ? 11.516 14.198 1.668 1.00 94.88 318 ALA A O 1
ATOM 2439 N N . SER A 1 319 ? 12.380 16.143 2.328 1.00 94.31 319 SER A N 1
ATOM 2440 C CA . SER A 1 319 ? 11.144 16.641 2.956 1.00 94.31 319 SER A CA 1
ATOM 2441 C C . SER A 1 319 ? 9.860 16.460 2.123 1.00 94.31 319 SER A C 1
ATOM 2443 O O . SER A 1 319 ? 8.813 16.145 2.684 1.00 94.31 319 SER A O 1
ATOM 2445 N N . ALA A 1 320 ? 9.914 16.631 0.798 1.00 93.94 320 ALA A N 1
ATOM 2446 C CA . ALA A 1 320 ? 8.751 16.397 -0.066 1.00 93.94 320 ALA A CA 1
ATOM 2447 C C . ALA A 1 320 ? 8.407 14.899 -0.194 1.00 93.94 320 ALA A C 1
ATOM 2449 O O . ALA A 1 320 ? 7.232 14.528 -0.191 1.00 93.94 320 ALA A O 1
ATOM 2450 N N . ALA A 1 321 ? 9.424 14.033 -0.276 1.00 95.25 321 ALA A N 1
ATOM 2451 C CA . ALA A 1 321 ? 9.250 12.583 -0.297 1.00 95.25 321 ALA A CA 1
ATOM 2452 C C . ALA A 1 321 ? 8.745 12.073 1.060 1.00 95.25 321 ALA A C 1
ATOM 2454 O O . ALA A 1 321 ? 7.829 11.259 1.092 1.00 95.25 321 ALA A O 1
ATOM 2455 N N . GLN A 1 322 ? 9.250 12.622 2.171 1.00 95.44 322 GLN A N 1
ATOM 2456 C CA . GLN A 1 322 ? 8.756 12.361 3.524 1.00 95.44 322 GLN A CA 1
ATOM 2457 C C . GLN A 1 322 ? 7.262 12.687 3.645 1.00 95.44 322 GLN A C 1
ATOM 2459 O O . GLN A 1 322 ? 6.482 11.831 4.062 1.00 95.44 322 GLN A O 1
ATOM 2464 N N . ALA A 1 323 ? 6.851 13.897 3.245 1.00 94.31 323 ALA A N 1
ATOM 2465 C CA . ALA A 1 323 ? 5.447 14.304 3.261 1.00 94.31 323 ALA A CA 1
ATOM 2466 C C . ALA A 1 323 ? 4.574 13.361 2.420 1.00 94.31 323 ALA A C 1
ATOM 2468 O O . ALA A 1 323 ? 3.537 12.886 2.879 1.00 94.31 323 ALA A O 1
ATOM 2469 N N . SER A 1 324 ? 5.023 13.037 1.205 1.00 95.44 324 SER A N 1
ATOM 2470 C CA . SER A 1 324 ? 4.300 12.146 0.293 1.00 95.44 324 SER A CA 1
ATOM 2471 C C . SER A 1 324 ? 4.173 10.721 0.828 1.00 95.44 324 SER A C 1
ATOM 2473 O O . SER A 1 324 ? 3.102 10.118 0.734 1.00 95.44 324 SER A O 1
ATOM 2475 N N . ALA A 1 325 ? 5.248 10.182 1.407 1.00 95.69 325 ALA A N 1
ATOM 2476 C CA . ALA A 1 325 ? 5.281 8.841 1.973 1.00 95.69 325 ALA A CA 1
ATOM 2477 C C . ALA A 1 325 ? 4.364 8.739 3.197 1.00 95.69 325 ALA A C 1
ATOM 2479 O O . ALA A 1 325 ? 3.571 7.803 3.282 1.00 95.69 325 ALA A O 1
ATOM 2480 N N . MET A 1 326 ? 4.405 9.733 4.092 1.00 95.25 326 MET A N 1
ATOM 2481 C CA . MET A 1 326 ? 3.513 9.815 5.252 1.00 95.25 326 MET A CA 1
ATOM 2482 C C . MET A 1 326 ? 2.045 9.904 4.819 1.00 95.25 326 MET A C 1
ATOM 2484 O O . MET A 1 326 ? 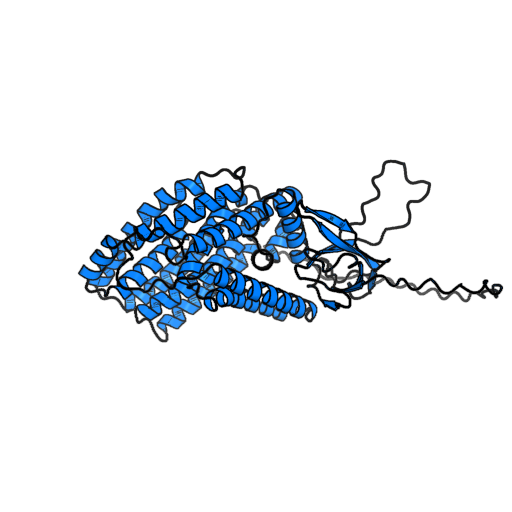1.216 9.122 5.274 1.00 95.25 326 MET A O 1
ATOM 2488 N N . ALA A 1 327 ? 1.722 10.806 3.886 1.00 94.94 327 ALA A N 1
ATOM 2489 C CA . ALA A 1 327 ? 0.365 10.966 3.369 1.00 94.94 327 ALA A CA 1
ATOM 2490 C C . ALA A 1 327 ? -0.172 9.677 2.727 1.00 94.94 327 ALA A C 1
ATOM 2492 O O . ALA A 1 327 ? -1.331 9.319 2.938 1.00 94.94 327 ALA A O 1
ATOM 2493 N N . THR A 1 328 ? 0.670 8.970 1.968 1.00 94.44 328 THR A N 1
ATOM 2494 C CA . THR A 1 328 ? 0.294 7.711 1.311 1.00 94.44 328 THR A CA 1
ATOM 2495 C C . THR A 1 328 ? 0.080 6.598 2.341 1.00 94.44 328 THR A C 1
ATOM 2497 O O . THR A 1 328 ? -0.955 5.935 2.318 1.00 94.44 328 THR A O 1
ATOM 2500 N N . ALA A 1 329 ? 0.989 6.438 3.308 1.00 95.19 329 ALA A N 1
ATOM 2501 C CA . ALA A 1 329 ? 0.849 5.457 4.387 1.00 95.19 329 ALA A CA 1
ATOM 2502 C C . ALA A 1 329 ? -0.443 5.673 5.200 1.00 95.19 329 ALA A C 1
ATOM 2504 O O . ALA A 1 329 ? -1.213 4.737 5.427 1.00 95.19 329 ALA A O 1
ATOM 2505 N N . GLU A 1 330 ? -0.732 6.923 5.563 1.00 95.94 330 GLU A N 1
ATOM 2506 C CA . GLU A 1 330 ? -1.947 7.292 6.291 1.00 95.94 330 GLU A CA 1
ATOM 2507 C C . GLU A 1 330 ? -3.212 7.145 5.444 1.00 95.94 330 GLU A C 1
ATOM 2509 O O . GLU A 1 330 ? -4.259 6.765 5.965 1.00 95.94 330 GLU A O 1
ATOM 2514 N N . TYR A 1 331 ? -3.139 7.379 4.130 1.00 94.62 331 TYR A N 1
ATOM 2515 C CA . TYR A 1 331 ? -4.249 7.104 3.218 1.00 94.62 331 TYR A CA 1
ATOM 2516 C C . TYR A 1 331 ? -4.639 5.618 3.236 1.00 94.62 331 TYR A C 1
ATOM 2518 O O . TYR A 1 331 ? -5.826 5.299 3.356 1.00 94.62 331 TYR A O 1
ATOM 2526 N N . HIS A 1 332 ? -3.663 4.704 3.191 1.00 93.25 332 HIS A N 1
ATOM 2527 C CA . HIS A 1 332 ? -3.932 3.267 3.309 1.00 93.25 332 HIS A CA 1
ATOM 2528 C C . HIS A 1 332 ? -4.519 2.898 4.669 1.00 93.25 332 HIS A C 1
ATOM 2530 O O . HIS A 1 332 ? -5.482 2.130 4.735 1.00 93.25 332 HIS A O 1
ATOM 2536 N N . ARG A 1 333 ? -3.986 3.478 5.751 1.00 95.19 333 ARG A N 1
ATOM 2537 C CA . ARG A 1 333 ? -4.539 3.308 7.099 1.00 95.19 333 ARG A CA 1
ATOM 2538 C C . ARG A 1 333 ? -5.989 3.763 7.165 1.00 95.19 333 ARG A C 1
ATOM 2540 O O . ARG A 1 333 ? -6.844 2.989 7.589 1.00 95.19 333 ARG A O 1
ATOM 2547 N N . ALA A 1 334 ? -6.291 4.957 6.662 1.00 95.81 334 ALA A N 1
ATOM 2548 C CA . ALA A 1 334 ? -7.649 5.477 6.580 1.00 95.81 334 ALA A CA 1
ATOM 2549 C C . ALA A 1 334 ? -8.568 4.561 5.764 1.00 95.81 334 ALA A C 1
ATOM 2551 O O . ALA A 1 334 ? -9.714 4.352 6.154 1.00 95.81 334 ALA A O 1
ATOM 2552 N N . PHE A 1 335 ? -8.088 3.965 4.669 1.00 93.44 335 PHE A N 1
ATOM 2553 C CA . PHE A 1 335 ? -8.887 3.050 3.851 1.00 93.44 335 PHE A CA 1
ATOM 2554 C C . PHE A 1 335 ? -9.396 1.831 4.633 1.00 93.44 335 PHE A C 1
ATOM 2556 O O . PHE A 1 335 ? -10.577 1.504 4.540 1.00 93.44 335 PHE A O 1
ATOM 2563 N N . VAL A 1 336 ? -8.542 1.197 5.439 1.00 94.69 336 VAL A N 1
ATOM 2564 C CA . VAL A 1 336 ? -8.910 0.005 6.222 1.00 94.69 336 VAL A CA 1
ATOM 2565 C C . VAL A 1 336 ? -9.656 0.380 7.506 1.00 94.69 336 VAL A C 1
ATOM 2567 O O . VAL A 1 336 ? -10.692 -0.203 7.819 1.00 94.69 336 VAL A O 1
ATOM 2570 N N . VAL A 1 337 ? -9.172 1.392 8.231 1.00 95.56 337 VAL A N 1
ATOM 2571 C CA . VAL A 1 337 ? -9.745 1.822 9.517 1.00 95.56 337 VAL A CA 1
ATOM 2572 C C . VAL A 1 337 ? -11.159 2.382 9.356 1.00 95.56 337 VAL A C 1
ATOM 2574 O O . VAL A 1 337 ? -12.014 2.101 10.190 1.00 95.56 337 VAL A O 1
ATOM 2577 N N . THR A 1 338 ? -11.442 3.120 8.274 1.00 96.12 338 THR A N 1
ATOM 2578 C CA . THR A 1 338 ? -12.806 3.623 8.013 1.00 96.12 338 THR A CA 1
ATOM 2579 C C . THR A 1 338 ? -13.814 2.482 7.881 1.00 96.12 338 THR A C 1
ATOM 2581 O O . THR A 1 338 ? -14.864 2.546 8.510 1.00 96.12 338 THR A O 1
ATOM 2584 N N . ARG A 1 339 ? -13.456 1.388 7.192 1.00 95.06 339 ARG A N 1
ATOM 2585 C CA . ARG A 1 339 ? -14.303 0.186 7.079 1.00 95.06 339 ARG A CA 1
ATOM 2586 C C . ARG A 1 339 ? -14.529 -0.514 8.423 1.00 95.06 339 ARG A C 1
ATOM 2588 O O . ARG A 1 339 ? -15.637 -0.967 8.695 1.00 95.06 339 ARG A O 1
ATOM 2595 N N . VAL A 1 340 ? -13.503 -0.596 9.279 1.00 95.50 340 VAL A N 1
ATOM 2596 C CA . VAL A 1 340 ? -13.662 -1.136 10.646 1.00 95.50 340 VAL A CA 1
ATOM 2597 C C . VAL A 1 340 ? -14.622 -0.282 11.462 1.00 95.50 340 VAL A C 1
ATOM 2599 O O . VAL A 1 340 ? -15.518 -0.810 12.114 1.00 95.50 340 VAL A O 1
ATOM 2602 N N . ILE A 1 341 ? -14.454 1.038 11.417 1.00 96.44 341 ILE A N 1
ATOM 2603 C CA . ILE A 1 341 ? -15.311 1.962 12.157 1.00 96.44 341 ILE A CA 1
ATOM 2604 C C . ILE A 1 341 ? -16.749 1.878 11.647 1.00 96.44 341 ILE A C 1
ATOM 2606 O O . ILE A 1 341 ? -17.653 1.781 12.465 1.00 96.44 341 ILE A O 1
ATOM 2610 N N . GLU A 1 342 ? -16.969 1.848 10.331 1.00 95.31 342 GLU A N 1
ATOM 2611 C CA . GLU A 1 342 ? -18.291 1.641 9.720 1.00 95.31 342 GLU A CA 1
ATOM 2612 C C . GLU A 1 342 ? -18.958 0.353 10.241 1.00 95.31 342 GLU A C 1
ATOM 2614 O O . GLU A 1 342 ? -20.105 0.389 10.684 1.00 95.31 342 GLU A O 1
ATOM 2619 N N . SER A 1 343 ? -18.216 -0.759 10.303 1.00 94.06 343 SER A N 1
ATOM 2620 C CA . SER A 1 343 ? -18.701 -2.026 10.876 1.00 94.06 343 SER A CA 1
ATOM 2621 C C . SER A 1 343 ? -19.032 -1.918 12.374 1.00 94.06 343 SER A C 1
ATOM 2623 O O . SER A 1 343 ? -20.045 -2.447 12.840 1.00 94.06 343 SER A O 1
ATOM 2625 N N . ASN A 1 344 ? -18.194 -1.225 13.150 1.00 94.00 344 ASN A N 1
ATOM 2626 C CA . ASN A 1 344 ? -18.397 -1.037 14.588 1.00 94.00 344 ASN A CA 1
ATOM 2627 C C . ASN A 1 344 ? -19.605 -0.145 14.888 1.00 94.00 344 ASN A C 1
ATOM 2629 O O . ASN A 1 344 ? -20.380 -0.446 15.796 1.00 94.00 344 ASN A O 1
ATOM 2633 N N . VAL A 1 345 ? -19.788 0.948 14.142 1.00 92.88 345 VAL A N 1
ATOM 2634 C CA . VAL A 1 345 ? -20.933 1.841 14.355 1.00 92.88 345 VAL A CA 1
ATOM 2635 C C . VAL A 1 345 ? -22.251 1.182 13.937 1.00 92.88 345 VAL A C 1
ATOM 2637 O O . VAL A 1 345 ? -23.247 1.368 14.634 1.00 92.88 345 VAL A O 1
ATOM 2640 N N . ASP A 1 346 ? -22.260 0.359 12.882 1.00 92.12 346 ASP A N 1
ATOM 2641 C CA . ASP A 1 346 ? -23.436 -0.442 12.505 1.00 92.12 346 ASP A CA 1
ATOM 2642 C C . ASP A 1 346 ? -23.803 -1.449 13.608 1.00 92.12 346 ASP A C 1
ATOM 2644 O O . ASP A 1 346 ? -24.960 -1.526 14.025 1.00 92.12 346 ASP A O 1
ATOM 2648 N N . THR A 1 347 ? -22.800 -2.122 14.191 1.00 91.94 347 THR A N 1
ATOM 2649 C CA . THR A 1 347 ? -22.978 -3.002 15.367 1.00 91.94 347 THR A CA 1
ATOM 2650 C C . THR A 1 347 ? -23.614 -2.254 16.545 1.00 91.94 347 THR A C 1
ATOM 2652 O O . THR A 1 347 ? -24.496 -2.782 17.217 1.00 91.94 347 THR A O 1
ATOM 2655 N N . LEU A 1 348 ? -23.247 -0.983 16.744 1.00 92.06 348 LEU A N 1
ATOM 2656 C CA . LEU A 1 348 ? -23.817 -0.099 17.769 1.00 92.06 348 LEU A CA 1
ATOM 2657 C C . LEU A 1 348 ? -25.230 0.418 17.431 1.00 92.06 348 LEU A C 1
ATOM 2659 O O . LEU A 1 348 ? -25.787 1.234 18.171 1.00 92.06 348 LEU A O 1
ATOM 2663 N N . GLY A 1 349 ? -25.822 -0.034 16.324 1.00 91.94 349 GLY A N 1
ATOM 2664 C CA . GLY A 1 349 ? -27.153 0.357 15.865 1.00 91.94 349 GLY A CA 1
ATOM 2665 C C . GLY A 1 349 ? -27.204 1.720 15.171 1.00 91.94 349 GLY A C 1
ATOM 2666 O O . GLY A 1 349 ? -28.300 2.243 14.934 1.00 91.94 349 GLY A O 1
ATOM 2667 N N . VAL A 1 350 ? -26.053 2.317 14.834 1.00 90.88 350 VAL A N 1
ATOM 2668 C CA . VAL A 1 350 ? -25.999 3.530 14.008 1.00 90.88 350 VAL A CA 1
ATOM 2669 C C . VAL A 1 350 ? -26.388 3.148 12.583 1.00 90.88 350 VAL A C 1
ATOM 2671 O O . VAL A 1 350 ? -25.680 2.413 11.911 1.00 90.88 350 VAL A O 1
ATOM 2674 N N . SER A 1 351 ? -27.515 3.667 12.101 1.00 92.19 351 SER A N 1
ATOM 2675 C CA . SER A 1 351 ? -28.054 3.316 10.783 1.00 92.19 351 SER A CA 1
ATOM 2676 C C . SER A 1 351 ? -28.571 4.540 10.023 1.00 92.19 351 SER A C 1
ATOM 2678 O O . SER A 1 351 ? -28.682 5.644 10.566 1.00 92.19 351 SER A O 1
ATOM 2680 N N . GLY A 1 352 ? -28.880 4.353 8.737 1.00 92.75 352 GLY A N 1
ATOM 2681 C CA . GLY A 1 352 ? -29.481 5.383 7.889 1.00 92.75 352 GLY A CA 1
ATOM 2682 C C . GLY A 1 352 ? -28.570 6.595 7.677 1.00 92.75 352 GLY A C 1
ATOM 2683 O O . GLY A 1 352 ? -27.400 6.449 7.331 1.00 92.75 352 GLY A O 1
ATOM 2684 N N . GLU A 1 353 ? -29.109 7.802 7.873 1.00 92.56 353 GLU A N 1
ATOM 2685 C CA . GLU A 1 353 ? -28.386 9.064 7.633 1.00 92.56 353 GLU A CA 1
ATOM 2686 C C . GLU A 1 353 ? -27.129 9.218 8.511 1.00 92.56 353 GLU A C 1
ATOM 2688 O O . GLU A 1 353 ? -26.139 9.815 8.078 1.00 92.56 353 GLU A O 1
ATOM 2693 N N . ASN A 1 354 ? -27.134 8.649 9.722 1.00 91.94 354 ASN A N 1
ATOM 2694 C CA . ASN A 1 354 ? -25.993 8.733 10.636 1.00 91.94 354 ASN A CA 1
ATOM 2695 C C . ASN A 1 354 ? -24.819 7.873 10.146 1.00 91.94 354 ASN A C 1
ATOM 2697 O O . ASN A 1 354 ? -23.682 8.345 10.146 1.00 91.94 354 ASN A O 1
ATOM 2701 N N . LEU A 1 355 ? -25.090 6.653 9.664 1.00 93.62 355 LEU A N 1
ATOM 2702 C CA . LEU A 1 355 ? -24.067 5.791 9.061 1.00 93.62 355 LEU A CA 1
ATOM 2703 C C . LEU A 1 355 ? -23.499 6.437 7.789 1.00 93.62 355 LEU A C 1
ATOM 2705 O O . LEU A 1 355 ? -22.286 6.582 7.667 1.00 93.62 355 LEU A O 1
ATOM 2709 N N . GLY A 1 356 ? -24.362 6.966 6.914 1.00 94.94 356 GLY A N 1
ATOM 2710 C CA . GLY A 1 356 ? -23.908 7.707 5.730 1.00 94.94 356 GLY A CA 1
ATOM 2711 C C . GLY A 1 356 ? -23.065 8.950 6.060 1.00 94.94 356 GLY A C 1
ATOM 2712 O O . GLY A 1 356 ? -22.187 9.332 5.287 1.00 94.94 356 GLY A O 1
ATOM 2713 N N . SER A 1 357 ? -23.266 9.572 7.228 1.00 95.19 357 SER A N 1
ATOM 2714 C CA . SER A 1 357 ? -22.403 10.665 7.696 1.00 95.19 357 SER A CA 1
ATOM 2715 C C . SER A 1 357 ? -21.008 10.175 8.097 1.00 95.19 357 SER A C 1
ATOM 2717 O O . SER A 1 357 ? -20.024 10.866 7.828 1.00 95.19 357 SER A 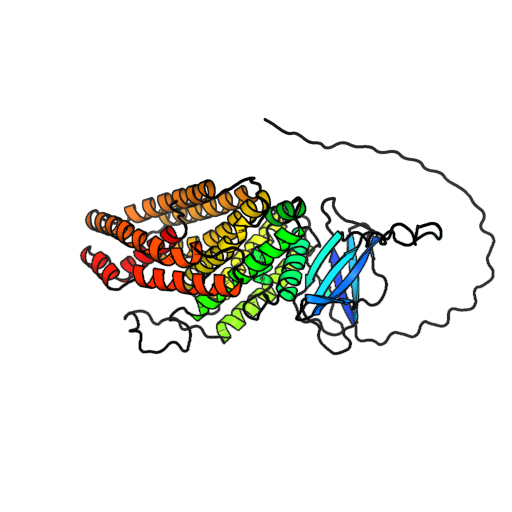O 1
ATOM 2719 N N . VAL A 1 358 ? -20.904 8.986 8.705 1.00 95.00 358 VAL A N 1
ATOM 2720 C CA . VAL A 1 358 ? -19.620 8.344 9.032 1.00 95.00 358 VAL A CA 1
ATOM 2721 C C . VAL A 1 358 ? -18.854 7.996 7.753 1.00 95.00 358 VAL A C 1
ATOM 2723 O O . VAL A 1 358 ? -17.691 8.383 7.622 1.00 95.00 358 VAL A O 1
ATOM 2726 N N . GLU A 1 359 ? -19.521 7.365 6.785 1.00 95.06 359 GLU A N 1
ATOM 2727 C CA . GLU A 1 359 ? -18.943 7.012 5.478 1.00 95.06 359 GLU A CA 1
ATOM 2728 C C . GLU A 1 359 ? -18.415 8.258 4.744 1.00 95.06 359 GLU A C 1
ATOM 2730 O O . GLU A 1 359 ? -17.274 8.304 4.268 1.00 95.06 359 GLU A O 1
ATOM 2735 N N . GLN A 1 360 ? -19.217 9.329 4.707 1.00 96.62 360 GLN A N 1
ATOM 2736 C CA . GLN A 1 360 ? -18.832 10.589 4.074 1.00 96.62 360 GLN A CA 1
ATOM 2737 C C . GLN A 1 360 ? -17.640 11.256 4.780 1.00 96.62 360 GLN A C 1
ATOM 2739 O O . GLN A 1 360 ? -16.780 11.848 4.116 1.00 96.62 360 GLN A O 1
ATOM 2744 N N . ALA A 1 361 ? -17.561 11.164 6.110 1.00 96.94 361 ALA A N 1
ATOM 2745 C CA . ALA A 1 361 ? -16.419 11.664 6.868 1.00 96.94 361 ALA A CA 1
ATOM 2746 C C . ALA A 1 361 ? -15.148 10.848 6.568 1.00 96.94 361 ALA A C 1
ATOM 2748 O O . ALA A 1 361 ? -14.082 11.436 6.366 1.00 96.94 361 ALA A O 1
ATOM 2749 N N . GLY A 1 362 ? -15.264 9.523 6.434 1.00 96.25 362 GLY A N 1
ATOM 2750 C CA . GLY A 1 362 ? -14.164 8.648 6.023 1.00 96.25 362 GLY A CA 1
ATOM 2751 C C . GLY A 1 362 ? -13.667 8.948 4.605 1.00 96.25 362 GLY A C 1
ATOM 2752 O O . GLY A 1 362 ? -12.461 9.010 4.354 1.00 96.25 362 GLY A O 1
ATOM 2753 N N . LEU A 1 363 ? -14.577 9.223 3.664 1.00 95.31 363 LEU A N 1
ATOM 2754 C CA . LEU A 1 363 ? -14.222 9.690 2.319 1.00 95.31 363 LEU A CA 1
ATOM 2755 C C . LEU A 1 363 ? -13.505 11.049 2.355 1.00 95.31 363 LEU A C 1
ATOM 2757 O O . LEU A 1 363 ? -12.515 11.247 1.649 1.00 95.31 363 LEU A O 1
ATOM 2761 N N . SER A 1 364 ? -13.973 11.975 3.196 1.00 96.69 364 SER A N 1
ATOM 2762 C CA . SER A 1 364 ? -13.331 13.280 3.381 1.00 96.69 364 SER A CA 1
ATOM 2763 C C . SER A 1 364 ? -11.905 13.147 3.923 1.00 96.69 364 SER A C 1
ATOM 2765 O O . SER A 1 364 ? -11.008 13.832 3.426 1.00 96.69 364 SER A O 1
ATOM 2767 N N . LEU A 1 365 ? -11.677 12.258 4.897 1.00 96.44 365 LEU A N 1
ATOM 2768 C CA . LEU A 1 365 ? -10.345 11.950 5.427 1.00 96.44 365 LEU A CA 1
ATOM 2769 C C . LEU A 1 365 ? -9.410 11.468 4.313 1.00 96.44 365 LEU A C 1
ATOM 2771 O O . LEU A 1 365 ? -8.360 12.068 4.090 1.00 96.44 365 LEU A O 1
ATOM 2775 N N . LYS A 1 366 ? -9.827 10.447 3.557 1.00 94.81 366 LYS A N 1
ATOM 2776 C CA . LYS A 1 366 ? -9.046 9.871 2.450 1.00 94.81 366 LYS A CA 1
ATOM 2777 C C . LYS A 1 366 ? -8.665 10.917 1.397 1.00 94.81 366 LYS A C 1
ATOM 2779 O O . LYS A 1 366 ? -7.500 11.023 1.026 1.00 94.81 366 LYS A O 1
ATOM 2784 N N . ASN A 1 367 ? -9.621 11.739 0.963 1.00 93.00 367 ASN A N 1
ATOM 2785 C CA . ASN A 1 367 ? -9.361 12.807 -0.009 1.00 93.00 367 ASN A CA 1
ATOM 2786 C C . ASN A 1 367 ? -8.413 13.884 0.542 1.00 93.00 367 ASN A C 1
ATOM 2788 O O . ASN A 1 367 ? -7.582 14.418 -0.193 1.00 93.00 367 ASN A O 1
ATOM 2792 N N . THR A 1 368 ? -8.529 14.197 1.834 1.00 95.12 368 THR A N 1
ATOM 2793 C CA . THR A 1 368 ? -7.655 15.164 2.506 1.00 95.12 368 THR A CA 1
ATOM 2794 C C . THR A 1 368 ? -6.217 14.650 2.553 1.00 95.12 368 THR A C 1
ATOM 2796 O O . THR A 1 368 ? -5.309 15.376 2.153 1.00 95.12 368 THR A O 1
ATOM 2799 N N . LEU A 1 369 ? -6.012 13.389 2.943 1.00 94.25 369 LEU A N 1
ATOM 2800 C CA . LEU A 1 369 ? -4.688 12.763 2.989 1.00 94.25 369 LEU A CA 1
ATOM 2801 C C . LEU A 1 369 ? -4.029 12.712 1.603 1.00 94.25 369 LEU A C 1
ATOM 2803 O O . LEU A 1 369 ? -2.886 13.138 1.467 1.00 94.25 369 LEU A O 1
ATOM 2807 N N . LEU A 1 370 ? -4.765 12.329 0.550 1.00 90.06 370 LEU A N 1
ATOM 2808 C CA . LEU A 1 370 ? -4.251 12.370 -0.830 1.00 90.06 370 LEU A CA 1
ATOM 2809 C C . LEU A 1 370 ? -3.792 13.774 -1.246 1.00 90.06 370 LEU A C 1
ATOM 2811 O O . LEU A 1 370 ? -2.795 13.924 -1.952 1.00 90.06 370 LEU A O 1
ATOM 2815 N N . SER A 1 371 ? -4.486 14.821 -0.790 1.00 91.94 371 SER A N 1
ATOM 2816 C CA . SER A 1 371 ? -4.113 16.202 -1.115 1.00 91.94 371 SER A CA 1
ATOM 2817 C C . SER A 1 371 ? -2.790 16.647 -0.476 1.00 91.94 371 SER A C 1
ATOM 2819 O O . SER A 1 371 ? -2.145 17.563 -0.991 1.00 91.94 371 SER A O 1
ATOM 2821 N N . TYR A 1 372 ? -2.355 15.996 0.610 1.00 92.06 372 TYR A N 1
ATOM 2822 C CA . TYR A 1 372 ? -1.100 16.315 1.299 1.00 92.06 372 TYR A CA 1
ATOM 2823 C C . TYR A 1 372 ? 0.138 15.768 0.592 1.00 92.06 372 TYR A C 1
ATOM 2825 O O . TYR A 1 372 ? 1.228 16.285 0.830 1.00 92.06 372 TYR A O 1
ATOM 2833 N N . GLY A 1 373 ? -0.016 14.814 -0.333 1.00 82.62 373 GLY A N 1
ATOM 2834 C CA . GLY A 1 373 ? 1.103 14.267 -1.104 1.00 82.62 373 GLY A CA 1
ATOM 2835 C C . GLY A 1 373 ? 1.864 15.313 -1.931 1.00 82.62 373 GLY A C 1
ATOM 2836 O O . GLY A 1 373 ? 3.032 15.135 -2.225 1.00 82.62 373 GLY A O 1
ATOM 2837 N N . GLY A 1 374 ? 1.250 16.450 -2.275 1.00 83.31 374 GLY A N 1
ATOM 2838 C CA . GLY A 1 374 ? 1.946 17.555 -2.955 1.00 83.31 374 GLY A CA 1
ATOM 2839 C C . GLY A 1 374 ? 2.649 18.553 -2.022 1.00 83.31 374 GLY A C 1
ATOM 2840 O O . GLY A 1 374 ? 3.150 19.576 -2.495 1.00 83.31 374 GLY A O 1
ATOM 2841 N N . GLY A 1 375 ? 2.608 18.330 -0.706 1.00 82.12 375 GLY A N 1
ATOM 2842 C CA . GLY A 1 375 ? 3.126 19.247 0.305 1.00 82.12 375 GLY A CA 1
ATOM 2843 C C . GLY A 1 375 ? 4.656 19.283 0.393 1.00 82.12 375 GLY A C 1
ATOM 2844 O O . GLY A 1 375 ? 5.359 18.391 -0.069 1.00 82.12 375 GLY A O 1
ATOM 2845 N N . GLN A 1 376 ? 5.175 20.336 1.025 1.00 81.31 376 GLN A N 1
ATOM 2846 C CA . GLN A 1 376 ? 6.565 20.414 1.480 1.00 81.31 376 GLN A CA 1
ATOM 2847 C C . GLN A 1 376 ? 6.571 20.543 3.003 1.00 81.31 376 GLN A C 1
ATOM 2849 O O . GLN A 1 376 ? 5.729 21.256 3.553 1.00 81.31 376 GLN A O 1
ATOM 2854 N N . GLY A 1 377 ? 7.547 19.927 3.665 1.00 80.25 377 GLY A N 1
ATOM 2855 C CA . GLY A 1 377 ? 7.709 19.994 5.117 1.00 80.25 377 GLY A CA 1
ATOM 2856 C C . GLY A 1 377 ? 7.175 18.770 5.856 1.00 80.25 377 GLY A C 1
ATOM 2857 O O . GLY A 1 377 ? 6.723 17.800 5.258 1.00 80.25 377 GLY A O 1
ATOM 2858 N N . ASP A 1 378 ? 7.250 18.843 7.179 1.00 85.25 378 ASP A N 1
ATOM 2859 C CA . ASP A 1 378 ? 6.565 17.914 8.069 1.00 85.25 378 ASP A CA 1
ATOM 2860 C C . ASP A 1 378 ? 5.049 18.159 7.981 1.00 85.25 378 ASP A C 1
ATOM 2862 O O . ASP A 1 378 ? 4.586 19.289 8.165 1.00 85.25 378 ASP A O 1
ATOM 2866 N N . ILE A 1 379 ? 4.291 17.113 7.642 1.00 91.19 379 ILE A N 1
ATOM 2867 C CA . ILE A 1 379 ? 2.828 17.162 7.515 1.00 91.19 379 ILE A CA 1
ATOM 2868 C C . ILE A 1 379 ? 2.099 16.524 8.707 1.00 91.19 379 ILE A C 1
ATOM 2870 O O . ILE A 1 379 ? 0.885 16.322 8.638 1.00 91.19 379 ILE A O 1
ATOM 2874 N N . SER A 1 380 ? 2.819 16.174 9.777 1.00 90.94 380 SER A N 1
ATOM 2875 C CA . SER A 1 380 ? 2.265 15.436 10.918 1.00 90.94 380 SER A CA 1
ATOM 2876 C C . SER A 1 380 ? 1.077 16.163 11.557 1.00 90.94 380 SER A C 1
ATOM 2878 O O . SER A 1 380 ? 0.048 15.544 11.822 1.00 90.94 380 SER A O 1
ATOM 2880 N N . ASP A 1 381 ? 1.143 17.490 11.703 1.00 91.69 381 ASP A N 1
ATOM 2881 C CA . ASP A 1 381 ? 0.040 18.297 12.248 1.00 91.69 381 ASP A CA 1
ATOM 2882 C C . ASP A 1 381 ? -1.211 18.267 11.354 1.00 91.69 381 ASP A C 1
ATOM 2884 O O . ASP A 1 381 ? -2.346 18.228 11.840 1.00 91.69 381 ASP A O 1
ATOM 2888 N N . GLN A 1 382 ? -1.023 18.280 10.034 1.00 94.25 382 GLN A N 1
ATOM 2889 C CA . GLN A 1 382 ? -2.101 18.234 9.049 1.00 94.25 382 GLN A CA 1
ATOM 2890 C C . GLN A 1 382 ? -2.769 16.857 9.045 1.00 94.25 382 GLN A C 1
ATOM 2892 O O . GLN A 1 382 ? -3.998 16.774 9.064 1.00 94.25 382 GLN A O 1
ATOM 2897 N N . VAL A 1 383 ? -1.971 15.787 9.079 1.00 94.06 383 VAL A N 1
ATOM 2898 C CA . VAL A 1 383 ? -2.446 14.404 9.228 1.00 94.06 383 VAL A CA 1
ATOM 2899 C C . VAL A 1 383 ? -3.243 14.255 10.527 1.00 94.06 383 VAL A C 1
ATOM 2901 O O . VAL A 1 383 ? -4.397 13.823 10.487 1.00 94.06 383 VAL A O 1
ATOM 2904 N N . ASN A 1 384 ? -2.688 14.704 11.657 1.00 93.25 384 ASN A N 1
ATOM 2905 C CA . ASN A 1 384 ? -3.353 14.691 12.962 1.00 93.25 384 ASN A CA 1
ATOM 2906 C C . ASN A 1 384 ? -4.677 15.469 12.935 1.00 93.25 384 ASN A C 1
ATOM 2908 O O . ASN A 1 384 ? -5.689 15.007 13.458 1.00 93.25 384 ASN A O 1
ATOM 2912 N N . THR A 1 385 ? -4.703 16.634 12.281 1.00 94.62 385 THR A N 1
ATOM 2913 C CA . THR A 1 385 ? -5.922 17.441 12.123 1.00 94.62 385 THR A CA 1
ATOM 2914 C C . THR A 1 385 ? -6.982 16.708 11.298 1.00 94.62 385 THR A C 1
ATOM 2916 O O . THR A 1 385 ? -8.164 16.737 11.648 1.00 94.62 385 THR A O 1
ATOM 2919 N N . ALA A 1 386 ? -6.591 16.039 10.210 1.00 96.06 386 ALA A N 1
ATOM 2920 C CA . ALA A 1 386 ? -7.514 15.279 9.372 1.00 96.06 386 ALA A CA 1
ATOM 2921 C C . ALA A 1 386 ? -8.148 14.113 10.151 1.00 96.06 386 ALA A C 1
ATOM 2923 O O . ALA A 1 386 ? -9.374 13.965 10.142 1.00 96.06 386 ALA A O 1
ATOM 2924 N N . TRP A 1 387 ? -7.339 13.351 10.892 1.00 96.50 387 TRP A N 1
ATOM 2925 C CA . TRP A 1 387 ? -7.819 12.280 11.768 1.00 96.50 387 TRP A CA 1
ATOM 2926 C C . TRP A 1 387 ? -8.695 12.796 12.912 1.00 96.50 387 TRP A C 1
ATOM 2928 O O . TRP A 1 387 ? -9.750 12.221 13.170 1.00 96.50 387 TRP A O 1
ATOM 2938 N N . ALA A 1 388 ? -8.329 13.911 13.552 1.00 95.12 388 ALA A N 1
ATOM 2939 C CA . ALA A 1 388 ? -9.132 14.521 14.611 1.00 95.12 388 ALA A CA 1
ATOM 2940 C C . ALA A 1 388 ? -10.519 14.958 14.112 1.00 95.12 388 ALA A C 1
ATOM 2942 O O . ALA A 1 388 ? -11.517 14.753 14.805 1.00 95.12 388 ALA A O 1
ATOM 2943 N N . ASN A 1 389 ? -10.600 15.509 12.896 1.00 96.00 389 ASN A N 1
ATOM 2944 C CA . ASN A 1 389 ? -11.874 15.863 12.269 1.00 96.00 389 ASN A CA 1
ATOM 2945 C C . ASN A 1 389 ? -12.732 14.624 11.977 1.00 96.00 389 ASN A C 1
ATOM 2947 O O . ASN A 1 389 ? -13.944 14.656 12.196 1.00 96.00 389 ASN A O 1
ATOM 2951 N N . TYR A 1 390 ? -12.117 13.534 11.506 1.00 97.06 390 TYR A N 1
ATOM 2952 C CA . TYR A 1 390 ? -12.826 12.275 11.279 1.00 97.06 390 TYR A CA 1
ATOM 2953 C C . TYR A 1 390 ? -13.330 11.661 12.591 1.00 97.06 390 TYR A C 1
ATOM 2955 O O . TYR A 1 390 ? -14.515 11.345 12.692 1.00 97.06 390 TYR A O 1
ATOM 2963 N N . ARG A 1 391 ? -12.476 11.589 13.623 1.00 96.25 391 ARG A N 1
ATOM 2964 C CA . ARG A 1 391 ? -12.854 11.139 14.971 1.00 96.25 391 ARG A CA 1
ATOM 2965 C C . ARG A 1 391 ? -14.053 11.918 15.494 1.00 96.25 391 ARG A C 1
ATOM 2967 O O . ARG A 1 391 ? -15.052 11.311 15.857 1.00 96.25 391 ARG A O 1
ATOM 2974 N N . LEU A 1 392 ? -13.996 13.250 15.460 1.00 95.75 392 LEU A N 1
ATOM 2975 C CA . LEU A 1 392 ? -15.087 14.100 15.939 1.00 95.75 392 LEU A CA 1
ATOM 2976 C C . LEU A 1 392 ? -16.415 13.812 15.218 1.00 95.75 392 LEU A C 1
ATOM 2978 O O . LEU A 1 392 ? -17.475 13.801 15.849 1.00 95.75 392 LEU A O 1
ATOM 2982 N N . ALA A 1 393 ? -16.373 13.572 13.903 1.00 96.06 393 ALA A N 1
ATOM 2983 C CA . ALA A 1 393 ? -17.562 13.222 13.132 1.00 96.06 393 ALA A CA 1
ATOM 2984 C C . ALA A 1 393 ? -18.157 11.878 13.583 1.00 96.06 393 ALA A C 1
ATOM 2986 O O . ALA A 1 393 ? -19.366 11.797 13.793 1.00 96.06 393 ALA A O 1
ATOM 2987 N N . VAL A 1 394 ? -17.319 10.858 13.788 1.00 95.75 394 VAL A N 1
ATOM 2988 C CA . VAL A 1 394 ? -17.740 9.530 14.265 1.00 95.75 394 VAL A CA 1
ATOM 2989 C C . VAL A 1 394 ? -18.292 9.601 15.686 1.00 95.75 394 VAL A C 1
ATOM 2991 O O . VAL A 1 394 ? -19.395 9.122 15.937 1.00 95.75 394 VAL A O 1
ATOM 2994 N N . GLU A 1 395 ? -17.586 10.266 16.599 1.00 94.88 395 GLU A N 1
ATOM 2995 C CA . GLU A 1 395 ? -18.019 10.454 17.987 1.00 94.88 395 GLU A CA 1
ATOM 2996 C C . GLU A 1 395 ? -19.365 11.167 18.077 1.00 94.88 395 GLU A C 1
ATOM 2998 O O . GLU A 1 395 ? -20.212 10.789 18.882 1.00 94.88 395 GLU A O 1
ATOM 3003 N N . THR A 1 396 ? -19.597 12.159 17.214 1.00 95.12 396 THR A N 1
ATOM 3004 C CA . THR A 1 396 ? -20.889 12.848 17.140 1.00 95.12 396 THR A CA 1
ATOM 3005 C C . THR A 1 396 ? -22.020 11.874 16.807 1.00 95.12 396 THR A C 1
ATOM 3007 O O . THR A 1 396 ? -23.077 11.950 17.428 1.00 95.12 396 THR A O 1
ATOM 3010 N N . GLN A 1 397 ? -21.813 10.946 15.864 1.00 95.12 397 GLN A N 1
ATOM 3011 C CA . GLN A 1 397 ? -22.838 9.962 15.494 1.00 95.12 397 GLN A CA 1
ATOM 3012 C C . GLN A 1 397 ? -23.025 8.886 16.568 1.00 95.12 397 GLN A C 1
ATOM 3014 O O . GLN A 1 397 ? -24.159 8.522 16.874 1.00 95.12 397 GLN A O 1
ATOM 3019 N N . LEU A 1 398 ? -21.935 8.431 17.190 1.00 92.00 398 LEU A N 1
ATOM 3020 C CA . LEU A 1 398 ? -21.979 7.487 18.308 1.00 92.00 398 LEU A CA 1
ATOM 3021 C C . LEU A 1 398 ? -22.733 8.060 19.510 1.00 92.00 398 LEU A C 1
ATOM 3023 O O . LEU A 1 398 ? -23.586 7.404 20.094 1.00 92.00 398 LEU A O 1
ATOM 3027 N N . GLN A 1 399 ? -22.486 9.318 19.872 1.00 92.12 399 GLN A N 1
ATOM 3028 C CA . GLN A 1 399 ? -23.144 9.940 21.023 1.00 92.12 399 GLN A CA 1
ATOM 3029 C C . GLN A 1 399 ? -24.660 10.109 20.853 1.00 92.12 399 GLN A C 1
ATOM 3031 O O . GLN A 1 399 ? -25.349 10.310 21.851 1.00 92.12 399 GLN A O 1
ATOM 3036 N N . VAL A 1 400 ? -25.191 10.035 19.628 1.00 92.38 400 VAL A N 1
ATOM 3037 C CA . VAL A 1 400 ? -26.642 10.061 19.377 1.00 92.38 400 VAL A CA 1
ATOM 3038 C C . VAL A 1 400 ? -27.309 8.750 19.801 1.00 92.38 400 VAL A C 1
ATOM 3040 O O . VAL A 1 400 ? -28.484 8.771 20.171 1.00 92.38 400 VAL A O 1
ATOM 3043 N N . THR A 1 401 ? -26.591 7.623 19.767 1.00 91.88 401 THR A N 1
ATOM 3044 C CA . THR A 1 401 ? -27.140 6.308 20.138 1.00 91.88 401 THR A CA 1
ATOM 3045 C C . THR A 1 401 ? -26.966 5.971 21.617 1.00 91.88 401 THR A C 1
ATOM 3047 O O . THR A 1 401 ? -27.667 5.095 22.117 1.00 91.88 401 THR A O 1
ATOM 3050 N N . LEU A 1 402 ? -26.084 6.683 22.323 1.00 94.19 402 LEU A N 1
ATOM 3051 C CA . LEU A 1 402 ? -25.771 6.451 23.733 1.00 94.19 402 LEU A CA 1
ATOM 3052 C C . LEU A 1 402 ? -26.582 7.360 24.669 1.00 94.19 402 LEU A C 1
ATOM 3054 O O . LEU A 1 402 ? -26.715 8.566 24.442 1.00 94.19 402 LEU A O 1
ATOM 3058 N N . ASP A 1 403 ? -27.068 6.808 25.782 1.00 96.00 403 ASP A N 1
ATOM 3059 C CA . ASP A 1 403 ? -27.694 7.605 26.841 1.00 96.00 403 ASP A CA 1
ATOM 3060 C C . ASP A 1 403 ? -26.669 8.398 27.689 1.00 96.00 403 ASP A C 1
ATOM 3062 O O . ASP A 1 403 ? -25.476 8.466 27.392 1.00 96.00 403 ASP A O 1
ATOM 3066 N N . GLU A 1 404 ? -27.119 9.105 28.729 1.00 96.62 404 GLU A N 1
ATOM 3067 C CA . GLU A 1 404 ? -26.219 9.890 29.590 1.00 96.62 404 GLU A CA 1
ATOM 3068 C C . GLU A 1 404 ? -25.217 9.028 30.377 1.00 96.62 404 GLU A C 1
ATOM 3070 O O . GLU A 1 404 ? -24.053 9.412 30.495 1.00 96.62 404 GLU A O 1
ATOM 3075 N N . THR A 1 405 ? -25.637 7.866 30.883 1.00 96.25 405 THR A N 1
ATOM 3076 C CA . THR A 1 405 ? -24.768 6.947 31.634 1.00 96.25 405 THR A CA 1
ATOM 3077 C C . THR A 1 405 ? -23.747 6.290 30.707 1.00 96.25 405 THR A C 1
ATOM 3079 O O . THR A 1 405 ? -22.555 6.281 31.012 1.00 96.25 405 THR A O 1
ATOM 3082 N N . GLN A 1 406 ? -24.184 5.835 29.535 1.00 96.38 406 GLN A N 1
ATOM 3083 C CA . GLN A 1 406 ? -23.324 5.232 28.520 1.00 96.38 406 GLN A CA 1
ATOM 3084 C C . GLN A 1 406 ? -22.302 6.232 27.960 1.00 96.38 406 GLN A C 1
ATOM 3086 O O . GLN A 1 406 ? -21.135 5.885 27.779 1.00 96.38 406 GLN A O 1
ATOM 3091 N N . ARG A 1 407 ? -22.688 7.500 27.745 1.00 95.75 407 ARG A N 1
ATOM 3092 C CA . ARG A 1 407 ? -21.747 8.558 27.323 1.00 95.75 407 ARG A CA 1
ATOM 3093 C C . ARG A 1 407 ? -20.678 8.855 28.370 1.00 95.75 407 ARG A C 1
ATOM 3095 O O . ARG A 1 407 ? -19.532 9.100 27.998 1.00 95.75 407 ARG A O 1
ATOM 3102 N N . ALA A 1 408 ? -21.026 8.830 29.658 1.00 95.00 408 ALA A N 1
ATOM 3103 C CA . ALA A 1 408 ? -20.044 8.999 30.727 1.00 95.00 408 ALA A CA 1
ATOM 3104 C C . ALA A 1 408 ? -19.027 7.843 30.741 1.00 95.00 408 ALA A C 1
ATOM 3106 O O . ALA A 1 408 ? -17.826 8.095 30.818 1.00 95.00 408 ALA A O 1
ATOM 3107 N N . ALA A 1 409 ? -19.496 6.601 30.578 1.00 94.19 409 ALA A N 1
ATOM 3108 C CA . ALA A 1 409 ? -18.629 5.427 30.498 1.00 94.19 409 ALA A CA 1
ATOM 3109 C C . ALA A 1 409 ? -17.732 5.436 29.245 1.00 94.19 409 ALA A C 1
ATOM 3111 O O . ALA A 1 409 ? -16.547 5.124 29.337 1.00 94.19 409 ALA A O 1
ATOM 3112 N N . TYR A 1 410 ? -18.260 5.858 28.088 1.00 93.69 410 TYR A N 1
ATOM 3113 C CA . TYR A 1 410 ? -17.468 6.068 26.869 1.00 93.69 410 TYR A CA 1
ATOM 3114 C C . TYR A 1 410 ? -16.322 7.064 27.101 1.00 93.69 410 TYR A C 1
ATOM 3116 O O . TYR A 1 410 ? -15.177 6.782 26.751 1.00 93.69 410 TYR A O 1
ATOM 3124 N N . ALA A 1 411 ? -16.615 8.214 27.720 1.00 92.44 411 ALA A N 1
ATOM 3125 C CA . ALA A 1 411 ? -15.613 9.240 27.998 1.00 92.44 411 ALA A CA 1
ATOM 3126 C C . ALA A 1 411 ? -14.525 8.745 28.967 1.00 92.44 411 ALA A C 1
ATOM 3128 O O . ALA A 1 411 ? -13.348 9.010 28.749 1.00 92.44 411 ALA A O 1
ATOM 3129 N N . GLU A 1 412 ? -14.900 7.980 29.997 1.00 93.00 412 GLU A N 1
ATOM 3130 C CA . GLU A 1 412 ? -13.933 7.357 30.908 1.00 93.00 412 GLU A CA 1
ATOM 3131 C C . GLU A 1 412 ? -13.033 6.349 30.178 1.00 93.00 412 GLU A C 1
ATOM 3133 O O . GLU A 1 412 ? -11.816 6.352 30.367 1.00 93.00 412 GLU A O 1
ATOM 3138 N N . MET A 1 413 ? -13.601 5.514 29.300 1.00 93.62 413 MET A N 1
ATOM 3139 C CA . MET A 1 413 ? -12.811 4.551 28.527 1.00 93.62 413 MET A CA 1
ATOM 3140 C C . MET A 1 413 ? -11.859 5.224 27.541 1.00 93.62 413 MET A C 1
ATOM 3142 O O . MET A 1 413 ? -10.759 4.716 27.339 1.00 93.62 413 MET A O 1
ATOM 3146 N N . HIS A 1 414 ? -12.225 6.370 26.965 1.00 89.19 414 HIS A N 1
ATOM 3147 C CA . HIS A 1 414 ? -11.313 7.135 26.116 1.00 89.19 414 HIS A CA 1
ATOM 3148 C C . HIS A 1 414 ? -10.005 7.469 26.863 1.00 89.19 414 HIS A C 1
ATOM 3150 O O . HIS A 1 414 ? -8.918 7.189 26.358 1.00 89.19 414 HIS A O 1
ATOM 3156 N N . ASP A 1 415 ? -10.091 7.972 28.098 1.00 86.06 415 ASP A N 1
ATOM 3157 C CA . ASP A 1 415 ? -8.911 8.303 28.913 1.00 86.06 415 ASP A CA 1
ATOM 3158 C C . ASP A 1 415 ? -8.082 7.061 29.285 1.00 86.06 415 ASP A C 1
ATOM 3160 O O . ASP A 1 415 ? -6.847 7.104 29.294 1.00 86.06 415 ASP A O 1
ATOM 3164 N N . VAL A 1 416 ? -8.753 5.935 29.557 1.00 87.12 416 VAL A N 1
ATOM 3165 C CA . VAL A 1 416 ? -8.102 4.647 29.856 1.00 87.12 416 VAL A CA 1
ATOM 3166 C C . VAL A 1 416 ? -7.332 4.114 28.648 1.00 87.12 416 VAL A C 1
ATOM 3168 O O . VAL A 1 416 ? -6.252 3.552 28.818 1.00 87.12 416 VAL A O 1
ATOM 3171 N N . VAL A 1 417 ? -7.851 4.296 27.432 1.00 88.00 417 VAL A N 1
ATOM 3172 C CA . VAL A 1 417 ? -7.244 3.780 26.196 1.00 88.00 417 VAL A CA 1
ATOM 3173 C C . VAL A 1 417 ? -6.018 4.591 25.770 1.00 88.00 417 VAL A C 1
ATOM 3175 O O . VAL A 1 417 ? -5.069 4.013 25.238 1.00 88.00 417 VAL A O 1
ATOM 3178 N N . VAL A 1 418 ? -5.979 5.901 26.022 1.00 82.88 418 VAL A N 1
ATOM 3179 C CA . VAL A 1 418 ? -4.859 6.759 25.593 1.00 82.88 418 VAL A CA 1
ATOM 3180 C C . VAL A 1 418 ? -3.565 6.464 26.367 1.00 82.88 418 VAL A C 1
ATOM 3182 O O . VAL A 1 418 ? -2.498 6.390 25.761 1.00 82.88 418 VAL A O 1
ATOM 3185 N N . GLN A 1 419 ? -3.619 6.229 27.684 1.00 80.62 419 GLN A N 1
ATOM 3186 C CA . GLN A 1 419 ? -2.395 6.083 28.497 1.00 80.62 419 GLN A CA 1
ATOM 3187 C C . GLN A 1 419 ? -1.483 4.896 28.108 1.00 80.62 419 GLN A C 1
ATOM 3189 O O . GLN A 1 419 ? -0.261 5.081 28.056 1.00 80.62 419 GLN A O 1
ATOM 3194 N N . PRO A 1 420 ? -2.001 3.680 27.837 1.00 81.50 420 PRO A N 1
ATOM 3195 C CA . PRO A 1 420 ? -1.171 2.541 27.450 1.00 81.50 420 PRO A CA 1
ATOM 3196 C C . PRO A 1 420 ? -0.492 2.721 26.089 1.00 81.50 420 PRO A C 1
ATOM 3198 O O . PRO A 1 420 ? 0.597 2.178 25.897 1.00 81.50 420 PRO A O 1
ATOM 3201 N N . ARG A 1 421 ? -1.072 3.524 25.178 1.00 84.75 421 ARG A N 1
ATOM 3202 C CA . ARG A 1 421 ? -0.499 3.805 23.849 1.00 84.75 421 ARG A CA 1
ATOM 3203 C C . ARG A 1 421 ? 0.947 4.275 23.981 1.00 84.75 421 ARG A C 1
ATOM 3205 O O . ARG A 1 421 ? 1.847 3.637 23.442 1.00 84.75 421 ARG A O 1
ATOM 3212 N N . THR A 1 422 ? 1.181 5.345 24.744 1.00 78.56 422 THR A N 1
ATOM 3213 C CA . THR A 1 422 ? 2.515 5.948 24.896 1.00 78.56 422 THR A CA 1
ATOM 3214 C C . THR A 1 422 ? 3.544 4.918 25.351 1.00 78.56 422 THR A C 1
ATOM 3216 O O . THR A 1 422 ? 4.642 4.845 24.816 1.00 78.56 422 THR A O 1
ATOM 3219 N N . GLN A 1 423 ? 3.192 4.062 26.313 1.00 80.38 423 GLN A N 1
ATOM 3220 C CA . GLN A 1 423 ? 4.127 3.064 26.835 1.00 80.38 423 GLN A CA 1
ATOM 3221 C C . GLN A 1 423 ? 4.501 2.005 25.793 1.00 80.38 423 GLN A C 1
ATOM 3223 O O . GLN A 1 423 ? 5.646 1.558 25.771 1.00 80.38 423 GLN A O 1
ATOM 3228 N N . MET A 1 424 ? 3.549 1.608 24.950 1.00 81.88 424 MET A N 1
ATOM 3229 C CA . MET A 1 424 ? 3.705 0.491 24.017 1.00 81.88 424 MET A CA 1
ATOM 3230 C C . MET A 1 424 ? 4.387 0.918 22.716 1.00 81.88 424 MET A C 1
ATOM 3232 O O . MET A 1 424 ? 5.187 0.154 22.178 1.00 81.88 424 MET A O 1
ATOM 3236 N N . PHE A 1 425 ? 4.158 2.153 22.264 1.00 84.56 425 PHE A N 1
ATOM 3237 C CA . PHE A 1 425 ? 4.802 2.690 21.063 1.00 84.56 425 PHE A CA 1
ATOM 3238 C C . PHE A 1 425 ? 6.184 3.302 21.311 1.00 84.56 425 PHE A C 1
ATOM 3240 O O . PHE A 1 425 ? 6.963 3.366 20.366 1.00 84.56 425 PHE A O 1
ATOM 3247 N N . ASN A 1 426 ? 6.577 3.581 22.564 1.00 87.56 426 ASN A N 1
ATOM 3248 C CA . ASN A 1 426 ? 7.950 3.991 22.911 1.00 87.56 426 ASN A CA 1
ATOM 3249 C C . ASN A 1 426 ? 9.038 3.063 22.331 1.00 87.56 426 ASN A C 1
ATOM 3251 O O . ASN A 1 426 ? 10.150 3.506 22.054 1.00 87.56 426 ASN A O 1
ATOM 3255 N N . VAL A 1 427 ? 8.748 1.763 22.181 1.00 88.44 427 VAL A N 1
ATOM 3256 C CA . VAL A 1 427 ? 9.698 0.804 21.592 1.00 88.44 427 VAL A CA 1
ATOM 3257 C C . VAL A 1 427 ? 9.914 1.085 20.108 1.00 88.44 427 VAL A C 1
ATOM 3259 O O . VAL A 1 427 ? 11.052 1.023 19.656 1.00 88.44 427 VAL A O 1
ATOM 3262 N N . VAL A 1 428 ? 8.846 1.397 19.369 1.00 90.00 428 VAL A N 1
ATOM 3263 C CA . VAL A 1 428 ? 8.899 1.710 17.934 1.00 90.00 428 VAL A CA 1
ATOM 3264 C C . VAL A 1 428 ? 9.456 3.118 17.720 1.00 90.00 428 VAL A C 1
ATOM 3266 O O . VAL A 1 428 ? 10.381 3.294 16.935 1.00 90.00 428 VAL A O 1
ATOM 3269 N N . GLU A 1 429 ? 8.968 4.097 18.483 1.00 88.88 429 GLU A N 1
ATOM 3270 C CA . GLU A 1 429 ? 9.423 5.495 18.452 1.00 88.88 429 GLU A CA 1
ATOM 3271 C C . GLU A 1 429 ? 10.904 5.640 18.851 1.00 88.88 429 GLU A C 1
ATOM 3273 O O . GLU A 1 429 ? 11.592 6.556 18.407 1.00 88.88 429 GLU A O 1
ATOM 3278 N N . GLY A 1 430 ? 11.422 4.716 19.666 1.00 91.75 430 GLY A N 1
ATOM 3279 C CA . GLY A 1 430 ? 12.831 4.658 20.049 1.00 91.75 430 GLY A CA 1
ATOM 3280 C C . GLY A 1 430 ? 13.762 4.052 18.992 1.00 91.75 430 GLY A C 1
ATOM 3281 O O . GLY A 1 430 ? 14.979 4.033 19.208 1.00 91.75 430 GLY A O 1
ATOM 3282 N N . LEU A 1 431 ? 13.237 3.531 17.877 1.00 94.56 431 LEU A N 1
ATOM 3283 C CA . LEU A 1 431 ? 14.060 2.948 16.819 1.00 94.56 431 LEU A CA 1
ATOM 3284 C C . LEU A 1 431 ? 14.745 4.032 15.984 1.00 94.56 431 LEU A C 1
ATOM 3286 O O . LEU A 1 431 ? 14.148 5.019 15.568 1.00 94.56 431 LEU A O 1
ATOM 3290 N N . SER A 1 432 ? 16.025 3.805 15.693 1.00 95.75 432 SER A N 1
ATOM 3291 C CA . SER A 1 432 ? 16.783 4.619 14.739 1.00 95.75 432 SER A CA 1
ATOM 3292 C C . SER A 1 432 ? 16.449 4.204 13.299 1.00 95.75 432 SER A C 1
ATOM 3294 O O . SER A 1 432 ? 16.271 3.004 13.068 1.00 95.75 432 SER A O 1
ATOM 3296 N N . PRO A 1 433 ? 16.493 5.115 12.307 1.00 94.38 433 PRO A N 1
ATOM 3297 C CA . PRO A 1 433 ? 16.405 4.752 10.889 1.00 94.38 433 PRO A CA 1
ATOM 3298 C C . PRO A 1 433 ? 17.503 3.788 10.397 1.00 94.38 433 PRO A C 1
ATOM 3300 O O . PRO A 1 433 ? 17.375 3.175 9.338 1.00 94.38 433 PRO A O 1
ATOM 3303 N N . GLU A 1 434 ? 18.591 3.624 11.158 1.00 94.94 434 GLU A N 1
ATOM 3304 C CA . GLU A 1 434 ? 19.641 2.628 10.886 1.00 94.94 434 GLU A CA 1
ATOM 3305 C C . GLU A 1 434 ? 19.212 1.187 11.221 1.00 94.94 434 GLU A C 1
ATOM 3307 O O . GLU A 1 434 ? 19.885 0.229 10.835 1.00 94.94 434 GLU A O 1
ATOM 3312 N N . THR A 1 435 ? 18.097 1.025 11.938 1.00 95.44 435 THR A N 1
ATOM 3313 C CA . THR A 1 435 ? 17.501 -0.274 12.272 1.00 95.44 435 THR A CA 1
ATOM 3314 C C . THR A 1 435 ? 17.124 -1.029 10.992 1.00 95.44 435 THR A C 1
ATOM 3316 O O . THR A 1 435 ? 16.742 -0.425 9.995 1.00 95.44 435 THR A O 1
ATOM 3319 N N . SER A 1 436 ? 17.218 -2.361 10.983 1.00 96.00 436 SER A N 1
ATOM 3320 C CA . SER A 1 436 ? 16.779 -3.140 9.816 1.00 96.00 436 SER A CA 1
ATOM 3321 C C . SER A 1 436 ? 15.258 -3.108 9.655 1.00 96.00 436 SER A C 1
ATOM 3323 O O . SER A 1 436 ? 14.522 -2.995 10.643 1.00 96.00 436 SER A O 1
ATOM 3325 N N . SER A 1 437 ? 14.768 -3.296 8.425 1.00 96.25 437 SER A N 1
ATOM 3326 C CA . SER A 1 437 ? 13.319 -3.337 8.160 1.00 96.25 437 SER A CA 1
ATOM 3327 C C . SER A 1 437 ? 12.620 -4.434 8.981 1.00 96.25 437 SER A C 1
ATOM 3329 O O . SER A 1 437 ? 11.525 -4.242 9.504 1.00 96.25 437 SER A O 1
ATOM 3331 N N . THR A 1 438 ? 13.301 -5.568 9.183 1.00 96.81 438 THR A N 1
ATOM 3332 C CA . THR A 1 438 ? 12.821 -6.696 9.993 1.00 96.81 438 THR A CA 1
ATOM 3333 C C . THR A 1 438 ? 12.698 -6.341 11.476 1.00 96.81 438 THR A C 1
ATOM 3335 O O . THR A 1 438 ? 11.749 -6.771 12.127 1.00 96.81 438 THR A O 1
ATOM 3338 N N . ALA A 1 439 ? 13.637 -5.573 12.033 1.00 96.00 439 ALA A N 1
ATOM 3339 C CA . ALA A 1 439 ? 13.573 -5.172 13.436 1.00 96.00 439 ALA A CA 1
ATOM 3340 C C . ALA A 1 439 ? 12.449 -4.151 13.682 1.00 96.00 439 ALA A C 1
ATOM 3342 O O . ALA A 1 439 ? 11.693 -4.328 14.637 1.00 96.00 439 ALA A O 1
ATOM 3343 N N . ALA A 1 440 ? 12.270 -3.175 12.783 1.00 96.25 440 ALA A N 1
ATOM 3344 C CA . ALA A 1 440 ? 11.114 -2.275 12.813 1.00 96.25 440 ALA A CA 1
ATOM 3345 C C . ALA A 1 440 ? 9.792 -3.055 12.711 1.00 96.25 440 ALA A C 1
ATOM 3347 O O . ALA A 1 440 ? 8.897 -2.881 13.535 1.00 96.25 440 ALA A O 1
ATOM 3348 N N . ALA A 1 441 ? 9.706 -4.007 11.777 1.00 96.81 441 ALA A N 1
ATOM 3349 C CA . ALA A 1 441 ? 8.525 -4.846 11.612 1.00 96.81 441 ALA A CA 1
ATOM 3350 C C . ALA A 1 441 ? 8.193 -5.694 12.849 1.00 96.81 441 ALA A C 1
ATOM 3352 O O . ALA A 1 441 ? 7.028 -5.813 13.236 1.00 96.81 441 ALA A O 1
ATOM 3353 N N . ASN A 1 442 ? 9.205 -6.285 13.487 1.00 95.31 442 ASN A N 1
ATOM 3354 C CA . ASN A 1 442 ? 9.024 -7.097 14.689 1.00 95.31 442 ASN A CA 1
ATOM 3355 C C . ASN A 1 442 ? 8.531 -6.264 15.876 1.00 95.31 442 ASN A C 1
ATOM 3357 O O . ASN A 1 442 ? 7.641 -6.724 16.589 1.00 95.31 442 ASN A O 1
ATOM 3361 N N . ALA A 1 443 ? 9.084 -5.060 16.060 1.00 95.50 443 ALA A N 1
ATOM 3362 C CA . ALA A 1 443 ? 8.665 -4.139 17.112 1.00 95.50 443 ALA A CA 1
ATOM 3363 C C . ALA A 1 443 ? 7.205 -3.707 16.915 1.00 95.50 443 ALA A C 1
ATOM 3365 O O . ALA A 1 443 ? 6.391 -3.864 17.824 1.00 95.50 443 ALA A O 1
ATOM 3366 N N . SER A 1 444 ? 6.837 -3.259 15.710 1.00 95.19 444 SER A N 1
ATOM 3367 C CA . SER A 1 444 ? 5.470 -2.809 15.419 1.00 95.19 444 SER A CA 1
ATOM 3368 C C . SER A 1 444 ? 4.441 -3.941 15.500 1.00 95.19 444 SER A C 1
ATOM 3370 O O . SER A 1 444 ? 3.373 -3.764 16.086 1.00 95.19 444 SER A O 1
ATOM 3372 N N . SER A 1 445 ? 4.769 -5.134 14.989 1.00 94.69 445 SER A N 1
ATOM 3373 C CA . SER A 1 445 ? 3.888 -6.314 15.073 1.00 94.69 445 SER A CA 1
ATOM 3374 C C . SER A 1 445 ? 3.791 -6.924 16.475 1.00 94.69 445 SER A C 1
ATOM 3376 O O . SER A 1 445 ? 3.024 -7.861 16.691 1.00 94.69 445 SER A O 1
ATOM 3378 N N . GLU A 1 446 ? 4.591 -6.462 17.438 1.00 92.00 446 GLU A N 1
ATOM 3379 C CA . GLU A 1 446 ? 4.451 -6.807 18.858 1.00 92.00 446 GLU A CA 1
ATOM 3380 C C . GLU A 1 446 ? 3.648 -5.734 19.593 1.00 92.00 446 GLU A C 1
ATOM 3382 O O . GLU A 1 446 ? 2.685 -6.052 20.294 1.00 92.00 446 GLU A O 1
ATOM 3387 N N . ALA A 1 447 ? 4.010 -4.466 19.386 1.00 92.69 447 ALA A N 1
ATOM 3388 C CA . ALA A 1 447 ? 3.399 -3.325 20.051 1.00 92.69 447 ALA A CA 1
ATOM 3389 C C . ALA A 1 447 ? 1.896 -3.221 19.757 1.00 92.69 447 ALA A C 1
ATOM 3391 O O . ALA A 1 447 ? 1.104 -3.094 20.691 1.00 92.69 447 ALA A O 1
ATOM 3392 N N . VAL A 1 448 ? 1.488 -3.337 18.487 1.00 93.62 448 VAL A N 1
ATOM 3393 C CA . VAL A 1 448 ? 0.089 -3.116 18.088 1.00 93.62 448 VAL A CA 1
ATOM 3394 C C . VAL A 1 448 ? -0.867 -4.179 18.653 1.00 93.62 448 VAL A C 1
ATOM 3396 O O . VAL A 1 448 ? -1.834 -3.787 19.310 1.00 93.62 448 VAL A O 1
ATOM 3399 N N . PRO A 1 449 ? -0.640 -5.501 18.488 1.00 90.56 449 PRO A N 1
ATOM 3400 C CA . PRO A 1 449 ? -1.525 -6.506 19.087 1.00 90.56 449 PRO A CA 1
ATOM 3401 C C . PRO A 1 449 ? -1.519 -6.471 20.613 1.00 90.56 449 PRO A C 1
ATOM 3403 O O . PRO A 1 449 ? -2.557 -6.661 21.243 1.00 90.56 449 PRO A O 1
ATOM 3406 N N . SER A 1 450 ? -0.361 -6.201 21.221 1.00 89.44 450 SER A N 1
ATOM 3407 C CA . SER A 1 450 ? -0.257 -6.061 22.672 1.00 89.44 450 SER A CA 1
ATOM 3408 C C . SER A 1 450 ? -1.121 -4.895 23.165 1.00 89.44 450 SER A C 1
ATOM 3410 O O . SER A 1 450 ? -1.893 -5.056 24.114 1.00 89.44 450 SER A O 1
ATOM 3412 N N . TYR A 1 451 ? -1.065 -3.747 22.478 1.00 92.19 451 TYR A N 1
ATOM 3413 C CA . TYR A 1 451 ? -1.889 -2.583 22.794 1.00 92.19 451 TYR A CA 1
ATOM 3414 C C . TYR A 1 451 ? -3.374 -2.864 22.613 1.00 92.19 451 TYR A C 1
ATOM 3416 O O . TYR A 1 451 ? -4.160 -2.604 23.523 1.00 92.19 451 TYR A O 1
ATOM 3424 N N . TYR A 1 452 ? -3.745 -3.492 21.500 1.00 92.56 452 TYR A N 1
ATOM 3425 C CA . TYR A 1 452 ? -5.116 -3.924 21.271 1.00 92.56 452 TYR A CA 1
ATOM 3426 C C . TYR A 1 452 ? -5.637 -4.798 22.419 1.00 92.56 452 TYR A C 1
ATOM 3428 O O . TYR A 1 452 ? -6.656 -4.471 23.020 1.00 92.56 452 TYR A O 1
ATOM 3436 N N . ASN A 1 453 ? -4.904 -5.850 22.794 1.00 89.38 453 ASN A N 1
ATOM 3437 C CA . ASN A 1 453 ? -5.298 -6.767 23.868 1.00 89.38 453 ASN A CA 1
ATOM 3438 C C . ASN A 1 453 ? -5.442 -6.071 25.230 1.00 89.38 453 ASN A C 1
ATOM 3440 O O . ASN A 1 453 ? -6.255 -6.487 26.057 1.00 89.38 453 ASN A O 1
ATOM 3444 N N . ASN A 1 454 ? -4.664 -5.014 25.477 1.00 89.81 454 ASN A N 1
ATOM 3445 C CA . ASN A 1 454 ? -4.827 -4.185 26.664 1.00 89.81 454 ASN A CA 1
ATOM 3446 C C . ASN A 1 454 ? -6.134 -3.374 26.611 1.00 89.81 454 ASN A C 1
ATOM 3448 O O . ASN A 1 454 ? -6.894 -3.374 27.584 1.00 89.81 454 ASN A O 1
ATOM 3452 N N . VAL A 1 455 ? -6.424 -2.749 25.466 1.00 91.00 455 VAL A N 1
ATOM 3453 C CA . VAL A 1 455 ? -7.640 -1.954 25.241 1.00 91.00 455 VAL A CA 1
ATOM 3454 C C . VAL A 1 455 ? -8.898 -2.813 25.337 1.00 91.00 455 VAL A C 1
ATOM 3456 O O . VAL A 1 455 ? -9.796 -2.478 26.107 1.00 91.00 455 VAL A O 1
ATOM 3459 N N . VAL A 1 456 ? -8.950 -3.953 24.646 1.00 90.12 456 VAL A N 1
ATOM 3460 C CA . VAL A 1 456 ? -10.118 -4.854 24.644 1.00 90.12 456 VAL A CA 1
ATOM 3461 C C . VAL A 1 456 ? -10.106 -5.876 25.788 1.00 90.12 456 VAL A C 1
ATOM 3463 O O . VAL A 1 456 ? -10.743 -6.927 25.712 1.00 90.12 456 VAL A O 1
ATOM 3466 N N . SER A 1 457 ? -9.369 -5.594 26.865 1.00 91.00 457 SER A N 1
ATOM 3467 C CA . SER A 1 457 ? -9.301 -6.483 28.023 1.00 91.00 457 SER A CA 1
ATOM 3468 C C . SER A 1 457 ? -10.675 -6.681 28.679 1.00 91.00 457 SER A C 1
ATOM 3470 O O . SER A 1 457 ? -11.521 -5.785 28.698 1.00 91.00 457 SER A O 1
ATOM 3472 N N . GLN A 1 458 ? -10.885 -7.848 29.299 1.00 87.00 458 GLN A N 1
ATOM 3473 C CA . GLN A 1 458 ? -12.141 -8.164 29.997 1.00 87.00 458 GLN A CA 1
ATOM 3474 C C . GLN A 1 458 ? -12.484 -7.162 31.103 1.00 87.00 458 GLN A C 1
ATOM 3476 O O . GLN A 1 458 ? -13.658 -6.926 31.379 1.00 87.00 458 GLN A O 1
ATOM 3481 N N . GLN A 1 459 ? -11.471 -6.542 31.713 1.00 90.31 459 GLN A N 1
ATOM 3482 C CA . GLN A 1 459 ? -11.676 -5.475 32.685 1.00 90.31 459 GLN A CA 1
ATOM 3483 C C . GLN A 1 459 ? -12.370 -4.263 32.048 1.00 90.31 459 GLN A C 1
ATOM 3485 O O . GLN A 1 459 ? -13.342 -3.769 32.610 1.00 90.31 459 GLN A O 1
ATOM 3490 N N . ASN A 1 460 ? -11.909 -3.810 30.880 1.00 92.38 460 ASN A N 1
ATOM 3491 C CA . ASN A 1 460 ? -12.490 -2.654 30.193 1.00 92.38 460 ASN A CA 1
ATOM 3492 C C . ASN A 1 460 ? -13.889 -2.966 29.646 1.00 92.38 460 ASN A C 1
ATOM 3494 O O . ASN A 1 460 ? -14.793 -2.143 29.772 1.00 92.38 460 ASN A O 1
ATOM 3498 N N . ILE A 1 461 ? -14.094 -4.182 29.125 1.00 93.06 461 ILE A N 1
ATOM 3499 C CA . ILE A 1 461 ? -15.421 -4.662 28.704 1.00 93.06 461 ILE A CA 1
ATOM 3500 C C . ILE A 1 461 ? -16.393 -4.637 29.892 1.00 93.06 461 ILE A C 1
ATOM 3502 O O . ILE A 1 461 ? -17.449 -4.015 29.807 1.00 93.06 461 ILE A O 1
ATOM 3506 N N . SER A 1 462 ? -15.998 -5.215 31.032 1.00 94.06 462 SER A N 1
ATOM 3507 C CA . SER A 1 462 ? -16.829 -5.256 32.245 1.00 94.06 462 SER A CA 1
ATOM 3508 C C . SER A 1 462 ? -17.171 -3.860 32.781 1.00 94.06 462 SER A C 1
ATOM 3510 O O . SER A 1 462 ? -18.221 -3.675 33.397 1.00 94.06 462 SER A O 1
ATOM 3512 N N . SER A 1 463 ? -16.286 -2.873 32.596 1.00 94.56 463 SER A N 1
ATOM 3513 C CA . SER A 1 463 ? -16.552 -1.477 32.969 1.00 94.56 463 SER A CA 1
ATOM 3514 C C . SER A 1 463 ? -17.653 -0.855 32.105 1.00 94.56 463 SER A C 1
ATOM 3516 O O . SER A 1 463 ? -18.513 -0.158 32.636 1.00 94.56 463 SER A O 1
ATOM 3518 N N . LEU A 1 464 ? -17.678 -1.139 30.798 1.00 95.94 464 LEU A N 1
ATOM 3519 C CA . LEU A 1 464 ? -18.750 -0.685 29.903 1.00 95.94 464 LEU A CA 1
ATOM 3520 C C . LEU A 1 464 ? -20.069 -1.428 30.165 1.00 95.94 464 LEU A C 1
ATOM 3522 O O . LEU A 1 464 ? -21.130 -0.807 30.159 1.00 95.94 464 LEU A O 1
ATOM 3526 N N . GLU A 1 465 ? -20.025 -2.724 30.483 1.00 96.81 465 GLU A N 1
ATOM 3527 C CA . GLU A 1 465 ? -21.225 -3.499 30.842 1.00 96.81 465 GLU A CA 1
ATOM 3528 C C . GLU A 1 465 ? -21.908 -2.983 32.120 1.00 96.81 465 GLU A C 1
ATOM 3530 O O . GLU A 1 465 ? -23.133 -3.018 32.229 1.00 96.81 465 GLU A O 1
ATOM 3535 N N . GLN A 1 466 ? -21.150 -2.423 33.073 1.00 96.88 466 GLN A N 1
ATOM 3536 C CA . GLN A 1 466 ? -21.720 -1.753 34.254 1.00 96.88 466 GLN A CA 1
ATOM 3537 C C . GLN A 1 466 ? 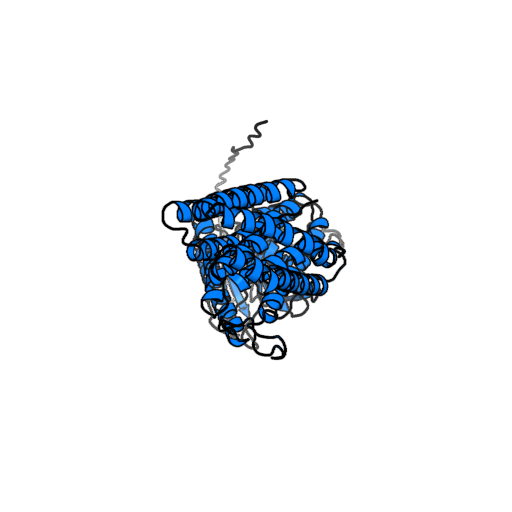-22.562 -0.517 33.900 1.00 96.88 466 GLN A C 1
ATOM 3539 O O . GLN A 1 466 ? -23.399 -0.105 34.705 1.00 96.88 466 GLN A O 1
ATOM 3544 N N . ALA A 1 467 ? -22.364 0.049 32.709 1.00 96.69 467 ALA A N 1
ATOM 3545 C CA . ALA A 1 467 ? -23.150 1.144 32.152 1.00 96.69 467 ALA A CA 1
ATOM 3546 C C . ALA A 1 467 ? -24.284 0.660 31.224 1.00 96.69 467 ALA A C 1
ATOM 3548 O O . ALA A 1 467 ? -24.792 1.450 30.433 1.00 96.69 467 ALA A O 1
ATOM 3549 N N . ASP A 1 468 ? -24.681 -0.617 31.314 1.00 96.75 468 ASP A N 1
ATOM 3550 C CA . ASP A 1 468 ? -25.744 -1.234 30.500 1.00 96.75 468 ASP A CA 1
ATOM 3551 C C . ASP A 1 468 ? -25.437 -1.226 28.988 1.00 96.75 468 ASP A C 1
ATOM 3553 O O . ASP A 1 468 ? -26.319 -1.102 28.137 1.00 96.75 468 ASP A O 1
ATOM 3557 N N . ILE A 1 469 ? -24.153 -1.334 28.636 1.00 96.31 469 ILE A N 1
ATOM 3558 C CA . ILE A 1 469 ? -23.694 -1.547 27.261 1.00 96.31 469 ILE A CA 1
ATOM 3559 C C . ILE A 1 469 ? -23.486 -3.049 27.080 1.00 96.31 469 ILE A C 1
ATOM 3561 O O . ILE A 1 469 ? -22.687 -3.648 27.792 1.00 96.31 469 ILE A O 1
ATOM 3565 N N . SER A 1 470 ? -24.188 -3.674 26.131 1.00 95.56 470 SER A N 1
ATOM 3566 C CA . SER A 1 470 ? -23.999 -5.103 25.839 1.00 95.56 470 SER A CA 1
ATOM 3567 C C . SER A 1 470 ? -22.543 -5.413 25.488 1.00 95.56 470 SER A C 1
ATOM 3569 O O . SER A 1 470 ? -21.887 -4.582 24.861 1.00 95.56 470 SER A O 1
ATOM 3571 N N . GLN A 1 471 ? -22.080 -6.627 25.777 1.00 93.06 471 GLN A N 1
ATOM 3572 C CA . GLN A 1 471 ? -20.714 -7.064 25.485 1.00 93.06 471 GLN A CA 1
ATOM 3573 C C . GLN A 1 471 ? -20.245 -6.748 24.048 1.00 93.06 471 GLN A C 1
ATOM 3575 O O . GLN A 1 471 ? -19.140 -6.235 23.873 1.00 93.06 471 GLN A O 1
ATOM 3580 N N . ASP A 1 472 ? -21.083 -6.987 23.034 1.00 92.44 472 ASP A N 1
ATOM 3581 C CA . ASP A 1 472 ? -20.746 -6.728 21.623 1.00 92.44 472 ASP A CA 1
ATOM 3582 C C . ASP A 1 472 ? -20.544 -5.228 21.358 1.00 92.44 472 ASP A C 1
ATOM 3584 O O . ASP A 1 472 ? -19.507 -4.807 20.846 1.00 92.44 472 ASP A O 1
ATOM 3588 N N . ASN A 1 473 ? -21.483 -4.398 21.819 1.00 94.75 473 ASN A N 1
ATOM 3589 C CA . ASN A 1 473 ? -21.365 -2.938 21.780 1.00 94.75 473 ASN A CA 1
ATOM 3590 C C . ASN A 1 473 ? -20.138 -2.429 22.556 1.00 94.75 473 ASN A C 1
ATOM 3592 O O . ASN A 1 473 ? -19.453 -1.514 22.100 1.00 94.75 473 ASN A O 1
ATOM 3596 N N . ALA A 1 474 ? -19.821 -3.023 23.708 1.00 94.81 474 ALA A N 1
ATOM 3597 C CA . ALA A 1 474 ? -18.640 -2.660 24.483 1.00 94.81 474 ALA A CA 1
ATOM 3598 C C . ALA A 1 474 ? -17.352 -2.943 23.692 1.00 94.81 474 ALA A C 1
ATOM 3600 O O . ALA A 1 474 ? -16.458 -2.098 23.645 1.00 94.81 474 ALA A O 1
ATOM 3601 N N . ARG A 1 475 ? -17.277 -4.090 23.005 1.00 94.25 475 ARG A N 1
ATOM 3602 C CA . ARG A 1 475 ? -16.159 -4.424 22.109 1.00 94.25 475 ARG A CA 1
ATOM 3603 C C . ARG A 1 475 ? -16.072 -3.469 20.920 1.00 94.25 475 ARG A C 1
ATOM 3605 O O . ARG A 1 475 ? -14.981 -2.978 20.648 1.00 94.25 475 ARG A O 1
ATOM 3612 N N . ALA A 1 476 ? -17.190 -3.157 20.264 1.00 94.06 476 ALA A N 1
ATOM 3613 C CA . ALA A 1 476 ? -17.227 -2.222 19.137 1.00 94.06 476 ALA A CA 1
ATOM 3614 C C . ALA A 1 476 ? -16.764 -0.805 19.535 1.00 94.06 476 ALA A C 1
ATOM 3616 O O . ALA A 1 476 ? -16.022 -0.156 18.793 1.00 94.06 476 ALA A O 1
ATOM 3617 N N . ILE A 1 477 ? -17.140 -0.336 20.733 1.00 95.31 477 ILE A N 1
ATOM 3618 C CA . ILE A 1 477 ? -16.652 0.930 21.304 1.00 95.31 477 ILE A CA 1
ATOM 3619 C C . ILE A 1 477 ? -15.140 0.874 21.539 1.00 95.31 477 ILE A C 1
ATOM 3621 O O . ILE A 1 477 ? -14.424 1.765 21.086 1.00 95.31 477 ILE A O 1
ATOM 3625 N N . LEU A 1 478 ? -14.639 -0.161 22.221 1.00 95.19 478 LEU A N 1
ATOM 3626 C CA . LEU A 1 478 ? -13.212 -0.282 22.539 1.00 95.19 478 LEU A CA 1
ATOM 3627 C C . LEU A 1 478 ? -12.350 -0.434 21.281 1.00 95.19 478 LEU A C 1
ATOM 3629 O O . LEU A 1 478 ? -11.282 0.168 21.203 1.00 95.19 478 LEU A O 1
ATOM 3633 N N . ASP A 1 479 ? -12.817 -1.177 20.279 1.00 94.94 479 ASP A N 1
ATOM 3634 C CA . ASP A 1 479 ? -12.127 -1.311 18.996 1.00 94.94 479 ASP A CA 1
ATOM 3635 C C . ASP A 1 479 ? -12.115 0.015 18.219 1.00 94.94 479 ASP A C 1
ATOM 3637 O O . ASP A 1 479 ? -11.091 0.404 17.657 1.00 94.94 479 ASP A O 1
ATOM 3641 N N . THR A 1 480 ? -13.209 0.781 18.253 1.00 95.56 480 THR A N 1
ATOM 3642 C CA . THR A 1 480 ? -13.247 2.139 17.683 1.00 95.56 480 THR A CA 1
ATOM 3643 C C . THR A 1 480 ? -12.256 3.071 18.388 1.00 95.56 480 THR A C 1
ATOM 3645 O O . THR A 1 480 ? -11.483 3.764 17.724 1.00 95.56 480 THR A O 1
ATOM 3648 N N . LEU A 1 481 ? -12.220 3.051 19.725 1.00 94.88 481 LEU A N 1
ATOM 3649 C CA . LEU A 1 481 ? -11.278 3.843 20.523 1.00 94.88 481 LEU A CA 1
ATOM 3650 C C . LEU A 1 481 ? -9.821 3.457 20.243 1.00 94.88 481 LEU A C 1
ATOM 3652 O O . LEU A 1 481 ? -8.992 4.344 20.063 1.00 94.88 481 LEU A O 1
ATOM 3656 N N . PHE A 1 482 ? -9.517 2.159 20.146 1.00 95.06 482 PHE A N 1
ATOM 3657 C CA . PHE A 1 482 ? -8.197 1.661 19.750 1.00 95.06 482 PHE A CA 1
ATOM 3658 C C . PHE A 1 482 ? -7.774 2.200 18.377 1.00 95.06 482 PHE A C 1
ATOM 3660 O O . PHE A 1 482 ? -6.660 2.689 18.208 1.00 95.06 482 PHE A O 1
ATOM 3667 N N . ASN A 1 483 ? -8.661 2.145 17.381 1.00 95.12 483 ASN A N 1
ATOM 3668 C CA . ASN A 1 483 ? -8.326 2.616 16.040 1.00 95.12 483 ASN A CA 1
ATOM 3669 C C . ASN A 1 483 ? -8.029 4.123 16.010 1.00 95.12 483 ASN A C 1
ATOM 3671 O O . ASN A 1 483 ? -7.132 4.549 15.282 1.00 95.12 483 ASN A O 1
ATOM 3675 N N . PHE A 1 484 ? -8.734 4.923 16.816 1.00 94.31 484 PHE A N 1
ATOM 3676 C CA . PHE A 1 484 ? -8.471 6.358 16.929 1.00 94.31 484 PHE A CA 1
ATOM 3677 C C . PHE A 1 484 ? -7.239 6.707 17.759 1.00 94.31 484 PHE A C 1
ATOM 3679 O O . PHE A 1 484 ? -6.584 7.706 17.470 1.00 94.31 484 PHE A O 1
ATOM 3686 N N . SER A 1 485 ? -6.906 5.922 18.778 1.00 91.62 485 SER A N 1
ATOM 3687 C CA . SER A 1 485 ? -5.753 6.216 19.625 1.00 91.62 485 SER A CA 1
ATOM 3688 C C . SER A 1 485 ? -4.425 5.916 18.932 1.00 91.62 485 SER A C 1
ATOM 3690 O O . SER A 1 485 ? -3.438 6.602 19.189 1.00 91.62 485 SER A O 1
ATOM 3692 N N . VAL A 1 486 ? -4.373 4.935 18.023 1.00 86.62 486 VAL A N 1
ATOM 3693 C CA . VAL A 1 486 ? -3.142 4.640 17.271 1.00 86.62 486 VAL A CA 1
ATOM 3694 C C . VAL A 1 486 ? -2.785 5.782 16.309 1.00 86.62 486 VAL A C 1
ATOM 3696 O O . VAL A 1 486 ? -1.621 6.175 16.247 1.00 86.62 486 VAL A O 1
ATOM 3699 N N . VAL A 1 487 ? -3.777 6.368 15.625 1.00 85.31 487 VAL A N 1
ATOM 3700 C CA . VAL A 1 487 ? -3.570 7.416 14.600 1.00 85.31 487 VAL A CA 1
ATOM 3701 C C . VAL A 1 487 ? -3.207 8.789 15.159 1.00 85.31 487 VAL A C 1
ATOM 3703 O O . VAL A 1 487 ? -2.647 9.611 14.440 1.00 85.31 487 VAL A O 1
ATOM 3706 N N . THR A 1 488 ? -3.522 9.072 16.422 1.00 66.62 488 THR A N 1
ATOM 3707 C CA . THR A 1 488 ? -3.154 10.343 17.051 1.00 66.62 488 THR A CA 1
ATOM 3708 C C . THR A 1 488 ? -1.706 10.300 17.515 1.00 66.62 488 THR A C 1
ATOM 3710 O O . THR A 1 488 ? -1.400 9.684 18.537 1.00 66.62 488 THR A O 1
ATOM 3713 N N . VAL A 1 489 ? -0.820 10.990 16.795 1.00 56.69 489 VAL A N 1
ATOM 3714 C CA . VAL A 1 489 ? 0.519 11.316 17.294 1.00 56.69 489 VAL A CA 1
ATOM 3715 C C . VAL A 1 489 ? 0.357 12.501 18.245 1.00 56.69 489 VAL A C 1
ATOM 3717 O O . VAL A 1 489 ? 0.471 13.656 17.836 1.00 56.69 489 VAL A O 1
ATOM 3720 N N . GLU A 1 490 ? -0.009 12.237 19.500 1.00 51.38 490 GLU A N 1
ATOM 3721 C CA . GLU A 1 490 ? 0.168 13.246 20.548 1.00 51.38 490 GLU A CA 1
ATOM 3722 C C . GLU A 1 490 ? 1.679 13.461 20.725 1.00 51.38 490 GLU A C 1
ATOM 3724 O O . GLU A 1 490 ? 2.386 12.535 21.121 1.00 51.38 490 GLU A O 1
ATOM 3729 N N . GLN A 1 491 ? 2.166 14.653 20.356 1.00 42.41 491 GLN A N 1
ATOM 3730 C CA . GLN A 1 491 ? 3.517 15.118 20.694 1.00 42.41 491 GLN A CA 1
ATOM 3731 C C . GLN A 1 491 ? 3.610 15.526 22.164 1.00 42.41 491 GLN A C 1
ATOM 3733 O O . GLN A 1 491 ? 2.688 16.236 22.637 1.00 42.41 491 GLN A O 1
#

Sequence (491 aa):
MKIKYLLASLLATSLTFAWGCQPRDPEAPGEEPAAVDDRPTATIQGRLEAELGPVANATMVVQRVEANGALQNITIGDFRSDAQGNYEVTIDVTGGPLWDLIVEARGPQTAPPTAEQPEGVEDVAAMRLGRVILVRQINEGDSVTVAPMDLETTLESDIYIQARSAGEWDDRCDTAVLRAVISPQLAAAVRMGEQYEQDVEALARATTGSMKAYVSTLMRDPGFEGQPQDQPALEGEPFNTFSENDMQNARNELRNAIQDLDQRLHDTTEIEERMEAQRDFHTTLVEAYSNNNITIHQQARATHASVEAAVVFMPVLASAAQASAMATAEYHRAFVVTRVIESNVDTLGVSGENLGSVEQAGLSLKNTLLSYGGGQGDISDQVNTAWANYRLAVETQLQVTLDETQRAAYAEMHDVVVQPRTQMFNVVEGLSPETSSTAAANASSEAVPSYYNNVVSQQNISSLEQADISQDNARAILDTLFNFSVVTVEQ

Foldseek 3Di:
DDDDDDDDDDDDDDDDDDDDDDDDDPDDDDPDPPPPPPFQKEKEKEFAQFPVGADWFWWKWKWAQDLQLDTHTFWDDTWIAHPRRITMTMGGQPPFWGFWMKIWTFANQPDDDDPPPDDPPPRPRRHTRFMAIDGDIDGGHYYAYFAHTYLQRRLLSLLVSLCSNVSLDDPLDDSLQSSLLGDPLLSVLLVPDPPNNLQSNLVSLLSSLLSLLLVLLLCPPPLEPDDPPPPPDPPDDPSLRFYPVLVVQLSVQSSVLNSVLGVQNRVDPDPVSNVVSSVVSLVSNQVSSVVSSRDLLSNLLSLLLSLLLNLQRLVSHAQLSSQLSNLSSLLSNLSSLLVLLLVLVVLLVLDDPLSVQLVVLSVQLNVQSNVRSNDGHDCLVVLLVSLVSSLVSSVVSSVVSDDPLLVVLLVVLLVVLQVVLCVLSCQSVVRHSVDGSNVNSVSSSVSSVVSLCSLLPPVSLVSSVVSVQDSSSSNSSSSNSSSSNSSNPPD

Secondary structure (DSSP, 8-state):
--------------------PPP----PPP-PPPPP----EEEEEEEBEETTEE-SSPEEEEEEEPTTS-EEE-B-S-EE--TTSEEEEEEE-TTS-B-SEEEEEE----SPPPTTSPTTS------EEEEEEE-S-B-TT-EEE---BSHHHHHHHHHHHHHHHTT---TT--HHHHHHT--HHHHHHHHTSTTHHHHHHHHHHHHHHHHHHHHHHHHHSTTBTTS-TTS---TT-----B-HHHHHHHHHHHHHHHHHHHHHHHH---HHHHHHHHHHHHHHHHHHHHHTT--HHHHHHHHHHHHHHHHTTGGGS-HHHHHHHHHHHHHHHHHHHHHHHHHHHHHTT--THHHHHHHHHHHHHHHHHHHHTT--S--HHHHHHHHHHHHHHHHHHHHHHS-HHHHHHHHHHHHHHHHHHHHHHHHHHT--TTS-HHHHHHHHHHHHHHHHHHHT-HHHHHHHHTTT--HHHHHHHHHHHHHHHHH----

Radius of gyration: 26.99 Å; chains: 1; bounding box: 69×57×94 Å